Protein AF-A0A817S8N6-F1 (afdb_monomer)

Mean predicted aligned error: 16.75 Å

Foldseek 3Di:
DVLVPLLPPQDQDPCQQVFFAPRVLVSCCVRQRNLVSVLCVVVVVTGLVSVLPDPDSCPCLQDDDPVCVVSLVVQFDQDPVRDTHGDVVSVVSVVSVNVVSVVVVVVVVVVVVVVVLVVVLVVVCVVQPVLVVLVVVCVVVPPVCCDDDPSNLLSVLLSVQVPDDPVPRDHDPSLAVVLLVCCVVVNPVSSVQVCVSSPSSHDDCLVVNLVVLCQQQVPVHHDPPDDPQPDPQWQAFDDDPVPPVFRGDRTHNDADADALLLLLLLLLLLQLDPQAQADFPPATQHCVLVVCCPVVPVDCVQQVDDPVLSDSVCSNPSVSLPRCLDPSNLVSLVVDPNSVSNSVSSPLSVLSCLLAADQPRDLVSNLVSLVVSLVSQVVRLVVLCVVPVVDDPVVSCSNHRHPSSNSSSSSNNSSSVVQVRCCVVVVDPPVSNSRNVSHCVVVVVVLVVQCVVDDPPDSRNPDDPVRVVVVVPD

Structure (mmCIF, N/CA/C/O backbone):
data_AF-A0A817S8N6-F1
#
_entry.id   AF-A0A817S8N6-F1
#
loop_
_atom_site.group_PDB
_atom_site.id
_atom_site.type_symbol
_atom_site.label_atom_id
_atom_site.label_alt_id
_atom_site.label_comp_id
_atom_site.label_asym_id
_atom_site.label_entity_id
_atom_site.label_seq_id
_atom_site.pdbx_PDB_ins_code
_atom_site.Cartn_x
_atom_site.Cartn_y
_atom_site.Cartn_z
_atom_site.occupancy
_atom_site.B_iso_or_equiv
_atom_site.auth_seq_id
_atom_site.auth_comp_id
_atom_site.auth_asym_id
_atom_site.auth_atom_id
_atom_site.pdbx_PDB_model_num
ATOM 1 N N . MET A 1 1 ? 37.584 21.541 64.002 1.00 31.73 1 MET A N 1
ATOM 2 C CA . MET A 1 1 ? 36.133 21.267 64.129 1.00 31.73 1 MET A CA 1
ATOM 3 C C . MET A 1 1 ? 35.249 22.396 63.588 1.00 31.73 1 MET A C 1
ATOM 5 O O . MET A 1 1 ? 34.191 22.079 63.074 1.00 31.73 1 MET A O 1
ATOM 9 N N . GLN A 1 2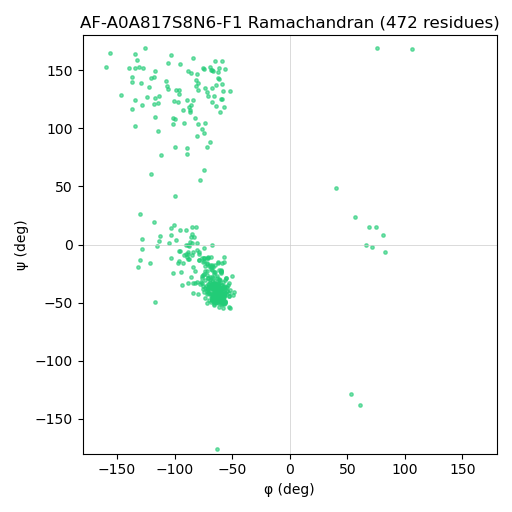 ? 35.673 23.670 63.592 1.00 27.50 2 GLN A N 1
ATOM 10 C CA . GLN A 1 2 ? 34.922 24.777 62.956 1.00 27.50 2 GLN A CA 1
ATOM 11 C C . GLN A 1 2 ? 34.930 24.789 61.409 1.00 27.50 2 GLN A C 1
ATOM 13 O O . GLN A 1 2 ? 34.077 25.429 60.811 1.00 27.50 2 GLN A O 1
ATOM 18 N N . SER A 1 3 ? 35.822 24.051 60.740 1.00 35.59 3 SER A N 1
ATOM 19 C CA . SER A 1 3 ? 35.902 24.003 59.268 1.00 35.59 3 SER A CA 1
ATOM 20 C C . SER A 1 3 ? 35.021 22.939 58.596 1.00 35.59 3 SER A C 1
ATOM 22 O O . SER A 1 3 ? 34.906 22.944 57.377 1.00 35.59 3 SER A O 1
ATOM 24 N N . LEU A 1 4 ? 34.381 22.037 59.355 1.00 32.62 4 LEU A N 1
ATOM 25 C CA . LEU A 1 4 ? 33.530 20.973 58.792 1.00 32.62 4 LEU A CA 1
ATOM 26 C C . LEU A 1 4 ? 32.028 21.317 58.768 1.00 32.62 4 LEU A C 1
ATOM 28 O O . LEU A 1 4 ? 31.246 20.551 58.220 1.00 32.62 4 LEU A O 1
ATOM 32 N N . ILE A 1 5 ? 31.623 22.460 59.336 1.00 35.66 5 ILE A N 1
ATOM 33 C CA . ILE A 1 5 ? 30.209 22.879 59.428 1.00 35.66 5 ILE A CA 1
ATOM 34 C C . ILE A 1 5 ? 29.813 23.857 58.298 1.00 35.66 5 ILE A C 1
ATOM 36 O O . ILE A 1 5 ? 28.635 24.000 57.998 1.00 35.66 5 ILE A O 1
ATOM 40 N N . LEU A 1 6 ? 30.771 24.461 57.584 1.00 41.81 6 LEU A N 1
ATOM 41 C CA . LEU A 1 6 ? 30.495 25.460 56.535 1.00 41.81 6 LEU A CA 1
ATOM 42 C C . LEU A 1 6 ? 30.042 24.883 55.175 1.00 41.81 6 LEU A C 1
ATOM 44 O O . LEU A 1 6 ? 29.538 25.626 54.338 1.00 41.81 6 LEU A O 1
ATOM 48 N N . ALA A 1 7 ? 30.176 23.575 54.933 1.00 40.22 7 ALA A N 1
ATOM 49 C CA . ALA A 1 7 ? 29.974 23.006 53.594 1.00 40.22 7 ALA A CA 1
ATOM 50 C C . ALA A 1 7 ? 28.501 22.799 53.173 1.00 40.22 7 ALA A C 1
ATOM 52 O O . ALA A 1 7 ? 28.246 22.600 51.988 1.00 40.22 7 ALA A O 1
ATOM 53 N N . ASN A 1 8 ? 27.532 22.873 54.096 1.00 43.84 8 ASN A N 1
ATOM 54 C CA . ASN A 1 8 ? 26.107 22.643 53.792 1.00 43.84 8 ASN A CA 1
ATOM 55 C C . ASN A 1 8 ? 25.274 23.925 53.596 1.00 43.84 8 ASN A C 1
ATOM 57 O O . ASN A 1 8 ? 24.068 23.839 53.385 1.00 43.84 8 ASN A O 1
ATOM 61 N N . THR A 1 9 ? 25.891 25.109 53.626 1.00 52.91 9 THR A N 1
ATOM 62 C CA . THR A 1 9 ? 25.199 26.405 53.460 1.00 52.91 9 THR A CA 1
ATOM 63 C C . THR A 1 9 ? 25.869 27.302 52.423 1.00 52.91 9 THR A C 1
ATOM 65 O O . THR A 1 9 ? 25.783 28.526 52.504 1.00 52.91 9 THR A O 1
ATOM 68 N N . LEU A 1 10 ? 26.568 26.715 51.448 1.00 73.19 10 LEU A N 1
ATOM 69 C CA . LEU A 1 10 ? 27.252 27.491 50.421 1.00 73.19 10 LEU A CA 1
ATOM 70 C C . LEU A 1 10 ? 26.238 28.066 49.417 1.00 73.19 10 LEU A C 1
ATOM 72 O O . LEU A 1 10 ? 25.815 27.394 48.476 1.00 73.19 10 LEU A O 1
ATOM 76 N N . VAL A 1 11 ? 25.827 29.318 49.619 1.00 78.12 11 VAL A N 1
ATOM 77 C CA . VAL A 1 11 ? 24.971 30.038 48.669 1.00 78.12 11 VAL A CA 1
ATOM 78 C C . VAL A 1 11 ? 25.851 30.604 47.555 1.00 78.12 11 VAL A C 1
ATOM 80 O O . VAL A 1 11 ? 26.626 31.535 47.761 1.00 78.12 11 VAL A O 1
ATOM 83 N N . LEU A 1 12 ? 25.745 30.029 46.355 1.00 88.12 12 LEU A N 1
ATOM 84 C CA . LEU A 1 12 ? 26.455 30.540 45.182 1.00 88.12 12 LEU A CA 1
ATOM 85 C C . LEU A 1 12 ? 25.821 31.864 44.710 1.00 88.12 12 LEU A C 1
ATOM 87 O O . LEU A 1 12 ? 24.610 31.870 44.451 1.00 88.12 12 LEU A O 1
ATOM 91 N N . PRO A 1 13 ? 26.592 32.937 44.462 1.00 87.19 13 PRO A N 1
ATOM 92 C CA . PRO A 1 13 ? 26.060 34.192 43.934 1.00 87.19 13 PRO A CA 1
ATOM 93 C C . PRO A 1 13 ? 25.604 34.026 42.474 1.00 87.19 13 PRO A C 1
ATOM 95 O O . PRO A 1 13 ? 26.050 33.115 41.767 1.00 87.19 13 PRO A O 1
ATOM 98 N N . SER A 1 14 ? 24.630 34.819 42.019 1.00 83.19 14 SER A N 1
ATOM 99 C CA . SER A 1 14 ? 24.014 34.679 40.683 1.00 83.19 14 SER A CA 1
ATOM 100 C C . SER A 1 14 ? 25.007 34.859 39.533 1.00 83.19 14 SER A C 1
ATOM 102 O O . SER A 1 14 ? 24.855 34.230 38.491 1.00 83.19 14 SER A O 1
ATOM 104 N N . ASP A 1 15 ? 26.043 35.656 39.755 1.00 90.12 15 ASP A N 1
ATOM 105 C CA . ASP A 1 15 ? 27.116 36.008 38.828 1.00 90.12 15 ASP A CA 1
ATOM 106 C C . ASP A 1 15 ? 28.371 35.131 38.982 1.00 90.12 15 ASP A C 1
ATOM 108 O O . ASP A 1 15 ? 29.400 35.426 38.384 1.00 90.12 15 ASP A O 1
ATOM 112 N N . ILE A 1 16 ? 28.305 34.016 39.723 1.00 92.81 16 ILE A N 1
ATOM 113 C CA . ILE A 1 16 ? 29.460 33.135 39.979 1.00 92.81 16 ILE A CA 1
ATOM 114 C C . ILE A 1 16 ? 30.191 32.677 38.701 1.00 92.81 16 ILE A C 1
ATOM 116 O O . ILE A 1 16 ? 31.412 32.545 38.698 1.00 92.81 16 ILE A O 1
ATOM 120 N N . PHE A 1 17 ? 29.466 32.486 37.593 1.00 92.69 17 PHE A N 1
ATOM 121 C CA . PHE A 1 17 ? 30.038 32.100 36.293 1.00 92.69 17 PHE A CA 1
ATOM 122 C C . PHE A 1 17 ? 30.732 33.258 35.553 1.00 92.69 17 PHE A C 1
ATOM 124 O O . PHE A 1 17 ? 31.434 33.025 34.574 1.00 92.69 17 PHE A O 1
ATOM 131 N N . LEU A 1 18 ? 30.558 34.500 36.012 1.00 92.25 18 LEU A N 1
ATOM 132 C CA . LEU A 1 18 ? 31.209 35.691 35.460 1.00 92.25 18 LEU A CA 1
ATOM 133 C C . LEU A 1 18 ? 32.526 36.027 36.178 1.00 92.25 18 LEU A C 1
ATOM 135 O O . LEU A 1 18 ? 33.326 36.793 35.637 1.00 92.25 18 LEU A O 1
ATOM 139 N N . LEU A 1 19 ? 32.776 35.454 37.363 1.00 94.19 19 LEU A N 1
ATOM 140 C CA . LEU A 1 19 ? 33.992 35.711 38.137 1.00 94.19 19 LEU A CA 1
ATOM 141 C C . LEU A 1 19 ? 35.237 35.156 37.429 1.00 94.19 19 LEU A C 1
ATOM 143 O O . LEU A 1 19 ? 35.260 34.012 36.966 1.00 94.19 19 LEU A O 1
ATOM 147 N N . LYS A 1 20 ? 36.300 35.968 37.383 1.00 95.06 20 LYS A N 1
ATOM 148 C CA . LYS A 1 20 ? 37.592 35.623 36.765 1.00 95.06 20 LYS A CA 1
ATOM 149 C C . LYS A 1 20 ? 38.778 36.117 37.593 1.00 95.06 20 LYS A C 1
ATOM 151 O O . LYS A 1 20 ? 38.696 37.150 38.262 1.00 95.06 20 LYS A O 1
ATOM 156 N N . ASN A 1 21 ? 39.907 35.420 37.486 1.00 96.38 21 ASN A N 1
ATOM 157 C CA . ASN A 1 21 ? 41.186 35.784 38.108 1.00 96.38 21 ASN A CA 1
ATOM 158 C C . ASN A 1 21 ? 41.034 36.030 39.622 1.00 96.38 21 ASN A C 1
ATOM 160 O O . ASN A 1 21 ? 40.468 35.194 40.323 1.00 96.38 21 ASN A O 1
ATOM 164 N N . ASP A 1 22 ? 41.511 37.163 40.143 1.00 96.31 22 ASP A N 1
ATOM 165 C CA . ASP A 1 22 ? 41.511 37.447 41.582 1.00 96.31 22 ASP A CA 1
ATOM 166 C C . ASP A 1 22 ? 40.110 37.488 42.202 1.00 96.31 22 ASP A C 1
ATOM 168 O O . ASP A 1 22 ? 39.953 37.076 43.350 1.00 96.31 22 ASP A O 1
ATOM 172 N N . SER A 1 23 ? 39.078 37.893 41.451 1.00 95.12 23 SER A N 1
ATOM 173 C CA . SER A 1 23 ? 37.688 37.828 41.934 1.00 95.12 23 SER A CA 1
ATOM 174 C C . SER A 1 23 ? 37.221 36.383 42.153 1.00 95.12 23 SER A C 1
ATOM 176 O O . SER A 1 23 ? 36.603 36.075 43.170 1.00 95.12 23 SER A O 1
ATOM 178 N N . PHE A 1 24 ? 37.603 35.471 41.254 1.00 96.81 24 PHE A N 1
ATOM 179 C CA . PHE A 1 24 ? 37.330 34.043 41.392 1.00 96.81 24 PHE A CA 1
ATOM 180 C C . PHE A 1 24 ? 38.110 33.440 42.567 1.00 96.81 24 PHE A C 1
ATOM 182 O O . PHE A 1 24 ? 37.525 32.764 43.409 1.00 96.81 24 PHE A O 1
ATOM 189 N N . TYR A 1 25 ? 39.410 33.728 42.680 1.00 96.81 25 TYR A N 1
ATOM 190 C CA . TYR A 1 25 ? 40.229 33.218 43.785 1.00 96.81 25 TYR A CA 1
ATOM 191 C C . TYR A 1 25 ? 39.771 33.735 45.149 1.00 96.81 25 TYR A C 1
ATOM 193 O O . TYR A 1 25 ? 39.761 32.970 46.110 1.00 96.81 25 TYR A O 1
ATOM 201 N N . SER A 1 26 ? 39.357 35.002 45.231 1.00 96.06 26 SER A N 1
ATOM 202 C CA . SER A 1 26 ? 38.827 35.592 46.466 1.00 96.06 26 SER A CA 1
ATOM 203 C C . SER A 1 26 ? 37.545 34.888 46.898 1.00 96.06 26 SER A C 1
ATOM 205 O O . SER A 1 26 ? 37.410 34.522 48.063 1.00 96.06 26 SER A O 1
ATOM 207 N N . TYR A 1 27 ? 36.655 34.604 45.945 1.00 95.81 27 TYR A N 1
ATOM 208 C CA . TYR A 1 27 ? 35.442 33.845 46.220 1.00 95.81 27 TYR A CA 1
ATOM 209 C C . TYR A 1 27 ? 35.745 32.413 46.677 1.00 95.81 27 TYR A C 1
ATOM 211 O O . TYR A 1 27 ? 35.208 31.960 47.680 1.00 95.81 27 TYR A O 1
ATOM 219 N N . VAL A 1 28 ? 36.641 31.696 45.990 1.00 95.69 28 VAL A N 1
ATOM 220 C CA . VAL A 1 28 ? 37.048 30.337 46.395 1.00 95.69 28 VAL A CA 1
ATOM 221 C C . VAL A 1 28 ? 37.662 30.355 47.799 1.00 95.69 28 VAL A C 1
ATOM 223 O O . VAL A 1 28 ? 37.359 29.484 48.612 1.00 95.69 28 VAL A O 1
ATOM 226 N N . LYS A 1 29 ? 38.483 31.362 48.114 1.00 95.88 29 LYS A N 1
ATOM 227 C CA . LYS A 1 29 ? 39.095 31.535 49.437 1.00 95.88 29 LYS A CA 1
ATOM 228 C C . LYS A 1 29 ? 38.045 31.678 50.533 1.00 95.88 29 LYS A C 1
ATOM 230 O O . LYS A 1 29 ? 38.174 31.037 51.573 1.00 95.88 29 LYS A O 1
ATOM 235 N N . GLU A 1 30 ? 37.020 32.490 50.297 1.00 94.69 30 GLU A N 1
ATOM 236 C CA . GLU A 1 30 ? 35.906 32.683 51.227 1.00 94.69 30 GLU A CA 1
ATOM 237 C C . GLU A 1 30 ? 35.029 31.425 51.340 1.00 94.69 30 GLU A C 1
ATOM 239 O O . GLU A 1 30 ? 34.672 31.009 52.440 1.00 94.69 30 GLU A O 1
ATOM 244 N N . ALA A 1 31 ? 34.739 30.782 50.208 1.00 92.62 31 ALA A N 1
ATOM 245 C CA . ALA A 1 31 ? 33.823 29.653 50.109 1.00 92.62 31 ALA A CA 1
ATOM 246 C C . ALA A 1 31 ? 34.390 28.346 50.686 1.00 92.62 31 ALA A C 1
ATOM 248 O O . ALA A 1 31 ? 33.696 27.611 51.386 1.00 92.62 31 ALA A O 1
ATOM 249 N N . VAL A 1 32 ? 35.641 28.018 50.359 1.00 93.88 32 VAL A N 1
ATOM 250 C CA . VAL A 1 32 ? 36.244 26.708 50.664 1.00 93.88 32 VAL A CA 1
ATOM 251 C C . VAL A 1 32 ? 37.595 26.795 51.373 1.00 93.88 32 VAL A C 1
ATOM 253 O O . VAL A 1 32 ? 38.141 25.769 51.785 1.00 93.88 32 VAL A O 1
ATOM 256 N N . GLY A 1 33 ? 38.122 28.004 51.572 1.00 94.31 33 GLY A N 1
ATOM 257 C CA . GLY A 1 33 ? 39.339 28.272 52.332 1.00 94.31 33 GLY A CA 1
ATOM 258 C C . GLY A 1 33 ? 40.554 28.636 51.476 1.00 94.31 33 GLY A C 1
ATOM 259 O O . GLY A 1 33 ? 40.592 28.456 50.258 1.00 94.31 33 GLY A O 1
ATOM 260 N N . GLU A 1 34 ? 41.600 29.119 52.152 1.00 95.81 34 GLU A N 1
ATOM 261 C CA . GLU A 1 34 ? 42.816 29.645 51.511 1.00 95.81 34 GLU A CA 1
ATOM 262 C C . GLU A 1 34 ? 43.599 28.590 50.723 1.00 95.81 34 GLU A C 1
ATOM 264 O O . GLU A 1 34 ? 44.147 28.865 49.654 1.00 95.81 34 GLU A O 1
ATOM 269 N N . VAL A 1 35 ? 43.654 27.366 51.249 1.00 95.00 35 VAL A N 1
ATOM 270 C CA . VAL A 1 35 ? 44.450 26.286 50.657 1.00 95.00 35 VAL A CA 1
ATOM 271 C C . VAL A 1 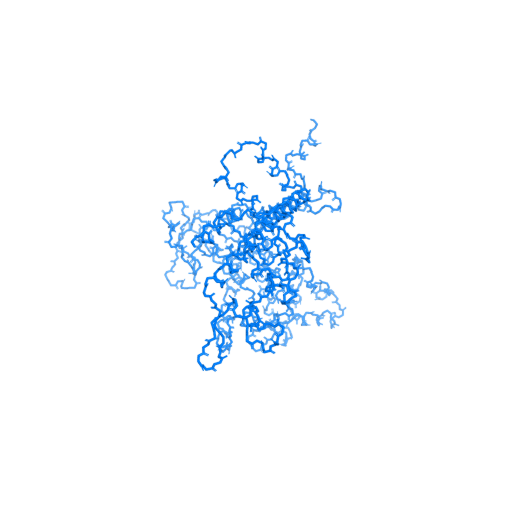35 ? 43.878 25.854 49.294 1.00 95.00 35 VAL A C 1
ATOM 273 O O . VAL A 1 35 ? 44.656 25.803 48.340 1.00 95.00 35 VAL A O 1
ATOM 276 N N . PRO A 1 36 ? 42.555 25.619 49.126 1.00 95.25 36 PRO A N 1
ATOM 277 C CA . PRO A 1 36 ? 41.976 25.398 47.798 1.00 95.25 36 PRO A CA 1
ATOM 278 C C . PRO A 1 36 ? 42.174 26.569 46.834 1.00 95.25 36 PRO A C 1
ATOM 280 O O . PRO A 1 36 ? 42.519 26.339 45.679 1.00 95.25 36 PRO A O 1
ATOM 283 N N . ALA A 1 37 ? 42.008 27.813 47.293 1.00 96.69 37 ALA A N 1
ATOM 284 C CA . ALA A 1 37 ? 42.183 28.989 46.439 1.00 96.69 37 ALA A CA 1
ATOM 285 C C . ALA A 1 37 ? 43.618 29.102 45.905 1.00 96.69 37 ALA A C 1
ATOM 287 O O . ALA A 1 37 ? 43.828 29.314 44.711 1.00 96.69 37 ALA A O 1
ATOM 288 N N . SER A 1 38 ? 44.601 28.878 46.778 1.00 95.25 38 SER A N 1
ATOM 289 C CA . SER A 1 38 ? 46.024 28.875 46.424 1.00 95.25 38 SER A CA 1
ATOM 290 C C . SER A 1 38 ? 46.361 27.741 45.456 1.00 95.25 38 SER A C 1
ATOM 292 O O . SER A 1 38 ? 47.151 27.928 44.535 1.00 95.25 38 SER A O 1
ATOM 294 N N . TYR A 1 39 ? 45.716 26.583 45.621 1.00 95.81 39 TYR A N 1
ATOM 295 C CA . TYR A 1 39 ? 45.860 25.447 44.717 1.00 95.81 39 TYR A CA 1
ATOM 296 C C . TYR A 1 39 ? 45.305 25.712 43.322 1.00 95.81 39 TYR A C 1
ATOM 298 O O . TYR A 1 39 ? 46.020 25.520 42.342 1.00 95.81 39 TYR A O 1
ATOM 306 N N . LEU A 1 40 ? 44.079 26.228 43.215 1.00 96.44 40 LEU A N 1
ATOM 307 C CA . LEU A 1 40 ? 43.515 26.607 41.917 1.00 96.44 40 LEU A CA 1
ATOM 308 C C . LEU A 1 40 ? 44.349 27.697 41.237 1.00 96.44 40 LEU A C 1
ATOM 310 O O . LEU A 1 40 ? 44.568 27.628 40.028 1.00 96.44 40 LEU A O 1
ATOM 314 N N . LYS A 1 41 ? 44.862 28.660 42.017 1.00 96.44 41 LYS A N 1
ATOM 315 C CA . LYS A 1 41 ? 45.741 29.723 41.516 1.00 96.44 41 LYS A CA 1
ATOM 316 C C . LYS A 1 41 ? 47.057 29.174 40.975 1.00 96.44 41 LYS A C 1
ATOM 318 O O . LYS A 1 41 ? 47.471 29.590 39.897 1.00 96.44 41 LYS A O 1
ATOM 323 N N . PHE A 1 42 ? 47.669 28.216 41.671 1.00 94.50 42 PHE A N 1
ATOM 324 C CA . PHE A 1 42 ? 48.872 27.528 41.199 1.00 94.50 42 PHE A CA 1
ATOM 325 C C . PHE A 1 42 ? 48.626 26.768 39.885 1.00 94.50 42 PHE A C 1
ATOM 327 O O . PHE A 1 42 ? 49.444 26.837 38.975 1.00 94.50 42 PHE A O 1
ATOM 334 N N . LEU A 1 43 ? 47.471 26.107 39.747 1.00 94.00 43 LEU A N 1
ATOM 335 C CA . LEU A 1 43 ? 47.088 25.395 38.520 1.00 94.00 43 LEU A CA 1
ATOM 336 C C . LEU A 1 43 ? 46.661 26.317 37.363 1.00 94.00 43 LEU A C 1
ATOM 338 O O . LEU A 1 43 ? 46.339 25.828 36.282 1.00 94.00 43 LEU A O 1
ATOM 342 N N . GLY A 1 44 ? 46.604 27.636 37.571 1.00 95.06 44 GLY A N 1
ATOM 343 C CA . GLY A 1 44 ? 46.112 28.584 36.568 1.00 95.06 44 GLY A CA 1
ATOM 344 C C . GLY A 1 44 ? 44.606 28.481 36.297 1.00 95.06 44 GLY A C 1
ATOM 345 O O . GLY A 1 44 ? 44.117 29.018 35.302 1.00 95.06 44 GLY A O 1
ATOM 346 N N . ILE A 1 45 ? 43.848 27.811 37.169 1.00 97.06 45 ILE A N 1
ATOM 347 C CA . ILE A 1 45 ? 42.396 27.669 37.044 1.00 97.06 45 ILE A CA 1
ATOM 348 C C . ILE A 1 45 ? 41.751 28.947 37.573 1.00 97.06 45 ILE A C 1
ATOM 350 O O . ILE A 1 45 ? 41.502 29.092 38.764 1.00 97.06 45 ILE A O 1
ATOM 354 N N . ASN A 1 46 ? 41.483 29.885 36.670 1.00 96.38 46 ASN A N 1
ATOM 355 C CA . ASN A 1 46 ? 41.094 31.254 37.006 1.00 96.38 46 ASN A CA 1
ATOM 356 C C . ASN A 1 46 ? 39.597 31.567 36.843 1.00 96.38 46 ASN A C 1
ATOM 358 O O . ASN A 1 46 ? 39.217 32.734 36.920 1.00 96.38 46 ASN A O 1
ATOM 362 N N . SER A 1 47 ? 38.752 30.571 36.573 1.00 96.81 47 SER A N 1
ATOM 363 C CA . SER A 1 47 ? 37.300 30.737 36.438 1.00 96.81 47 SER A CA 1
ATOM 364 C C . SER A 1 47 ? 36.556 29.428 36.704 1.00 96.81 47 SER A C 1
ATOM 366 O O . SER A 1 47 ? 37.146 28.344 36.657 1.00 96.81 47 SER A O 1
ATOM 368 N N . VAL A 1 48 ? 35.241 29.527 36.925 1.00 94.81 48 VAL A N 1
ATOM 369 C CA . VAL A 1 48 ? 34.3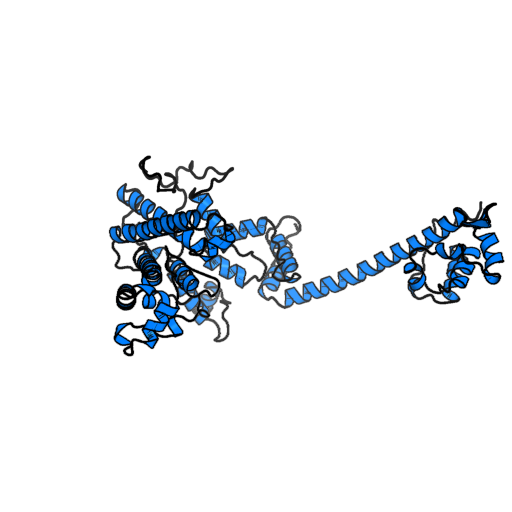50 28.363 37.063 1.00 94.81 48 VAL A CA 1
ATOM 370 C C . VAL A 1 48 ? 34.361 27.501 35.799 1.00 94.81 48 VAL A C 1
ATOM 372 O O . VAL A 1 48 ? 34.457 26.282 35.901 1.00 94.81 48 VAL A O 1
ATOM 375 N N . ASP A 1 49 ? 34.330 28.113 34.613 1.00 93.19 49 ASP A N 1
ATOM 376 C CA . ASP A 1 49 ? 34.345 27.375 33.344 1.00 93.19 49 ASP A CA 1
ATOM 377 C C . ASP A 1 49 ? 35.630 26.564 33.162 1.00 93.19 49 ASP A C 1
ATOM 379 O O . ASP A 1 49 ? 35.575 25.418 32.716 1.00 93.19 49 ASP A O 1
ATOM 383 N N . CYS A 1 50 ? 36.783 27.134 33.532 1.00 95.25 50 CYS A N 1
ATOM 384 C CA . CYS A 1 50 ? 38.052 26.408 33.530 1.00 95.25 50 CYS A CA 1
ATOM 385 C C . CYS A 1 50 ? 38.003 25.239 34.518 1.00 95.25 50 CYS A C 1
ATOM 387 O O . CYS A 1 50 ? 38.358 24.122 34.157 1.00 95.25 50 CYS A O 1
ATOM 389 N N . LEU A 1 51 ? 37.518 25.482 35.741 1.00 95.88 51 LEU A N 1
ATOM 390 C CA . LEU A 1 51 ? 37.443 24.473 36.797 1.00 95.88 51 LEU A CA 1
ATOM 391 C C . LEU A 1 51 ? 36.566 23.278 36.398 1.00 95.88 51 LEU A C 1
ATOM 393 O O . LEU A 1 51 ? 36.949 22.132 36.614 1.00 95.88 51 LEU A O 1
ATOM 397 N N . LEU A 1 52 ? 35.402 23.533 35.796 1.00 94.50 52 LEU A N 1
ATOM 398 C CA . LEU A 1 52 ? 34.444 22.485 35.434 1.00 94.50 52 LEU A CA 1
ATOM 399 C C . LEU A 1 52 ? 34.895 21.606 34.257 1.00 94.50 52 LEU A C 1
ATOM 401 O O . LEU A 1 52 ? 34.343 20.517 34.090 1.00 94.50 52 LEU A O 1
ATOM 405 N N . ARG A 1 53 ? 35.881 22.056 33.468 1.00 93.81 53 ARG A N 1
ATOM 406 C CA . ARG A 1 53 ? 36.454 21.320 32.325 1.00 93.81 53 ARG A CA 1
ATOM 407 C C . ARG A 1 53 ? 37.647 20.434 32.688 1.00 93.81 53 ARG A C 1
ATOM 409 O O . ARG A 1 53 ? 38.118 19.701 31.827 1.00 93.81 53 ARG A O 1
ATOM 416 N N . VAL A 1 54 ? 38.158 20.517 33.915 1.00 91.88 54 VAL A N 1
ATOM 417 C CA . VAL A 1 54 ? 39.277 19.681 34.368 1.00 91.88 54 VAL A CA 1
ATOM 418 C C . VAL A 1 54 ? 38.736 18.345 34.880 1.00 91.88 54 VAL A C 1
ATOM 420 O O . VAL A 1 54 ? 37.951 18.318 35.828 1.00 91.88 54 VAL A O 1
ATOM 423 N N . ASP A 1 55 ? 39.167 17.241 34.265 1.00 87.19 55 ASP A N 1
ATOM 424 C CA . ASP A 1 55 ? 38.683 15.889 34.586 1.00 87.19 55 ASP A CA 1
ATOM 425 C C . ASP A 1 55 ? 39.154 15.397 35.963 1.00 87.19 55 ASP A C 1
ATOM 427 O O . ASP A 1 55 ? 38.351 14.920 36.767 1.00 87.19 55 ASP A O 1
ATOM 431 N N . ASP A 1 56 ? 40.451 15.546 36.256 1.00 91.31 56 ASP A N 1
ATOM 432 C CA . ASP A 1 56 ? 41.034 15.239 37.564 1.00 91.31 56 ASP A CA 1
ATOM 433 C C . ASP A 1 56 ? 41.970 16.356 38.015 1.00 91.31 56 ASP A C 1
ATOM 435 O O . ASP A 1 56 ? 43.130 16.453 37.599 1.00 91.31 56 ASP A O 1
ATOM 439 N N . ILE A 1 57 ? 41.456 17.189 38.916 1.00 92.81 57 ILE A N 1
ATOM 440 C CA . ILE A 1 57 ? 42.196 18.325 39.450 1.00 92.81 57 ILE A CA 1
ATOM 441 C C . ILE A 1 57 ? 43.342 17.909 40.369 1.00 92.81 57 ILE A C 1
ATOM 443 O O . ILE A 1 57 ? 44.246 18.703 40.577 1.00 92.81 57 ILE A O 1
ATOM 447 N N . PHE A 1 58 ? 43.341 16.682 40.899 1.00 93.12 58 PHE A N 1
ATOM 448 C CA . PHE A 1 58 ? 44.345 16.213 41.858 1.00 93.12 58 PHE A CA 1
ATOM 449 C C . PHE A 1 58 ? 45.536 15.517 41.195 1.00 93.12 58 PHE A C 1
ATOM 451 O O . PHE A 1 58 ? 46.537 15.256 41.866 1.00 93.12 58 PHE A O 1
ATOM 458 N N . SER A 1 59 ? 45.458 15.250 39.889 1.00 88.81 59 SER A N 1
ATOM 459 C CA . SER A 1 59 ? 46.527 14.604 39.117 1.00 88.81 59 SER A CA 1
ATOM 460 C C . SER A 1 59 ? 47.843 15.398 39.144 1.00 88.81 59 SER A C 1
ATOM 462 O O . SER A 1 59 ? 48.927 14.829 39.065 1.00 88.81 59 SER A O 1
ATOM 464 N N . PHE A 1 60 ? 47.765 16.709 39.372 1.00 86.50 60 PHE A N 1
ATOM 465 C CA . PHE A 1 60 ? 48.908 17.620 39.436 1.00 86.50 60 PHE A CA 1
ATOM 466 C C . PHE A 1 60 ? 49.677 17.568 40.766 1.00 86.50 60 PHE A C 1
ATOM 468 O O . PHE A 1 60 ? 50.747 18.163 40.884 1.00 86.50 60 PHE A O 1
ATOM 475 N N . VAL A 1 61 ? 49.176 16.855 41.785 1.00 86.75 61 VAL A N 1
ATOM 476 C CA . VAL A 1 61 ? 49.837 16.786 43.104 1.00 86.75 61 VAL A CA 1
ATOM 477 C C . VAL A 1 61 ? 51.196 16.072 43.038 1.00 86.75 61 VAL A C 1
ATOM 479 O O . VAL A 1 61 ? 52.080 16.341 43.853 1.00 86.75 61 VAL A O 1
ATOM 482 N N . SER A 1 62 ? 51.405 15.217 42.035 1.00 83.69 62 SER A N 1
ATOM 483 C CA . SER A 1 62 ? 52.666 14.508 41.807 1.00 83.69 62 SER A CA 1
ATOM 484 C C . SER A 1 62 ? 53.748 15.334 41.099 1.00 83.69 62 SER A C 1
ATOM 486 O O . SER A 1 62 ? 54.860 14.836 40.957 1.00 83.69 62 SER A O 1
ATOM 488 N N . ILE A 1 63 ? 53.472 16.569 40.662 1.00 85.62 63 ILE A N 1
ATOM 489 C CA . ILE A 1 63 ? 54.454 17.407 39.949 1.00 85.62 63 ILE A CA 1
ATOM 490 C C . ILE A 1 63 ? 55.589 17.811 40.882 1.00 85.62 63 ILE A C 1
ATOM 4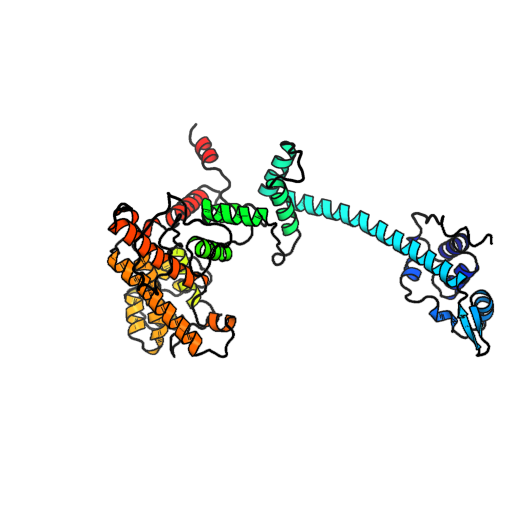92 O O . ILE A 1 63 ? 55.336 18.439 41.906 1.00 85.62 63 ILE A O 1
ATOM 496 N N . ASP A 1 64 ? 56.833 17.493 40.535 1.00 85.75 64 ASP A N 1
ATOM 497 C CA . ASP A 1 64 ? 58.011 17.932 41.285 1.00 85.75 64 ASP A CA 1
ATOM 498 C C . ASP A 1 64 ? 58.376 19.380 40.923 1.00 85.75 64 ASP A C 1
ATOM 500 O O . ASP A 1 64 ? 58.866 19.657 39.832 1.00 85.75 64 ASP A O 1
ATOM 504 N N . SER A 1 65 ? 58.056 20.320 41.814 1.00 86.06 65 SER A N 1
ATOM 505 C CA . SER A 1 65 ? 58.335 21.747 41.644 1.00 86.06 65 SER A CA 1
ATOM 506 C C . SER A 1 65 ? 58.625 22.371 43.012 1.00 86.06 65 SER A C 1
ATOM 508 O O . SER A 1 65 ? 57.820 22.205 43.940 1.00 86.06 65 SER A O 1
ATOM 510 N N . PRO A 1 66 ? 59.748 23.099 43.164 1.00 86.56 66 PRO A N 1
ATOM 511 C CA . PRO A 1 66 ? 60.090 23.764 44.416 1.00 86.56 66 PRO A CA 1
ATOM 512 C C . PRO A 1 66 ? 59.046 24.813 44.821 1.00 86.56 66 PRO A C 1
ATOM 514 O O . PRO A 1 66 ? 58.749 24.944 46.007 1.00 86.56 66 PRO A O 1
ATOM 517 N N . GLU A 1 67 ? 58.418 25.481 43.852 1.00 85.50 67 GLU A N 1
ATOM 518 C CA . GLU A 1 67 ? 57.341 26.456 44.063 1.00 85.50 67 GLU A CA 1
ATOM 519 C C . GLU A 1 67 ? 56.068 25.814 44.636 1.00 85.50 67 GLU A C 1
ATOM 521 O O . GLU A 1 67 ? 55.276 26.476 45.307 1.00 85.50 67 GLU A O 1
ATOM 526 N N . PHE A 1 68 ? 55.873 24.515 44.400 1.00 89.81 68 PHE A N 1
ATOM 527 C CA . PHE A 1 68 ? 54.693 23.775 44.837 1.00 89.81 68 PHE A CA 1
ATOM 528 C C . PHE A 1 68 ? 54.897 23.029 46.165 1.00 89.81 68 PHE A C 1
ATOM 530 O O . PHE A 1 68 ? 53.923 22.610 46.791 1.00 89.81 68 PHE A O 1
ATOM 537 N N . ASN A 1 69 ? 56.137 22.876 46.639 1.00 87.75 69 ASN A N 1
ATOM 538 C CA . ASN A 1 69 ? 56.455 22.048 47.807 1.00 87.75 69 ASN A CA 1
ATOM 539 C C . ASN A 1 69 ? 55.819 22.549 49.116 1.00 87.75 69 ASN A C 1
ATOM 541 O O . ASN A 1 69 ? 55.302 21.735 49.889 1.00 87.75 69 ASN A O 1
ATOM 545 N N . ASP A 1 70 ? 55.772 23.868 49.343 1.00 89.25 70 ASP A N 1
ATOM 546 C CA . ASP A 1 70 ? 55.057 24.440 50.498 1.00 89.25 70 ASP A CA 1
ATOM 547 C C . ASP A 1 70 ? 53.567 24.073 50.455 1.00 89.25 70 ASP A C 1
ATOM 549 O O . ASP A 1 70 ? 52.984 23.623 51.446 1.00 89.25 70 ASP A O 1
ATOM 553 N N . LEU A 1 71 ? 52.958 24.176 49.274 1.00 91.44 71 LEU A N 1
ATOM 554 C CA . LEU A 1 71 ? 51.545 23.890 49.087 1.00 91.44 71 LEU A CA 1
ATOM 555 C C . LEU A 1 71 ? 51.248 22.384 49.188 1.00 91.44 71 LEU A C 1
ATOM 557 O O . LEU A 1 71 ? 50.269 21.998 49.828 1.00 91.44 71 LEU A O 1
ATOM 561 N N . LYS A 1 72 ? 52.127 21.512 48.675 1.00 89.75 72 LYS A N 1
ATOM 562 C CA . LYS A 1 72 ? 52.023 20.052 48.844 1.00 89.75 72 LYS A CA 1
ATOM 563 C C . LYS A 1 72 ? 51.973 19.639 50.307 1.00 89.75 72 LYS A C 1
ATOM 565 O O . LYS A 1 72 ? 51.158 18.787 50.656 1.00 89.75 72 LYS A O 1
ATOM 570 N N . SER A 1 73 ? 52.784 20.259 51.166 1.00 89.06 73 SER A N 1
ATOM 571 C CA . SER A 1 73 ? 52.805 19.942 52.601 1.00 89.06 73 SER A CA 1
ATOM 572 C C . SER A 1 73 ? 51.443 20.183 53.277 1.00 89.06 73 SER A C 1
ATOM 574 O O . SER A 1 73 ? 51.057 19.463 54.204 1.00 89.06 73 SER A O 1
ATOM 576 N N . LYS A 1 74 ? 50.672 21.152 52.763 1.00 91.62 74 LYS A N 1
ATOM 577 C CA . LYS A 1 74 ? 49.322 21.508 53.226 1.00 91.62 74 LYS A CA 1
ATOM 578 C C . LYS A 1 74 ? 48.240 20.619 52.600 1.00 91.62 74 LYS A C 1
ATOM 580 O O . LYS A 1 74 ? 47.249 20.313 53.262 1.00 91.62 74 LYS A O 1
ATOM 585 N N . LEU A 1 75 ? 48.435 20.188 51.353 1.00 91.75 75 LEU A N 1
ATOM 586 C CA . LEU A 1 75 ? 47.458 19.441 50.551 1.00 91.75 75 LEU A CA 1
ATOM 587 C C . LEU A 1 75 ? 47.513 17.921 50.725 1.00 91.75 75 LEU A C 1
ATOM 589 O O . LEU A 1 75 ? 46.482 17.256 50.614 1.00 91.75 75 LEU A O 1
ATOM 593 N N . ALA A 1 76 ? 48.695 17.361 50.968 1.00 91.31 76 ALA A N 1
ATOM 594 C CA . ALA A 1 76 ? 48.957 15.930 50.883 1.00 91.31 76 ALA A CA 1
ATOM 595 C C . ALA A 1 76 ? 49.765 15.409 52.082 1.00 91.31 76 ALA A C 1
ATOM 597 O O . ALA A 1 76 ? 50.347 16.174 52.851 1.00 91.31 76 ALA A O 1
ATOM 598 N N . PHE A 1 77 ? 49.761 14.090 52.256 1.00 89.94 77 PHE A N 1
ATOM 599 C CA . PHE A 1 77 ? 50.703 13.357 53.093 1.00 89.94 77 PHE A CA 1
ATOM 600 C C . PHE A 1 77 ? 51.833 12.834 52.210 1.00 89.94 77 PHE A C 1
ATOM 602 O O . PHE A 1 77 ? 51.558 12.253 51.159 1.00 89.94 77 PHE A O 1
ATOM 609 N N . GLN A 1 78 ? 53.082 13.022 52.633 1.00 90.62 78 GLN A N 1
ATOM 610 C CA . GLN A 1 78 ? 54.221 12.349 52.016 1.00 90.62 78 GLN A CA 1
ATOM 611 C C . GLN A 1 78 ? 54.360 10.958 52.637 1.00 90.62 78 GLN A C 1
ATOM 613 O O . GLN A 1 78 ? 54.423 10.815 53.857 1.00 90.62 78 GLN A O 1
ATOM 618 N N . LEU A 1 79 ? 54.362 9.931 51.797 1.00 89.69 79 LEU A N 1
ATOM 619 C CA . LEU A 1 79 ? 54.580 8.547 52.191 1.00 89.69 79 LEU A CA 1
ATOM 620 C C . LEU A 1 79 ? 56.083 8.248 52.283 1.00 89.69 79 LEU A C 1
ATOM 622 O O . LEU A 1 79 ? 56.904 8.919 51.659 1.00 89.69 79 LEU A O 1
ATOM 626 N N . ASN A 1 80 ? 56.443 7.178 52.993 1.00 88.75 80 ASN A N 1
ATOM 627 C CA . ASN A 1 80 ? 57.842 6.759 53.173 1.00 88.75 80 ASN A CA 1
ATOM 628 C C . ASN A 1 80 ? 58.567 6.443 51.850 1.00 88.75 80 ASN A C 1
ATOM 630 O O . ASN A 1 80 ? 59.789 6.497 51.793 1.00 88.75 80 ASN A O 1
ATOM 634 N N . ASN A 1 81 ? 57.826 6.116 50.787 1.00 87.62 81 ASN A N 1
ATOM 635 C CA . ASN A 1 81 ? 58.362 5.872 49.445 1.00 87.62 81 ASN A CA 1
ATOM 636 C C . ASN A 1 81 ? 58.523 7.158 48.606 1.00 87.62 81 ASN A C 1
ATOM 638 O O . ASN A 1 81 ? 58.789 7.071 47.411 1.00 87.62 81 ASN A O 1
ATOM 642 N N . GLY A 1 82 ? 58.307 8.336 49.201 1.00 84.44 82 GLY A N 1
ATOM 643 C CA . GLY A 1 82 ? 58.374 9.636 48.533 1.00 84.44 82 GLY A CA 1
ATOM 644 C C . GLY A 1 82 ? 57.104 10.044 47.777 1.00 84.44 82 GLY A C 1
ATOM 645 O O . GLY A 1 82 ? 57.024 11.185 47.325 1.00 84.44 82 GLY A O 1
ATOM 646 N N . ALA A 1 83 ? 56.095 9.172 47.658 1.00 86.50 83 ALA A N 1
ATOM 647 C CA . ALA A 1 83 ? 54.840 9.502 46.984 1.00 86.50 83 ALA A CA 1
ATOM 648 C C . ALA A 1 83 ? 53.956 10.427 47.837 1.00 86.50 83 ALA A C 1
ATOM 650 O O . ALA A 1 83 ? 53.970 10.366 49.065 1.00 86.50 83 ALA A O 1
ATOM 651 N N . PHE A 1 84 ? 53.137 11.254 47.184 1.00 88.75 84 PHE A N 1
ATOM 652 C CA . PHE A 1 84 ? 52.189 12.148 47.851 1.00 88.75 84 PHE A CA 1
ATOM 653 C C . PHE A 1 84 ? 50.755 11.634 47.713 1.00 88.75 84 PHE A C 1
ATOM 655 O O . PHE A 1 84 ? 50.312 11.295 46.618 1.00 88.75 84 PHE A O 1
ATOM 662 N N . VAL A 1 85 ? 50.006 11.623 48.818 1.00 90.56 85 VAL A N 1
ATOM 663 C CA . VAL A 1 85 ? 48.576 11.280 48.845 1.00 90.56 85 VAL A CA 1
ATOM 664 C C . VAL A 1 85 ? 47.776 12.476 49.335 1.00 90.56 85 VAL A C 1
ATOM 666 O O . VAL A 1 85 ? 47.978 12.944 50.453 1.00 90.56 85 VAL A O 1
ATOM 669 N N . VAL A 1 86 ? 46.843 12.967 48.518 1.00 94.06 86 VAL A N 1
ATOM 670 C CA . VAL A 1 86 ? 45.983 14.106 48.876 1.00 94.06 86 VAL A CA 1
ATOM 671 C C . VAL A 1 86 ? 45.197 13.807 50.148 1.00 94.06 86 VAL A C 1
ATOM 673 O O . VAL A 1 86 ? 44.567 12.756 50.272 1.00 94.06 86 VAL A O 1
ATOM 676 N N . ARG A 1 87 ? 45.196 14.758 51.087 1.00 93.50 87 ARG A N 1
ATOM 677 C CA . ARG A 1 87 ? 44.443 14.649 52.336 1.00 93.50 87 ARG A CA 1
ATOM 678 C C . ARG A 1 87 ? 42.951 14.471 52.005 1.00 93.50 87 ARG A C 1
ATOM 680 O O . ARG A 1 87 ? 42.386 15.333 51.326 1.00 93.50 87 ARG A O 1
ATOM 687 N N . PRO A 1 88 ? 42.274 13.417 52.502 1.00 89.88 88 PRO A N 1
ATOM 688 C CA . PRO A 1 88 ? 40.882 13.131 52.140 1.00 89.88 88 PRO A CA 1
ATOM 689 C C . PRO A 1 88 ? 39.917 14.298 52.386 1.00 89.88 88 PRO A C 1
ATOM 691 O O . PRO A 1 88 ? 39.036 14.546 51.568 1.00 89.88 88 PRO A O 1
ATOM 694 N N . GLY A 1 89 ? 40.121 15.061 53.466 1.00 88.50 89 GLY A N 1
ATOM 695 C CA . GLY A 1 89 ? 39.311 16.245 53.771 1.00 88.50 89 GLY A CA 1
ATOM 696 C C . GLY A 1 89 ? 39.430 17.346 52.713 1.00 88.50 89 GLY A C 1
ATOM 697 O O . GLY A 1 89 ? 38.421 17.920 52.319 1.00 88.50 89 GLY A O 1
ATOM 698 N N . PHE A 1 90 ? 40.635 17.588 52.189 1.00 90.94 90 PHE A N 1
ATOM 699 C CA . PHE A 1 90 ? 40.842 18.547 51.101 1.00 90.94 90 PHE A CA 1
ATOM 700 C C . PHE A 1 90 ? 40.145 18.083 49.818 1.00 90.94 90 PHE A C 1
ATOM 702 O O . PHE A 1 90 ? 39.402 18.845 49.198 1.00 90.94 90 PHE A O 1
ATOM 709 N N . LYS A 1 91 ? 40.333 16.803 49.467 1.00 92.25 91 LYS A N 1
ATOM 710 C CA . LYS A 1 91 ? 39.689 16.185 48.302 1.00 92.25 91 LYS A CA 1
ATOM 711 C C . LYS A 1 91 ? 38.165 16.307 48.373 1.00 92.25 91 LYS A C 1
ATOM 713 O O . LYS A 1 91 ? 37.530 16.658 47.383 1.00 92.25 91 LYS A O 1
ATOM 718 N N . HIS A 1 92 ? 37.585 16.057 49.545 1.00 91.00 92 HIS A N 1
ATOM 719 C CA . HIS A 1 92 ? 36.146 16.153 49.761 1.00 91.00 92 HIS A CA 1
ATOM 720 C C . HIS A 1 92 ? 35.615 17.585 49.598 1.00 91.00 92 HIS A C 1
ATOM 722 O O . HIS A 1 92 ? 34.636 17.782 48.882 1.00 91.00 92 HIS A O 1
ATOM 728 N N . ILE A 1 93 ? 36.280 18.581 50.197 1.00 92.00 93 ILE A N 1
ATOM 729 C CA . ILE A 1 93 ? 35.866 19.993 50.131 1.00 92.00 93 ILE A CA 1
ATOM 730 C C . ILE A 1 93 ? 35.813 20.488 48.680 1.00 92.00 93 ILE A C 1
ATOM 732 O O . ILE A 1 93 ? 34.804 21.049 48.252 1.00 92.00 93 ILE A O 1
ATOM 736 N N . LEU A 1 94 ? 36.876 20.251 47.908 1.00 93.19 94 LEU A N 1
ATOM 737 C CA . LEU A 1 94 ? 36.963 20.753 46.538 1.00 93.19 94 LEU A CA 1
ATOM 738 C C . LEU A 1 94 ? 36.003 20.015 45.591 1.00 93.19 94 LEU A C 1
ATOM 740 O O . LEU A 1 94 ? 35.359 20.649 44.758 1.00 93.19 94 LEU A O 1
ATOM 744 N N . ASN A 1 95 ? 35.835 18.700 45.766 1.00 93.81 95 ASN A N 1
ATOM 745 C CA . ASN A 1 95 ? 34.845 17.935 45.005 1.00 93.81 95 ASN A CA 1
ATOM 746 C C . ASN A 1 95 ? 33.412 18.406 45.279 1.00 93.81 95 ASN A C 1
ATOM 748 O O . ASN A 1 95 ? 32.627 18.525 44.341 1.00 93.81 95 ASN A O 1
ATOM 752 N N . ASN A 1 96 ? 33.073 18.698 46.539 1.00 92.06 96 ASN A N 1
ATOM 753 C CA . ASN A 1 96 ? 31.749 19.211 46.888 1.00 92.06 96 ASN A CA 1
ATOM 754 C C . ASN A 1 96 ? 31.487 20.570 46.219 1.00 92.06 96 ASN A C 1
ATOM 756 O O . ASN A 1 96 ? 30.442 20.782 45.611 1.00 92.06 96 ASN A O 1
ATOM 760 N N . PHE A 1 97 ? 32.475 21.466 46.239 1.00 94.12 97 PHE A N 1
ATOM 761 C CA . PHE A 1 97 ? 32.383 22.761 45.565 1.00 94.12 97 PHE A CA 1
ATOM 762 C C . PHE A 1 97 ? 32.161 22.636 44.051 1.00 94.12 97 PHE A C 1
ATOM 764 O O . PHE A 1 97 ? 31.264 23.277 43.502 1.00 94.12 97 PHE A O 1
ATOM 771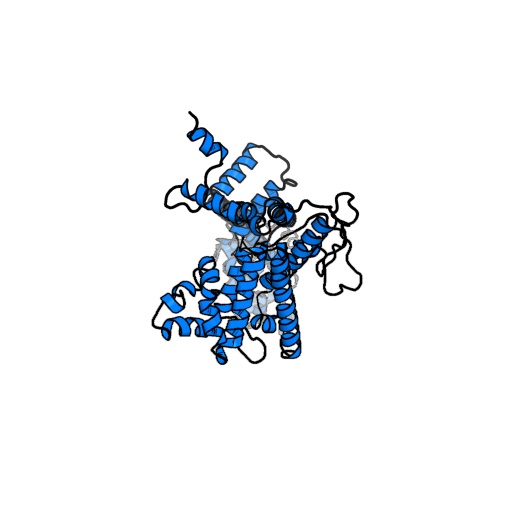 N N . ILE A 1 98 ? 32.919 21.762 43.381 1.00 94.44 98 ILE A N 1
ATOM 772 C CA . ILE A 1 98 ? 32.745 21.468 41.949 1.00 94.44 98 ILE A CA 1
ATOM 773 C C . ILE A 1 98 ? 31.336 20.931 41.673 1.00 94.44 98 ILE A C 1
ATOM 775 O O . ILE A 1 98 ? 30.703 21.329 40.694 1.00 94.44 98 ILE A O 1
ATOM 779 N N . GLN A 1 99 ? 30.824 20.054 42.537 1.00 92.44 99 GLN A N 1
ATOM 780 C CA . GLN A 1 99 ? 29.493 19.481 42.375 1.00 92.44 99 GLN A CA 1
ATOM 781 C C . GLN A 1 99 ? 28.391 20.548 42.483 1.00 92.44 99 GLN A C 1
ATOM 783 O O . GLN A 1 99 ? 27.534 20.623 41.604 1.00 92.44 99 GLN A O 1
ATOM 788 N N . ILE A 1 100 ? 28.469 21.435 43.479 1.00 92.62 100 ILE A N 1
ATOM 789 C CA . ILE A 1 100 ? 27.521 22.548 43.660 1.00 92.62 100 ILE A CA 1
ATOM 790 C C . ILE A 1 100 ? 27.520 23.483 42.431 1.00 92.62 100 ILE A C 1
ATOM 792 O O . ILE A 1 100 ? 26.459 23.914 41.969 1.00 92.62 100 ILE A O 1
ATOM 796 N N . LEU A 1 101 ? 28.690 23.747 41.835 1.00 93.19 101 LEU A N 1
ATOM 797 C CA . LEU A 1 101 ? 28.798 24.528 40.596 1.00 93.19 101 LEU A CA 1
ATOM 798 C C . LEU A 1 101 ? 28.143 23.820 39.394 1.00 93.19 101 LEU A C 1
ATOM 800 O O . LEU A 1 101 ? 27.427 24.468 38.624 1.00 93.19 101 LEU A O 1
ATOM 804 N N . ARG A 1 102 ? 28.326 22.499 39.247 1.00 92.38 102 ARG A N 1
ATOM 805 C CA . ARG A 1 102 ? 27.688 21.699 38.178 1.00 92.38 102 ARG A CA 1
ATOM 806 C C . ARG A 1 102 ? 26.168 21.703 38.286 1.00 92.38 102 ARG A C 1
ATOM 808 O O . ARG A 1 102 ? 25.481 21.835 37.273 1.00 92.38 102 ARG A O 1
ATOM 815 N N . ASP A 1 103 ? 25.639 21.585 39.498 1.00 88.94 103 ASP A N 1
ATOM 816 C CA . ASP A 1 103 ? 24.193 21.570 39.722 1.00 88.94 103 ASP A CA 1
ATOM 817 C C . ASP A 1 103 ? 23.567 22.935 39.397 1.00 88.94 103 ASP A C 1
ATOM 819 O O . ASP A 1 103 ? 22.519 23.009 38.748 1.00 88.94 103 ASP A O 1
ATOM 823 N N . LYS A 1 104 ? 24.262 24.035 39.716 1.00 86.31 104 LYS A N 1
ATOM 824 C CA . LYS A 1 104 ? 23.830 25.380 39.314 1.00 86.31 104 LYS A CA 1
ATOM 825 C C . LYS A 1 104 ? 23.877 25.597 37.797 1.00 86.31 104 LYS A C 1
ATOM 827 O O . LYS A 1 104 ? 22.972 26.230 37.251 1.00 86.31 104 LYS A O 1
ATOM 832 N N . GLN A 1 105 ? 24.885 25.054 37.110 1.00 88.00 105 GLN A N 1
ATOM 833 C CA . GLN A 1 105 ? 24.994 25.140 35.650 1.00 88.00 105 GLN A CA 1
ATOM 834 C C . GLN A 1 105 ? 23.806 24.449 34.958 1.00 88.00 105 GLN A C 1
ATOM 836 O O . GLN A 1 105 ? 23.188 25.038 34.073 1.00 88.00 105 GLN A O 1
ATOM 841 N N . LYS A 1 106 ? 23.425 23.248 35.418 1.00 83.94 106 LYS A N 1
ATOM 842 C CA . LYS A 1 106 ? 22.270 22.497 34.890 1.00 83.94 106 LYS A CA 1
ATOM 843 C C . LYS A 1 106 ? 20.948 23.249 35.061 1.00 83.94 106 LYS A C 1
ATOM 845 O O . LYS A 1 106 ? 20.143 23.295 34.132 1.00 83.94 106 LYS A O 1
ATOM 850 N N . ASN A 1 107 ? 20.744 23.880 36.217 1.00 77.50 107 ASN A N 1
ATOM 851 C CA . ASN A 1 107 ? 19.523 24.641 36.489 1.00 77.50 107 ASN A CA 1
ATOM 852 C C . ASN A 1 107 ? 19.389 25.872 35.577 1.00 77.50 107 ASN A C 1
ATOM 854 O O . ASN A 1 107 ? 18.295 26.142 35.082 1.00 77.50 107 ASN A O 1
ATOM 858 N N . ASN A 1 108 ? 20.490 26.568 35.275 1.00 67.38 108 ASN A N 1
ATOM 859 C CA . ASN A 1 108 ? 20.475 27.704 34.346 1.00 67.38 108 ASN A CA 1
ATOM 860 C C . ASN A 1 108 ? 20.211 27.287 32.886 1.00 67.38 108 ASN A C 1
ATOM 862 O O . ASN A 1 108 ? 19.559 28.027 32.156 1.00 67.38 108 ASN A O 1
ATOM 866 N N . SER A 1 109 ? 20.650 26.097 32.460 1.00 58.53 109 SER A N 1
ATOM 867 C CA . SER A 1 109 ? 20.386 25.590 31.103 1.00 58.53 109 SER A CA 1
ATOM 868 C C . SER A 1 109 ? 18.921 25.196 30.862 1.00 58.53 109 SER A C 1
ATOM 870 O O . SER A 1 109 ? 18.449 25.299 29.735 1.00 58.53 109 SER A O 1
ATOM 872 N N . SER A 1 110 ? 18.189 24.778 31.902 1.00 53.78 110 SER A N 1
ATOM 873 C CA . SER A 1 110 ? 16.787 24.337 31.776 1.00 53.78 110 SER A CA 1
ATOM 874 C C . SER A 1 110 ? 15.793 25.472 31.485 1.00 53.78 110 SER A C 1
ATOM 876 O O . SER A 1 110 ? 14.877 25.295 30.689 1.00 53.78 110 SER A O 1
ATOM 878 N N . ARG A 1 111 ? 15.998 26.669 32.054 1.00 55.22 111 ARG A N 1
ATOM 879 C CA . ARG A 1 111 ? 15.066 27.802 31.891 1.00 55.22 111 ARG A CA 1
ATOM 880 C C . ARG A 1 111 ? 15.077 28.417 30.490 1.00 55.22 111 ARG A C 1
ATOM 882 O O . ARG A 1 111 ? 14.025 28.812 30.005 1.00 55.22 111 ARG A O 1
ATOM 889 N N . ASN A 1 112 ? 16.230 28.445 29.822 1.00 55.34 112 ASN A N 1
ATOM 890 C CA . ASN A 1 112 ? 16.335 29.010 28.471 1.00 55.34 112 ASN A CA 1
ATOM 891 C C . ASN A 1 112 ? 15.722 28.099 27.391 1.00 55.34 112 ASN A C 1
ATOM 893 O O . ASN A 1 112 ? 15.298 28.587 26.348 1.00 55.34 112 ASN A O 1
ATOM 897 N N . HIS A 1 113 ? 15.651 26.786 27.631 1.00 55.44 113 HIS A N 1
ATOM 898 C CA . HIS A 1 113 ? 15.090 25.827 26.675 1.00 55.44 113 HIS A CA 1
ATOM 899 C C . HIS A 1 113 ? 13.552 25.908 26.603 1.00 55.44 113 HIS A C 1
ATOM 901 O O . HIS A 1 113 ? 12.975 25.816 25.520 1.00 55.44 113 HIS A O 1
ATOM 907 N N . ASP A 1 114 ? 12.881 26.126 27.737 1.00 55.62 114 ASP A N 1
ATOM 908 C CA . ASP A 1 114 ? 11.413 26.168 27.804 1.00 55.62 114 ASP A CA 1
ATOM 909 C C . ASP A 1 114 ? 10.810 27.407 27.122 1.00 55.62 114 ASP A C 1
ATOM 911 O O . ASP A 1 114 ? 9.729 27.327 26.533 1.00 55.62 114 ASP A O 1
ATOM 915 N N . GLU A 1 115 ? 11.486 28.557 27.177 1.00 59.12 115 GLU A N 1
ATOM 916 C CA . GLU A 1 115 ? 11.026 29.777 26.496 1.00 59.12 115 GLU A CA 1
ATOM 917 C C . GLU A 1 115 ? 11.186 29.669 24.976 1.00 59.12 115 GLU A C 1
ATOM 919 O O . GLU A 1 115 ? 10.248 29.970 24.235 1.00 59.12 115 GLU A O 1
ATOM 924 N N . GLN A 1 116 ? 12.316 29.128 24.515 1.00 65.31 116 GLN A N 1
ATOM 925 C CA . GLN A 1 116 ? 12.578 28.909 23.094 1.00 65.31 116 GLN A CA 1
ATOM 926 C C . GLN A 1 116 ? 11.600 27.889 22.480 1.00 65.31 116 GLN A C 1
ATOM 928 O O . GLN A 1 116 ? 11.082 28.097 21.382 1.00 65.31 116 GLN A O 1
ATOM 933 N N . GLN A 1 117 ? 11.273 26.820 23.213 1.00 67.88 117 GLN A N 1
ATOM 934 C CA . GLN A 1 117 ? 10.312 25.811 22.765 1.00 67.88 117 GLN A CA 1
ATOM 935 C C . GLN A 1 117 ? 8.881 26.368 22.652 1.00 67.88 117 GLN A C 1
ATOM 937 O O . GLN A 1 117 ? 8.148 26.014 21.726 1.00 67.88 117 GLN A O 1
ATOM 942 N N . LYS A 1 118 ? 8.466 27.260 23.562 1.00 71.62 118 LYS A N 1
ATOM 943 C CA . LYS A 1 118 ? 7.138 27.901 23.504 1.00 71.62 118 LYS A CA 1
ATOM 944 C C . LYS A 1 118 ? 6.989 28.813 22.290 1.00 71.62 118 LYS A C 1
ATOM 946 O O . LYS A 1 118 ? 5.935 28.799 21.652 1.00 71.62 118 LYS A O 1
ATOM 951 N N . GLU A 1 119 ? 8.027 29.575 21.961 1.00 75.12 119 GLU A N 1
ATOM 952 C CA . GLU A 1 119 ? 8.037 30.444 20.784 1.00 75.12 119 GLU A CA 1
ATOM 953 C C . GLU A 1 119 ? 7.973 29.627 19.482 1.00 75.12 119 GLU A C 1
ATOM 955 O O . GLU A 1 119 ? 7.209 29.948 18.568 1.00 75.12 119 GLU A O 1
ATOM 960 N N . GLU A 1 120 ? 8.689 28.503 19.424 1.00 76.38 120 GLU A N 1
ATOM 961 C CA . GLU A 1 120 ? 8.667 27.593 18.278 1.00 76.38 120 GLU A CA 1
ATOM 962 C C . GLU A 1 120 ? 7.288 26.935 18.078 1.00 76.38 120 GLU A C 1
ATOM 964 O O . GLU A 1 120 ? 6.753 26.936 16.964 1.00 76.38 120 GLU A O 1
ATOM 969 N N . ILE A 1 121 ? 6.648 26.470 19.160 1.00 77.12 121 ILE A N 1
ATOM 970 C CA . ILE A 1 121 ? 5.277 25.932 19.122 1.00 77.12 121 ILE A CA 1
ATOM 971 C C . ILE A 1 121 ? 4.287 26.999 18.639 1.00 77.12 121 ILE A C 1
ATOM 973 O O . ILE A 1 121 ? 3.443 26.714 17.783 1.00 77.12 121 ILE A O 1
ATOM 977 N N . PHE A 1 122 ? 4.388 28.231 19.149 1.00 79.25 122 PHE A N 1
ATOM 978 C CA . PHE A 1 122 ? 3.517 29.329 18.731 1.00 79.25 122 PHE A CA 1
ATOM 979 C C . PHE A 1 122 ? 3.645 29.603 17.227 1.00 79.25 122 PHE A C 1
ATOM 981 O O . PHE A 1 122 ? 2.637 29.665 16.518 1.00 79.25 122 PHE A O 1
ATOM 988 N N . ASN A 1 123 ? 4.876 29.673 16.718 1.00 81.44 123 ASN A N 1
ATOM 989 C CA . ASN A 1 123 ? 5.148 29.889 15.298 1.00 81.44 123 ASN A CA 1
ATOM 990 C C . ASN A 1 123 ? 4.582 28.764 14.414 1.00 81.44 123 ASN A C 1
ATOM 992 O O . ASN A 1 123 ? 4.007 29.034 13.354 1.00 81.44 123 ASN A O 1
ATOM 996 N N . ILE A 1 124 ? 4.677 27.505 14.855 1.00 80.19 124 ILE A N 1
ATOM 997 C CA . ILE A 1 124 ? 4.101 26.356 14.141 1.00 80.19 124 ILE A CA 1
ATOM 998 C C . ILE A 1 124 ? 2.577 26.444 14.088 1.00 80.19 124 ILE A C 1
ATOM 1000 O O . ILE A 1 124 ? 1.993 26.296 13.012 1.00 80.19 124 ILE A O 1
ATOM 1004 N N . VAL A 1 125 ? 1.919 26.718 15.217 1.00 81.94 125 VAL A N 1
ATOM 1005 C CA . VAL A 1 125 ? 0.453 26.825 15.261 1.00 81.94 125 VAL A CA 1
ATOM 1006 C C . VAL A 1 125 ? -0.028 27.952 14.345 1.00 81.94 125 VAL A C 1
ATOM 1008 O O . VAL A 1 125 ? -0.980 27.753 13.594 1.00 81.94 125 VAL A O 1
ATOM 1011 N N . GLN A 1 126 ? 0.657 29.100 14.323 1.00 81.62 126 GLN A N 1
ATOM 1012 C CA . GLN A 1 126 ? 0.287 30.220 13.447 1.00 81.62 126 GLN A CA 1
ATOM 1013 C C . GLN A 1 126 ? 0.434 29.904 11.954 1.00 81.62 126 GLN A C 1
ATOM 1015 O O . GLN A 1 126 ? -0.350 30.400 11.143 1.00 81.62 126 GLN A O 1
ATOM 1020 N N . LYS A 1 127 ? 1.397 29.056 11.580 1.00 84.00 127 LYS A N 1
ATOM 1021 C CA . LYS A 1 127 ? 1.648 28.672 10.184 1.00 84.00 127 LYS A CA 1
ATOM 1022 C C . LYS A 1 127 ? 0.579 27.738 9.602 1.00 84.00 127 LYS A C 1
ATOM 1024 O O . LYS A 1 127 ? 0.425 27.673 8.383 1.00 84.00 127 LYS A O 1
ATOM 1029 N N . HIS A 1 128 ? -0.162 27.017 10.445 1.00 79.94 128 HIS A N 1
ATOM 1030 C CA . HIS A 1 128 ? -1.129 26.004 10.022 1.00 79.94 128 HIS A CA 1
ATOM 1031 C C . HIS A 1 128 ? -2.560 26.414 10.394 1.00 79.94 128 HIS A C 1
ATOM 1033 O O . HIS A 1 128 ? -3.012 26.174 11.509 1.00 79.94 128 HIS A O 1
ATOM 1039 N N . SER A 1 129 ? -3.302 26.988 9.439 1.00 81.38 129 SER A N 1
ATOM 1040 C CA . SER A 1 129 ? -4.645 27.559 9.658 1.00 81.38 129 SER A CA 1
ATOM 1041 C C . SER A 1 129 ? -5.633 26.602 10.335 1.00 81.38 129 SER A C 1
ATOM 1043 O O . SER A 1 129 ? -6.303 26.992 11.285 1.00 81.38 129 SER A O 1
ATOM 1045 N N . LEU A 1 130 ? -5.688 25.339 9.907 1.00 79.94 130 LEU A N 1
ATOM 1046 C CA . LEU A 1 130 ? -6.585 24.343 10.499 1.00 79.94 130 LEU A CA 1
ATOM 1047 C C . LEU A 1 130 ? -6.155 23.907 11.901 1.00 79.94 130 LEU A C 1
ATOM 1049 O O . LEU A 1 130 ? -7.009 23.737 12.768 1.00 79.94 130 LEU A O 1
ATOM 1053 N N . LEU A 1 131 ? -4.848 23.776 12.151 1.00 81.69 131 LEU A N 1
ATOM 1054 C CA . LEU A 1 131 ? -4.332 23.500 13.493 1.00 81.69 131 LEU A CA 1
ATOM 1055 C C . LEU A 1 131 ? -4.627 24.680 14.428 1.00 81.69 131 LEU A C 1
ATOM 1057 O O . LEU A 1 131 ? -5.083 24.468 15.545 1.00 81.69 131 LEU A O 1
ATOM 1061 N N . ARG A 1 132 ? -4.457 25.918 13.950 1.00 84.25 132 ARG A N 1
ATOM 1062 C CA . ARG A 1 132 ? -4.838 27.136 14.675 1.00 84.25 132 ARG A CA 1
ATOM 1063 C C . ARG A 1 132 ? -6.324 27.145 15.021 1.00 84.25 132 ARG A C 1
ATOM 1065 O O . ARG A 1 132 ? -6.663 27.400 16.171 1.00 84.25 132 ARG A O 1
ATOM 1072 N N . SER A 1 133 ? -7.201 26.846 14.062 1.00 83.56 133 SER A N 1
ATOM 1073 C CA . SER A 1 133 ? -8.645 26.751 14.308 1.00 83.56 133 SER A CA 1
ATOM 1074 C C . SER A 1 133 ? -8.985 25.658 15.321 1.00 83.56 133 SER A C 1
ATOM 1076 O O . SER A 1 133 ? -9.821 25.885 16.190 1.00 83.56 133 SER A O 1
ATOM 1078 N N . LEU A 1 134 ? -8.317 24.503 15.249 1.00 82.12 134 LEU A N 1
ATOM 1079 C CA . LEU A 1 134 ? -8.513 23.388 16.176 1.00 82.12 134 LEU A CA 1
ATOM 1080 C C . LEU A 1 134 ? -8.082 23.753 17.607 1.00 82.12 134 LEU A C 1
ATOM 1082 O O . LEU A 1 134 ? -8.827 23.509 18.553 1.00 82.12 134 LEU A O 1
ATOM 1086 N N . VAL A 1 135 ? -6.909 24.377 17.756 1.00 81.75 135 VAL A N 1
ATOM 1087 C CA . VAL A 1 135 ? -6.387 24.860 19.044 1.00 81.75 135 VAL A CA 1
ATOM 1088 C C . VAL A 1 135 ? -7.294 25.947 19.619 1.00 81.75 135 VAL A C 1
ATOM 1090 O O . VAL A 1 135 ? -7.660 25.872 20.788 1.00 81.75 135 VAL A O 1
ATOM 1093 N N . TYR A 1 136 ? -7.712 26.916 18.802 1.00 82.62 136 TYR A N 1
ATOM 1094 C CA . TYR A 1 136 ? -8.621 27.981 19.227 1.00 82.62 136 TYR A CA 1
ATOM 1095 C C . TYR A 1 136 ? -9.977 27.425 19.672 1.00 82.62 136 TYR A C 1
ATOM 1097 O O . TYR A 1 136 ? -10.457 27.767 20.748 1.00 82.62 136 TYR A O 1
ATOM 1105 N N . PHE A 1 137 ? -10.569 26.514 18.892 1.00 80.38 137 PHE A N 1
ATOM 1106 C CA . PHE A 1 137 ? -11.809 25.834 19.264 1.00 80.38 137 PHE A CA 1
ATOM 1107 C C . PHE A 1 137 ? -11.666 25.100 20.602 1.00 80.38 137 PHE A C 1
ATOM 1109 O O . PHE A 1 137 ? -12.553 25.189 21.448 1.00 80.38 137 PHE A O 1
ATOM 1116 N N . TYR A 1 138 ? -10.549 24.405 20.824 1.00 75.69 138 TYR A N 1
ATOM 1117 C CA . TYR A 1 138 ? -10.297 23.712 22.086 1.00 75.69 138 TYR A CA 1
ATOM 1118 C C . TYR A 1 138 ? -10.186 24.684 23.273 1.00 75.69 138 TYR A C 1
ATOM 1120 O O . TYR A 1 138 ? -10.799 24.452 24.313 1.00 75.69 138 TYR A O 1
ATOM 1128 N N . GLN A 1 139 ? -9.457 25.792 23.100 1.00 76.75 139 GLN A N 1
ATOM 1129 C CA . GLN A 1 139 ? -9.267 26.823 24.127 1.00 76.75 139 GLN A CA 1
ATOM 1130 C C . GLN A 1 139 ? -10.572 27.544 24.489 1.00 76.75 139 GLN A C 1
ATOM 1132 O O . GLN A 1 139 ? -10.855 27.740 25.665 1.00 76.75 139 GLN A O 1
ATOM 1137 N N . VAL A 1 140 ? -11.382 27.921 23.494 1.00 73.75 140 VAL A N 1
ATOM 1138 C CA . VAL A 1 140 ? -12.637 28.667 23.703 1.00 73.75 140 VAL A CA 1
ATOM 1139 C C . VAL A 1 140 ? -13.686 27.833 24.434 1.00 73.75 140 VAL A C 1
ATOM 1141 O O . VAL A 1 140 ? -14.450 28.369 25.232 1.00 73.75 140 VAL A O 1
ATOM 1144 N N . ASN A 1 141 ? -13.721 26.522 24.194 1.00 69.88 141 ASN A N 1
ATOM 1145 C CA . ASN A 1 141 ? -14.740 25.654 24.778 1.00 69.88 141 ASN A CA 1
ATOM 1146 C C . ASN A 1 141 ? -14.425 25.181 26.209 1.00 69.88 141 ASN A C 1
ATOM 1148 O O . ASN A 1 141 ? -15.184 24.365 26.724 1.00 69.88 141 ASN A O 1
ATOM 1152 N N . ASN A 1 142 ? -13.349 25.673 26.852 1.00 58.88 142 ASN A N 1
ATOM 1153 C CA . ASN A 1 142 ? -12.981 25.363 28.246 1.00 58.88 142 ASN A CA 1
ATOM 1154 C C . ASN A 1 142 ? -13.193 23.881 28.607 1.00 58.88 142 ASN A C 1
ATOM 1156 O O . ASN A 1 142 ? -13.814 23.539 29.617 1.00 58.88 142 ASN A O 1
ATOM 1160 N N . ILE A 1 143 ? -12.700 22.978 27.752 1.00 59.72 143 ILE A N 1
ATOM 1161 C CA . ILE A 1 143 ? -12.724 21.542 28.034 1.00 59.72 143 ILE A CA 1
ATOM 1162 C C . ILE A 1 143 ? -11.684 21.304 29.137 1.00 59.72 143 ILE A C 1
ATOM 1164 O O . ILE A 1 143 ? -10.521 21.014 28.873 1.00 59.72 143 ILE A O 1
ATOM 1168 N N . ASN A 1 144 ? -12.105 21.512 30.387 1.00 52.31 144 ASN A N 1
ATOM 1169 C CA . ASN A 1 144 ? -11.266 21.565 31.589 1.00 52.31 144 ASN A CA 1
ATOM 1170 C C . ASN A 1 144 ? -10.614 20.224 31.967 1.00 52.31 144 ASN A C 1
ATOM 1172 O O . ASN A 1 144 ? -9.878 20.163 32.949 1.00 52.31 144 ASN A O 1
ATOM 1176 N N . ASP A 1 145 ? -10.851 19.157 31.204 1.00 54.97 145 ASP A N 1
ATOM 1177 C CA . ASP A 1 145 ? -10.189 17.875 31.408 1.00 54.97 145 ASP A CA 1
ATOM 1178 C C . ASP A 1 145 ? -9.034 17.706 30.410 1.00 54.97 145 ASP A C 1
ATOM 1180 O O . ASP A 1 145 ? -9.163 17.118 29.332 1.00 54.97 145 ASP A O 1
ATOM 1184 N N . PHE A 1 146 ? -7.879 18.268 30.780 1.00 50.31 146 PHE A N 1
ATOM 1185 C CA . PHE A 1 146 ? -6.629 18.195 30.014 1.00 50.31 146 PHE A CA 1
ATOM 1186 C C . PHE A 1 146 ? -6.143 16.756 29.773 1.00 50.31 146 PHE A C 1
ATOM 1188 O O . PHE A 1 146 ? -5.297 16.540 28.907 1.00 50.31 146 PHE A O 1
ATOM 1195 N N . SER A 1 147 ? -6.660 15.771 30.514 1.00 50.31 147 SER A N 1
ATOM 1196 C CA . SER A 1 147 ? -6.054 14.441 30.595 1.00 50.31 147 SER A CA 1
ATOM 1197 C C . SER A 1 147 ? -6.748 13.346 29.777 1.00 50.31 147 SER A C 1
ATOM 1199 O O . SER A 1 147 ? -6.156 12.284 29.579 1.00 50.31 147 SER A O 1
ATOM 1201 N N . THR A 1 148 ? -7.959 13.577 29.249 1.00 55.88 148 THR A N 1
ATOM 1202 C CA . THR A 1 148 ? -8.775 12.478 28.685 1.00 55.88 148 THR A CA 1
ATOM 1203 C C . THR A 1 148 ? -9.354 12.714 27.288 1.00 55.88 148 THR A C 1
ATOM 1205 O O . THR A 1 148 ? -9.789 11.751 26.650 1.00 55.88 148 THR A O 1
ATOM 1208 N N . SER A 1 149 ? -9.347 13.940 26.748 1.00 76.62 149 SER A N 1
ATOM 1209 C CA . SER A 1 149 ? -9.993 14.182 25.452 1.00 76.62 149 SER A CA 1
ATOM 1210 C C . SER A 1 149 ? -9.124 13.741 24.262 1.00 76.62 149 SER A C 1
ATOM 1212 O O . SER A 1 149 ? -7.938 14.065 24.149 1.00 76.62 149 SER A O 1
ATOM 1214 N N . PHE A 1 150 ? -9.734 13.013 23.318 1.00 85.12 150 PHE A N 1
ATOM 1215 C CA . PHE A 1 150 ? -9.089 12.618 22.059 1.00 85.12 150 PHE A CA 1
ATOM 1216 C C . PHE A 1 150 ? -8.521 13.827 21.295 1.00 85.12 150 PHE A C 1
ATOM 1218 O O . PHE A 1 150 ? -7.444 13.734 20.711 1.00 85.12 150 PHE A O 1
ATOM 1225 N N . LEU A 1 151 ? -9.223 14.965 21.337 1.00 84.19 151 LEU A N 1
ATOM 1226 C CA . LEU A 1 151 ? -8.806 16.214 20.699 1.00 84.19 151 LEU A CA 1
ATOM 1227 C C . LEU A 1 151 ? -7.486 16.743 21.267 1.00 84.19 151 LEU A C 1
ATOM 1229 O O . LEU A 1 151 ? -6.607 17.090 20.483 1.00 84.19 151 LEU A O 1
ATOM 1233 N N . CYS A 1 152 ? -7.312 16.743 22.592 1.00 82.88 152 CYS A N 1
ATOM 1234 C CA . CYS A 1 152 ? -6.051 17.144 23.221 1.00 82.88 152 CYS A CA 1
ATOM 1235 C C . CYS A 1 152 ? -4.903 16.229 22.769 1.00 82.88 152 CYS A C 1
ATOM 1237 O O . CYS A 1 152 ? -3.888 16.692 22.252 1.00 82.88 152 CYS A O 1
ATOM 1239 N N . CYS A 1 153 ? -5.125 14.912 22.834 1.00 87.31 153 CYS A N 1
ATOM 1240 C CA . CYS A 1 153 ? -4.165 13.910 22.373 1.00 87.31 153 CYS A CA 1
ATOM 1241 C C . CYS A 1 153 ? -3.767 14.116 20.898 1.00 87.31 153 CYS A C 1
ATOM 1243 O O . CYS A 1 153 ? -2.586 14.014 20.559 1.00 87.31 153 CYS A O 1
ATOM 1245 N N . LEU A 1 154 ? -4.735 14.437 20.031 1.00 89.44 154 LEU A N 1
ATOM 1246 C CA . LEU A 1 154 ? -4.512 14.727 18.615 1.00 89.44 154 LEU A CA 1
ATOM 1247 C C . LEU A 1 154 ? -3.696 16.012 18.414 1.00 89.44 154 LEU A C 1
ATOM 1249 O O . LEU A 1 154 ? -2.751 16.001 17.625 1.00 89.44 154 LEU A O 1
ATOM 1253 N N . ILE A 1 155 ? -4.027 17.095 19.127 1.00 87.94 155 ILE A N 1
ATOM 1254 C CA . ILE A 1 155 ? -3.314 18.380 19.056 1.00 87.94 155 ILE A CA 1
ATOM 1255 C C . ILE A 1 155 ? -1.859 18.203 19.498 1.00 87.94 155 ILE A C 1
ATOM 1257 O O . ILE A 1 155 ? -0.951 18.523 18.732 1.00 87.94 155 ILE A O 1
ATOM 1261 N N . GLU A 1 156 ? -1.631 17.632 20.684 1.00 87.31 156 GLU A N 1
ATOM 1262 C CA . GLU A 1 156 ? -0.289 17.391 21.225 1.00 87.31 156 GLU A CA 1
ATOM 1263 C C . GLU A 1 156 ? 0.554 16.541 20.278 1.00 87.31 156 GLU A C 1
ATOM 1265 O O . GLU A 1 156 ? 1.675 16.902 19.938 1.00 87.31 156 GLU A O 1
ATOM 1270 N N . ASN A 1 157 ? 0.003 15.424 19.792 1.00 90.75 157 ASN A N 1
ATOM 1271 C CA . ASN A 1 157 ? 0.744 14.540 18.903 1.00 90.75 157 ASN A CA 1
ATOM 1272 C C . ASN A 1 157 ? 1.069 15.199 17.556 1.00 90.75 157 ASN A C 1
ATOM 1274 O O . ASN A 1 157 ? 2.119 14.924 16.976 1.00 90.75 157 ASN A O 1
ATOM 1278 N N . THR A 1 158 ? 0.181 16.067 17.065 1.00 89.88 158 THR A N 1
ATOM 1279 C CA . THR A 1 158 ? 0.412 16.837 15.839 1.00 89.88 158 THR A CA 1
ATOM 1280 C C . THR A 1 158 ? 1.563 17.817 16.036 1.00 89.88 158 THR A C 1
ATOM 1282 O O . THR A 1 158 ? 2.482 17.833 15.218 1.00 89.88 158 THR A O 1
ATOM 1285 N N . ILE A 1 159 ? 1.555 18.578 17.136 1.00 86.75 159 ILE A N 1
ATOM 1286 C CA . ILE A 1 159 ? 2.634 19.511 17.490 1.00 86.75 159 ILE A CA 1
ATOM 1287 C C . ILE A 1 159 ? 3.953 18.745 17.653 1.00 86.75 159 ILE A C 1
ATOM 1289 O O . ILE A 1 159 ? 4.931 19.073 16.985 1.00 86.75 159 ILE A O 1
ATOM 1293 N N . ASP A 1 160 ? 3.960 17.657 18.428 1.00 88.19 160 ASP A N 1
ATOM 1294 C CA . ASP A 1 160 ? 5.136 16.805 18.634 1.00 88.19 160 ASP A CA 1
ATOM 1295 C C . ASP A 1 160 ? 5.737 16.295 17.321 1.00 88.19 160 ASP A C 1
ATOM 1297 O O . ASP A 1 160 ? 6.957 16.192 17.188 1.00 88.19 160 ASP A O 1
ATOM 1301 N N . ASN A 1 161 ? 4.898 15.920 16.351 1.00 90.31 161 ASN A N 1
ATOM 1302 C CA . ASN A 1 161 ? 5.366 15.438 15.056 1.00 90.31 161 ASN A CA 1
ATOM 1303 C C . ASN A 1 161 ? 5.842 16.580 14.153 1.00 90.31 161 ASN A C 1
ATOM 1305 O O . ASN A 1 161 ? 6.778 16.376 13.386 1.00 90.31 161 ASN A O 1
ATOM 1309 N N . LEU A 1 162 ? 5.258 17.776 14.242 1.00 85.62 162 LEU A N 1
ATOM 1310 C CA . LEU A 1 162 ? 5.723 18.947 13.489 1.00 85.62 162 LEU A CA 1
ATOM 1311 C C . LEU A 1 162 ? 7.110 19.421 13.944 1.00 85.62 162 LEU A C 1
ATOM 1313 O O . LEU A 1 162 ? 7.878 19.897 13.113 1.00 85.62 162 LEU A O 1
ATOM 1317 N N . MET A 1 163 ? 7.459 19.203 15.215 1.00 82.25 163 MET A N 1
ATOM 1318 C CA . MET A 1 163 ? 8.800 19.456 15.763 1.00 82.25 163 MET A CA 1
ATOM 1319 C C . MET A 1 163 ? 9.844 18.407 15.335 1.00 82.25 163 MET A C 1
ATOM 1321 O O . MET A 1 163 ? 11.039 18.571 15.572 1.00 82.25 163 MET A O 1
ATOM 1325 N N . LYS A 1 164 ? 9.417 17.289 14.733 1.00 84.25 164 LYS A N 1
ATOM 1326 C CA . LYS A 1 164 ? 10.287 16.164 14.363 1.00 84.25 164 LYS A CA 1
ATOM 1327 C C . LYS A 1 164 ? 10.539 16.126 12.861 1.00 84.25 164 LYS A C 1
ATOM 1329 O O . LYS A 1 164 ? 9.735 16.563 12.039 1.00 84.25 164 LYS A O 1
ATOM 1334 N N . SER A 1 165 ? 11.649 15.503 12.471 1.00 80.19 165 SER A N 1
ATOM 1335 C CA . SER A 1 165 ? 11.875 15.172 11.063 1.00 80.19 165 SER A CA 1
ATOM 1336 C C . SER A 1 165 ? 10.885 14.099 10.588 1.00 80.19 165 SER A C 1
ATOM 1338 O O . SER A 1 165 ? 10.474 13.228 11.357 1.00 80.19 165 SER A O 1
ATOM 1340 N N . LYS A 1 166 ? 10.532 14.128 9.293 1.00 73.88 166 LYS A N 1
ATOM 1341 C CA . LYS A 1 166 ? 9.502 13.264 8.670 1.00 73.88 166 LYS A CA 1
ATOM 1342 C C . LYS A 1 166 ? 9.645 11.762 8.952 1.00 73.88 166 LYS A C 1
ATOM 1344 O O . LYS A 1 166 ? 8.653 11.041 8.938 1.00 73.88 166 LYS A O 1
ATOM 1349 N N . ASN A 1 167 ? 10.861 11.291 9.217 1.00 75.62 167 ASN A N 1
ATOM 1350 C CA . ASN A 1 167 ? 11.146 9.877 9.472 1.00 75.62 167 ASN A CA 1
ATOM 1351 C C . ASN A 1 167 ? 10.906 9.448 10.932 1.00 75.62 167 ASN A C 1
ATOM 1353 O O . ASN A 1 167 ? 10.978 8.259 11.223 1.00 75.62 167 ASN A O 1
ATOM 1357 N N . HIS A 1 168 ? 10.611 10.389 11.834 1.00 81.00 168 HIS A N 1
ATOM 1358 C CA . HIS A 1 168 ? 10.498 10.155 13.279 1.00 81.00 168 HIS A CA 1
ATOM 1359 C C . HIS A 1 168 ? 9.095 10.437 13.826 1.00 81.00 168 HIS A C 1
ATOM 1361 O O . HIS A 1 168 ? 8.918 10.639 15.029 1.00 81.00 168 HIS A O 1
ATOM 1367 N N . TYR A 1 169 ? 8.085 10.460 12.954 1.00 88.88 169 TYR A N 1
ATOM 1368 C CA . TYR A 1 169 ? 6.707 10.639 13.392 1.00 88.88 169 TYR A CA 1
ATOM 1369 C C . TYR A 1 169 ? 6.251 9.448 14.227 1.00 88.88 169 TYR A C 1
ATOM 1371 O O . TYR A 1 169 ? 6.339 8.291 13.808 1.00 88.88 169 TYR A O 1
ATOM 1379 N N . HIS A 1 170 ? 5.724 9.752 15.405 1.00 88.19 170 HIS A N 1
ATOM 1380 C CA . HIS A 1 170 ? 5.165 8.777 16.325 1.00 88.19 170 HIS A CA 1
ATOM 1381 C C . HIS A 1 170 ? 3.721 9.144 16.620 1.00 88.19 170 HIS A C 1
ATOM 1383 O O . HIS A 1 170 ? 3.404 10.296 16.893 1.00 88.19 170 HIS A O 1
ATOM 1389 N N . TYR A 1 171 ? 2.850 8.141 16.599 1.00 89.88 171 TYR A N 1
ATOM 1390 C CA . TYR A 1 171 ? 1.418 8.328 16.796 1.00 89.88 171 TYR A CA 1
ATOM 1391 C C . TYR A 1 171 ? 0.974 7.586 18.047 1.00 89.88 171 TYR A C 1
ATOM 1393 O O . TYR A 1 171 ? 1.218 6.383 18.177 1.00 89.88 171 TYR A O 1
ATOM 1401 N N . LYS A 1 172 ? 0.312 8.305 18.960 1.00 88.56 172 LYS A N 1
ATOM 1402 C CA . LYS A 1 172 ? -0.311 7.714 20.151 1.00 88.56 172 LYS A CA 1
ATOM 1403 C C . LYS A 1 172 ? -1.408 6.719 19.720 1.00 88.56 172 LYS A C 1
ATOM 1405 O O . LYS A 1 172 ? -2.059 6.893 18.688 1.00 88.56 172 LYS A O 1
ATOM 1410 N N . LYS A 1 173 ? -1.627 5.662 20.510 1.00 84.12 173 LYS A N 1
ATOM 1411 C CA . LYS A 1 173 ? -2.571 4.569 20.194 1.00 84.12 173 LYS A CA 1
ATOM 1412 C C . LYS A 1 173 ? -4.001 5.048 19.851 1.00 84.12 173 LYS A C 1
ATOM 1414 O O . LYS A 1 173 ? -4.493 4.605 18.815 1.00 84.12 173 LYS A O 1
ATOM 1419 N N . PRO A 1 174 ? -4.620 6.003 20.580 1.00 86.00 174 PRO A N 1
ATOM 1420 C CA . PRO A 1 174 ? -5.948 6.520 20.227 1.00 86.00 174 PRO A CA 1
ATOM 1421 C C . PRO A 1 174 ? -6.016 7.147 18.830 1.00 86.00 174 PRO A C 1
ATOM 1423 O O . PRO A 1 174 ? -7.008 6.989 18.128 1.00 86.00 174 PRO A O 1
ATOM 1426 N N . ILE A 1 175 ? -4.943 7.809 18.388 1.00 89.56 175 ILE A N 1
ATOM 1427 C CA . ILE A 1 175 ? -4.852 8.410 17.050 1.00 89.56 175 ILE A CA 1
ATOM 1428 C C . ILE A 1 175 ? -4.753 7.324 15.988 1.00 89.56 175 ILE A C 1
ATOM 1430 O O . ILE A 1 175 ? -5.386 7.434 14.942 1.00 89.56 175 ILE A O 1
ATOM 1434 N N . ILE A 1 176 ? -3.991 6.257 16.249 1.00 83.19 176 ILE A N 1
ATOM 1435 C CA . ILE A 1 176 ? -3.922 5.099 15.349 1.00 83.19 176 ILE A CA 1
ATOM 1436 C C . ILE A 1 176 ? -5.304 4.458 15.210 1.00 83.19 176 ILE A C 1
ATOM 1438 O O . ILE A 1 176 ? -5.718 4.170 14.090 1.00 83.19 176 ILE A O 1
ATOM 1442 N N . ASP A 1 177 ? -6.015 4.265 16.318 1.00 78.88 177 ASP A N 1
ATOM 1443 C CA . ASP A 1 177 ? -7.331 3.629 16.313 1.00 78.88 177 ASP A CA 1
ATOM 1444 C C . ASP A 1 177 ? -8.369 4.512 15.618 1.00 78.88 177 ASP A C 1
ATOM 1446 O O . ASP A 1 177 ? -9.052 4.039 14.713 1.00 78.88 177 ASP A O 1
ATOM 1450 N N . PHE A 1 178 ? -8.395 5.815 15.914 1.00 86.25 178 PHE A N 1
ATOM 1451 C CA . PHE A 1 178 ? -9.208 6.782 15.175 1.00 86.25 178 PHE A CA 1
ATOM 1452 C C . PHE A 1 178 ? -8.874 6.791 13.683 1.00 86.25 178 PHE A C 1
ATOM 1454 O O . PHE A 1 178 ? -9.773 6.784 12.856 1.00 86.25 178 PHE A O 1
ATOM 1461 N N . SER A 1 179 ? -7.594 6.760 13.318 1.00 83.38 179 SER A N 1
ATOM 1462 C CA . SER A 1 179 ? -7.158 6.750 11.918 1.00 83.38 179 SER A CA 1
ATOM 1463 C C . SER A 1 179 ? -7.634 5.510 11.175 1.00 83.38 179 SER A C 1
ATOM 1465 O O . SER A 1 179 ? -8.007 5.597 10.010 1.00 83.38 179 SER A O 1
ATOM 1467 N N . ILE A 1 180 ? -7.608 4.354 11.840 1.00 73.56 180 ILE A N 1
ATOM 1468 C CA . ILE A 1 180 ? -8.126 3.101 11.296 1.00 73.56 180 ILE A CA 1
ATOM 1469 C C . ILE A 1 180 ? -9.647 3.192 11.162 1.00 73.56 180 ILE A C 1
ATOM 1471 O O . ILE A 1 180 ? -10.162 2.899 10.088 1.00 73.56 180 ILE A O 1
ATOM 1475 N N . SER A 1 181 ? -10.356 3.652 12.194 1.00 74.94 181 SER A N 1
ATOM 1476 C CA . SER A 1 181 ? -11.814 3.813 12.173 1.00 74.94 181 SER A 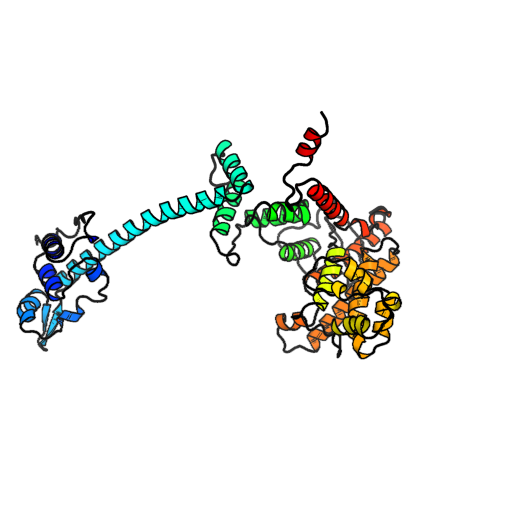CA 1
ATOM 1477 C C . SER A 1 181 ? -12.272 4.811 11.112 1.00 74.94 181 SER A C 1
ATOM 1479 O O . SER A 1 181 ? -13.168 4.502 10.337 1.00 74.94 181 SER A O 1
ATOM 1481 N N . LEU A 1 182 ? -11.624 5.972 11.011 1.00 77.44 182 LEU A N 1
ATOM 1482 C CA . LEU A 1 182 ? -11.901 6.994 10.003 1.00 77.44 182 LEU A CA 1
ATOM 1483 C C . LEU A 1 182 ? -11.673 6.454 8.589 1.00 77.44 182 LEU A C 1
ATOM 1485 O O . LEU A 1 182 ? -12.468 6.726 7.698 1.00 77.44 182 LEU A O 1
ATOM 1489 N N . TYR A 1 183 ? -10.619 5.662 8.382 1.00 67.69 183 TYR A N 1
ATOM 1490 C CA . TYR A 1 183 ? -10.359 5.027 7.091 1.00 67.69 183 TYR A CA 1
ATOM 1491 C C . TYR A 1 183 ? -11.377 3.922 6.774 1.00 67.69 183 TYR A C 1
ATOM 1493 O O . TYR A 1 183 ? -11.821 3.819 5.636 1.00 67.69 183 TYR A O 1
ATOM 1501 N N . ILE A 1 184 ? -11.752 3.089 7.752 1.00 58.50 184 ILE A N 1
ATOM 1502 C CA . ILE A 1 184 ? -12.721 1.995 7.567 1.00 58.50 184 ILE A CA 1
ATOM 1503 C C . ILE A 1 184 ? -14.124 2.550 7.304 1.00 58.50 184 ILE A C 1
ATOM 1505 O O . ILE A 1 184 ? -14.768 2.122 6.354 1.00 58.50 184 ILE A O 1
ATOM 1509 N N . LEU A 1 185 ? -14.585 3.487 8.134 1.00 61.47 185 LEU A N 1
ATOM 1510 C CA . LEU A 1 185 ? -15.950 4.016 8.098 1.00 61.47 185 LEU A CA 1
ATOM 1511 C C . LEU A 1 185 ? -16.109 5.131 7.061 1.00 61.47 185 LEU A C 1
ATOM 1513 O O . LEU A 1 185 ? -17.106 5.178 6.353 1.00 61.47 185 LEU A O 1
ATOM 1517 N N . GLY A 1 186 ? -15.127 6.030 6.966 1.00 58.75 186 GLY A N 1
ATOM 1518 C CA . GLY A 1 186 ? -15.145 7.154 6.028 1.00 58.75 186 GLY A CA 1
ATOM 1519 C C . GLY A 1 186 ? -14.535 6.833 4.662 1.00 58.75 186 GLY A C 1
ATOM 1520 O O . GLY A 1 186 ? -14.658 7.633 3.735 1.00 58.75 186 GLY A O 1
ATOM 1521 N N . GLY A 1 187 ? -13.861 5.692 4.514 1.00 59.91 187 GLY A N 1
ATOM 1522 C CA . GLY A 1 187 ? -13.118 5.339 3.309 1.00 59.91 187 GLY A CA 1
ATOM 1523 C C . GLY A 1 187 ? -11.785 6.085 3.174 1.00 59.91 187 GLY A C 1
ATOM 1524 O O . GLY A 1 187 ? -11.491 7.061 3.874 1.00 59.91 187 GLY A O 1
ATOM 1525 N N . ARG A 1 188 ? -10.964 5.637 2.214 1.00 68.12 188 ARG A N 1
ATOM 1526 C CA . ARG A 1 188 ? -9.636 6.213 1.933 1.00 68.12 188 ARG A CA 1
ATOM 1527 C C . ARG A 1 188 ? -9.701 7.712 1.684 1.00 68.12 188 ARG A C 1
ATOM 1529 O O . ARG A 1 188 ? -8.822 8.442 2.124 1.00 68.12 188 ARG A O 1
ATOM 1536 N N . THR A 1 189 ? -10.719 8.169 0.966 1.00 67.44 189 THR A N 1
ATOM 1537 C CA . THR A 1 189 ? -10.766 9.552 0.504 1.00 67.44 189 THR A CA 1
ATOM 1538 C C . THR A 1 189 ? -11.086 10.526 1.630 1.00 67.44 189 THR A C 1
ATOM 1540 O O . THR A 1 189 ? -10.418 11.548 1.741 1.00 67.44 189 THR A O 1
ATOM 1543 N N . THR A 1 190 ? -12.021 10.183 2.521 1.00 73.69 190 THR A N 1
ATOM 1544 C CA . THR A 1 190 ? -12.281 10.961 3.746 1.00 73.69 190 THR A CA 1
ATOM 1545 C C . THR A 1 190 ? -11.045 10.994 4.634 1.00 73.69 190 THR A C 1
ATOM 1547 O O . THR A 1 190 ? -10.662 12.043 5.147 1.00 73.69 190 THR A O 1
ATOM 1550 N N . TYR A 1 191 ? -10.370 9.856 4.772 1.00 80.94 191 TYR A N 1
ATOM 1551 C CA . TYR A 1 191 ? -9.136 9.778 5.532 1.00 80.94 191 TYR A CA 1
ATOM 1552 C C . TYR A 1 191 ? -8.016 10.652 4.949 1.00 80.94 191 TYR A C 1
ATOM 1554 O O . TYR A 1 191 ? -7.414 11.435 5.679 1.00 80.94 191 TYR A O 1
ATOM 1562 N N . GLU A 1 192 ? -7.743 10.551 3.646 1.00 76.56 192 GLU A N 1
ATOM 1563 C CA . GLU A 1 192 ? -6.723 11.361 2.974 1.00 76.56 192 GLU A CA 1
ATOM 1564 C C . GLU A 1 192 ? -7.096 12.843 2.992 1.00 76.56 192 GLU A C 1
ATOM 1566 O O . GLU A 1 192 ? -6.218 13.686 3.142 1.00 76.56 192 GLU A O 1
ATOM 1571 N N . PHE A 1 193 ? -8.384 13.185 2.923 1.00 77.75 193 PHE A N 1
ATOM 1572 C CA . PHE A 1 193 ? -8.835 14.555 3.131 1.00 77.75 193 PHE A CA 1
ATOM 1573 C C . PHE A 1 193 ? -8.414 15.062 4.514 1.00 77.75 193 PHE A C 1
ATOM 1575 O O . PHE A 1 193 ? -7.715 16.070 4.598 1.00 77.75 193 PHE A O 1
ATOM 1582 N N . VAL A 1 194 ? -8.760 14.353 5.593 1.00 81.06 194 VAL A N 1
ATOM 1583 C CA . VAL A 1 194 ? -8.393 14.778 6.954 1.00 81.06 194 VAL A CA 1
ATOM 1584 C C . VAL A 1 194 ? -6.875 14.800 7.133 1.00 81.06 194 VAL A C 1
ATOM 1586 O O . VAL A 1 194 ? -6.336 15.763 7.665 1.00 81.06 194 VAL A O 1
ATOM 1589 N N . ARG A 1 195 ? -6.164 13.785 6.638 1.00 85.94 195 ARG A N 1
ATOM 1590 C CA . ARG A 1 195 ? -4.705 13.661 6.752 1.00 85.94 195 ARG A CA 1
ATOM 1591 C C . ARG A 1 195 ? -3.946 14.759 6.001 1.00 85.94 195 ARG A C 1
ATOM 1593 O O . ARG A 1 195 ? -2.940 15.246 6.508 1.00 85.94 195 ARG A O 1
ATOM 1600 N N . ASN A 1 196 ? -4.401 15.136 4.806 1.00 80.19 196 ASN A N 1
ATOM 1601 C CA . ASN A 1 196 ? -3.752 16.179 4.007 1.00 80.19 196 ASN A CA 1
ATOM 1602 C C . ASN A 1 196 ? -4.059 17.585 4.541 1.00 80.19 196 ASN A C 1
ATOM 1604 O O . ASN A 1 196 ? -3.226 18.477 4.411 1.00 80.19 196 ASN A O 1
ATOM 1608 N N . ASN A 1 197 ? -5.219 17.769 5.175 1.00 78.94 197 ASN A N 1
ATOM 1609 C CA . ASN A 1 197 ? -5.621 19.038 5.780 1.00 78.94 197 ASN A CA 1
ATOM 1610 C C . ASN A 1 197 ? -5.081 19.217 7.217 1.00 78.94 197 ASN A C 1
ATOM 1612 O O . ASN A 1 197 ? -4.806 20.337 7.640 1.00 78.94 197 ASN A O 1
ATOM 1616 N N . LEU A 1 198 ? -4.851 18.127 7.955 1.00 84.56 198 LEU A N 1
ATOM 1617 C CA . LEU A 1 198 ? -4.192 18.114 9.264 1.00 84.56 198 LEU A CA 1
ATOM 1618 C C . LEU A 1 198 ? -2.833 17.415 9.155 1.00 84.56 198 LEU A C 1
ATOM 1620 O O . LEU A 1 198 ? -2.660 16.251 9.532 1.00 84.56 198 LEU A O 1
ATOM 1624 N N . ILE A 1 199 ? -1.864 18.148 8.606 1.00 81.56 199 ILE A N 1
ATOM 1625 C CA . ILE A 1 199 ? -0.494 17.670 8.394 1.00 81.56 199 ILE A CA 1
ATOM 1626 C C . ILE A 1 199 ? 0.063 17.098 9.705 1.00 81.56 199 ILE A C 1
ATOM 1628 O O . ILE A 1 199 ? -0.049 17.719 10.756 1.00 81.56 199 ILE A O 1
ATOM 1632 N N . CYS A 1 200 ? 0.665 15.908 9.628 1.00 85.88 200 CYS A N 1
ATOM 1633 C CA . CYS A 1 200 ? 1.251 15.175 10.760 1.00 85.88 200 CYS A CA 1
ATOM 1634 C C . CYS A 1 200 ? 0.270 14.674 11.834 1.00 85.88 200 CYS A C 1
ATOM 1636 O O . CYS A 1 200 ? 0.720 13.994 12.755 1.00 85.88 200 CYS A O 1
ATOM 1638 N N . ALA A 1 201 ? -1.037 14.924 11.705 1.00 88.06 201 ALA A N 1
ATOM 1639 C CA . ALA A 1 201 ? -2.022 14.498 12.699 1.00 88.06 201 ALA A CA 1
ATOM 1640 C C . ALA A 1 201 ? -2.373 13.010 12.595 1.00 88.06 201 ALA A C 1
ATOM 1642 O O . ALA A 1 201 ? -2.608 12.355 13.607 1.00 88.06 201 ALA A O 1
ATOM 1643 N N . LEU A 1 202 ? -2.379 12.452 11.378 1.00 89.88 202 LEU A N 1
ATOM 1644 C CA . LEU A 1 202 ? -2.702 11.045 11.129 1.00 89.88 202 LEU A CA 1
ATOM 1645 C C . LEU A 1 202 ? -1.499 10.298 10.502 1.00 89.88 202 LEU A C 1
ATOM 1647 O O . LEU A 1 202 ? -0.774 10.888 9.693 1.00 89.88 202 LEU A O 1
ATOM 1651 N N . PRO A 1 203 ? -1.270 9.010 10.849 1.00 86.69 203 PRO A N 1
ATOM 1652 C CA . PRO A 1 203 ? -0.240 8.153 10.252 1.00 86.69 203 PRO A CA 1
ATOM 1653 C C . PRO A 1 203 ? -0.478 7.919 8.756 1.00 86.69 203 PRO A C 1
ATOM 1655 O O . PRO A 1 203 ? -1.395 8.468 8.174 1.00 86.69 203 PRO A O 1
ATOM 1658 N N . ASN A 1 204 ? 0.336 7.086 8.105 1.00 77.12 204 ASN A N 1
ATOM 1659 C CA . ASN A 1 204 ? -0.038 6.475 6.827 1.00 77.12 204 ASN A CA 1
ATOM 1660 C C . ASN A 1 204 ? -0.681 5.103 7.097 1.00 77.12 204 ASN A C 1
ATOM 1662 O O . ASN A 1 204 ? -0.022 4.203 7.631 1.00 77.12 204 ASN A O 1
ATOM 1666 N N . CYS A 1 205 ? -1.961 4.947 6.754 1.00 66.06 205 CYS A N 1
ATOM 1667 C CA . CYS A 1 205 ? -2.721 3.724 7.012 1.00 66.06 205 CYS A CA 1
ATOM 1668 C C . CYS A 1 205 ? -2.771 2.726 5.844 1.00 66.06 205 CYS A C 1
ATOM 1670 O O . CYS A 1 205 ? -3.246 1.617 6.074 1.00 66.06 205 CYS A O 1
ATOM 1672 N N . ASP A 1 206 ? -2.248 3.017 4.646 1.00 57.69 206 ASP A N 1
ATOM 1673 C CA . ASP A 1 206 ? -2.455 2.149 3.464 1.00 57.69 206 ASP A CA 1
ATOM 1674 C C . ASP A 1 206 ? -1.970 0.695 3.690 1.00 57.69 206 ASP A C 1
ATOM 1676 O O . ASP A 1 206 ? -2.656 -0.266 3.338 1.00 57.69 206 ASP A O 1
ATOM 1680 N N . GLY A 1 207 ? -0.821 0.498 4.353 1.00 60.69 207 GLY A N 1
ATOM 1681 C CA . GLY A 1 207 ? -0.324 -0.841 4.714 1.00 60.69 207 GLY A CA 1
ATOM 1682 C C . GLY A 1 207 ? -1.049 -1.492 5.903 1.00 60.69 207 GLY A C 1
ATOM 1683 O O . GLY A 1 207 ? -1.112 -2.719 5.999 1.00 60.69 207 GLY A O 1
ATOM 1684 N N . LYS A 1 208 ? -1.613 -0.683 6.809 1.00 63.44 208 LYS A N 1
ATOM 1685 C CA . LYS A 1 208 ? -2.361 -1.147 7.990 1.00 63.44 208 LYS A CA 1
ATOM 1686 C C . LYS A 1 208 ? -3.796 -1.540 7.627 1.00 63.44 208 LYS A C 1
ATOM 1688 O O . LYS A 1 208 ? -4.301 -2.501 8.186 1.00 63.44 208 LYS A O 1
ATOM 1693 N N . TYR A 1 209 ? -4.406 -0.878 6.645 1.00 65.31 209 TYR A N 1
ATOM 1694 C CA . TYR A 1 209 ? -5.756 -1.157 6.153 1.00 65.31 209 TYR A CA 1
ATOM 1695 C C . TYR A 1 209 ? -5.868 -2.529 5.499 1.00 65.31 209 TYR A C 1
ATOM 1697 O O . TYR A 1 209 ? -6.715 -3.329 5.880 1.00 65.31 209 TYR A O 1
ATOM 1705 N N . LEU A 1 210 ? -4.948 -2.846 4.587 1.00 66.94 210 LEU A N 1
ATOM 1706 C CA . LEU A 1 210 ? -4.887 -4.169 3.975 1.00 66.94 210 LEU A CA 1
ATOM 1707 C C . LEU A 1 210 ? -4.740 -5.268 5.035 1.00 66.94 210 LEU A C 1
ATOM 1709 O O . LEU A 1 210 ? -5.341 -6.332 4.926 1.00 66.94 210 LEU A O 1
ATOM 1713 N N . ARG A 1 211 ? -3.970 -5.000 6.097 1.00 70.56 211 ARG A N 1
ATOM 1714 C CA . ARG A 1 211 ? -3.860 -5.902 7.247 1.00 70.56 211 ARG A CA 1
ATOM 1715 C C . ARG A 1 211 ? -5.177 -6.002 8.025 1.00 70.56 211 ARG A C 1
ATOM 1717 O O . ARG A 1 211 ? -5.556 -7.114 8.373 1.00 70.56 211 ARG A O 1
ATOM 1724 N N . SER A 1 212 ? -5.868 -4.892 8.276 1.00 70.56 212 SER A N 1
ATOM 1725 C CA . SER A 1 212 ? -7.175 -4.882 8.947 1.00 70.56 212 SER A CA 1
ATOM 1726 C C . SER A 1 212 ? -8.236 -5.634 8.148 1.00 70.56 212 SER A C 1
ATOM 1728 O O . SER A 1 212 ? -8.910 -6.484 8.710 1.00 70.56 212 SER A O 1
ATOM 1730 N N . MET A 1 213 ? -8.337 -5.413 6.837 1.00 73.69 213 MET A N 1
ATOM 1731 C CA . MET A 1 213 ? -9.256 -6.160 5.972 1.00 73.69 213 MET A CA 1
ATOM 1732 C C . MET A 1 213 ? -8.957 -7.647 5.997 1.00 73.69 213 MET A C 1
ATOM 1734 O O . MET A 1 213 ? -9.867 -8.444 6.169 1.00 73.69 213 MET A O 1
ATOM 1738 N N . LYS A 1 214 ? -7.678 -8.029 5.898 1.00 74.88 214 LYS A N 1
ATOM 1739 C CA . LYS A 1 214 ? -7.278 -9.429 6.035 1.00 74.88 214 LYS A CA 1
ATOM 1740 C C . LYS A 1 214 ? -7.722 -10.021 7.373 1.00 74.88 214 LYS A C 1
ATOM 1742 O O . LYS A 1 214 ? -8.244 -11.124 7.398 1.00 74.88 214 LYS A O 1
ATOM 1747 N N . LEU A 1 215 ? -7.545 -9.295 8.475 1.00 73.00 215 LEU A N 1
ATOM 1748 C CA . LEU A 1 215 ? -7.975 -9.741 9.803 1.00 73.00 215 LEU A CA 1
ATOM 1749 C C . LEU A 1 215 ? -9.501 -9.886 9.910 1.00 73.00 215 LEU A C 1
ATOM 1751 O O . LEU A 1 215 ? -9.968 -10.894 10.435 1.00 73.00 215 LEU A O 1
ATOM 1755 N N . LEU A 1 216 ? -10.255 -8.909 9.397 1.00 73.00 216 LEU A N 1
ATOM 1756 C CA . LEU A 1 216 ? -11.722 -8.884 9.435 1.00 73.00 216 LEU A CA 1
ATOM 1757 C C . LEU A 1 216 ? -12.335 -9.979 8.557 1.00 73.00 216 LEU A C 1
ATOM 1759 O O . LEU A 1 216 ? -13.228 -10.687 9.002 1.00 73.00 216 LEU A O 1
ATOM 1763 N N . LEU A 1 217 ? -11.790 -10.172 7.356 1.00 75.69 217 LEU A N 1
ATOM 1764 C CA . LEU A 1 217 ? -12.213 -11.206 6.410 1.00 75.69 217 LEU A CA 1
ATOM 1765 C C . LEU A 1 217 ? -11.754 -12.620 6.812 1.00 75.69 217 LEU A C 1
ATOM 1767 O O . LEU A 1 217 ? -12.189 -13.613 6.225 1.00 75.69 217 LEU A O 1
ATOM 1771 N N . GLY A 1 218 ? -10.856 -12.726 7.799 1.00 68.69 218 GLY A N 1
ATOM 1772 C CA . GLY A 1 218 ? -10.214 -13.980 8.194 1.00 68.69 218 GLY A CA 1
ATOM 1773 C C . GLY A 1 218 ? -9.137 -14.474 7.227 1.00 68.69 218 GLY A C 1
ATOM 1774 O O . GLY A 1 218 ? -8.710 -15.622 7.304 1.00 68.69 218 GLY A O 1
ATOM 1775 N N . PHE A 1 219 ? -8.684 -13.603 6.332 1.00 66.75 219 PHE A N 1
ATOM 1776 C CA . PHE A 1 219 ? -7.750 -13.888 5.259 1.00 66.75 219 PHE A CA 1
ATOM 1777 C C . PHE A 1 219 ? -6.310 -14.014 5.786 1.00 66.75 219 PHE A C 1
ATOM 1779 O O . PHE A 1 219 ? -5.610 -13.018 6.006 1.00 66.75 219 PHE A O 1
ATOM 1786 N N . PHE A 1 220 ? -5.846 -15.251 5.980 1.00 58.97 220 PHE A N 1
ATOM 1787 C CA . PHE A 1 220 ? -4.507 -15.578 6.503 1.00 58.97 220 PHE A CA 1
ATOM 1788 C C . PHE A 1 220 ? -4.185 -14.959 7.877 1.00 58.97 220 PHE A C 1
ATOM 1790 O O . PHE A 1 220 ? -3.014 -14.731 8.192 1.00 58.97 220 PHE A O 1
ATOM 1797 N N . ALA A 1 221 ? -5.209 -14.621 8.667 1.00 58.75 221 ALA A N 1
ATOM 1798 C CA . ALA A 1 221 ? -5.053 -14.040 9.996 1.00 58.75 221 ALA A CA 1
ATOM 1799 C C . ALA A 1 221 ? -6.321 -14.220 10.854 1.00 58.75 221 ALA A C 1
ATOM 1801 O O . ALA A 1 221 ? -7.440 -14.290 10.339 1.00 58.75 221 ALA A O 1
ATOM 1802 N N . THR A 1 222 ? -6.151 -14.259 12.176 1.00 55.91 222 THR A N 1
ATOM 1803 C CA . THR A 1 222 ? -7.238 -14.335 13.163 1.00 55.91 222 THR A CA 1
ATOM 1804 C C . THR A 1 222 ? -7.194 -13.132 14.105 1.00 55.91 222 THR A C 1
ATOM 1806 O O . THR A 1 222 ? -6.120 -12.639 14.453 1.00 55.91 222 THR A O 1
ATOM 1809 N N . LEU A 1 223 ? -8.369 -12.626 14.492 1.00 59.44 223 LEU A N 1
ATOM 1810 C CA . LEU A 1 223 ? -8.500 -11.617 15.543 1.00 59.44 223 LEU A CA 1
ATOM 1811 C C . LEU A 1 223 ? -8.585 -12.361 16.881 1.00 59.44 223 LEU A C 1
ATOM 1813 O O . LEU A 1 223 ? -9.566 -13.071 17.087 1.00 59.44 223 LEU A O 1
ATOM 1817 N N . PRO A 1 224 ? -7.594 -12.234 17.780 1.00 53.50 224 PRO A N 1
ATOM 1818 C CA . PRO A 1 224 ? -7.547 -13.054 18.991 1.00 53.50 224 PRO A CA 1
ATOM 1819 C C . PRO A 1 224 ? -8.665 -12.733 19.995 1.00 53.50 224 PRO A C 1
ATOM 1821 O O . PRO A 1 224 ? -8.993 -13.584 20.810 1.00 53.50 224 PRO A O 1
ATOM 1824 N N . ASN A 1 225 ? -9.276 -11.542 19.921 1.00 54.62 225 ASN A N 1
ATOM 1825 C CA . ASN A 1 225 ? -10.126 -11.014 20.998 1.00 54.62 225 ASN A CA 1
ATOM 1826 C C . ASN A 1 225 ? -11.524 -10.540 20.549 1.00 54.62 225 ASN A C 1
ATOM 1828 O O . ASN A 1 225 ? -12.242 -9.958 21.354 1.00 54.62 225 ASN A O 1
ATOM 1832 N N . ILE A 1 226 ? -11.911 -10.722 19.279 1.00 62.62 226 ILE A N 1
ATOM 1833 C CA . ILE A 1 226 ? -13.233 -10.302 18.777 1.00 62.62 226 ILE A CA 1
ATOM 1834 C C . ILE A 1 226 ? -13.805 -11.404 17.884 1.00 62.62 226 ILE A C 1
ATOM 1836 O O . ILE A 1 226 ? -13.255 -11.691 16.817 1.00 62.62 226 ILE A O 1
ATOM 1840 N N . ASN A 1 227 ? -14.931 -11.990 18.300 1.00 68.81 227 ASN A N 1
ATOM 1841 C CA . ASN A 1 227 ? -15.685 -12.943 17.491 1.00 68.81 227 ASN A CA 1
ATOM 1842 C C . ASN A 1 227 ? -16.716 -12.200 16.629 1.00 68.81 227 ASN A C 1
ATOM 1844 O O . ASN A 1 227 ? -17.881 -12.087 16.983 1.00 68.81 227 ASN A O 1
ATOM 1848 N N . LEU A 1 228 ? -16.275 -11.681 15.482 1.00 69.81 228 LEU A N 1
ATOM 1849 C CA . LEU A 1 228 ? -17.174 -11.023 14.523 1.00 69.81 228 LEU A CA 1
ATOM 1850 C C . LEU A 1 228 ? -18.109 -11.999 13.800 1.00 69.81 228 LEU A C 1
ATOM 1852 O O . LEU A 1 228 ? -19.020 -11.563 13.114 1.00 69.81 228 LEU A O 1
ATOM 1856 N N . THR A 1 229 ? -17.870 -13.307 13.915 1.00 73.94 229 THR A N 1
ATOM 1857 C CA . THR A 1 229 ? -18.641 -14.330 13.197 1.00 73.94 229 THR A CA 1
ATOM 1858 C C . THR A 1 229 ? -19.882 -14.802 13.949 1.00 73.94 229 THR A C 1
ATOM 1860 O O . THR A 1 229 ? -20.712 -15.473 13.347 1.00 73.94 229 THR A O 1
ATOM 1863 N N . SER A 1 230 ? -20.026 -14.465 15.234 1.00 78.94 230 SER A N 1
ATOM 1864 C CA . SER A 1 230 ? -21.193 -14.835 16.046 1.00 78.94 230 SER A CA 1
ATOM 1865 C C . SER A 1 230 ? -22.356 -13.843 15.958 1.00 78.94 230 SER A C 1
ATOM 1867 O O . SER A 1 230 ? -23.368 -14.073 16.603 1.00 78.94 230 SER A O 1
ATOM 1869 N N . ASP A 1 231 ? -22.222 -12.747 15.207 1.00 79.44 231 ASP A N 1
ATOM 1870 C CA . ASP A 1 231 ? -23.303 -11.768 15.038 1.00 79.44 231 ASP A CA 1
ATOM 1871 C C . ASP A 1 231 ? -24.397 -12.328 14.110 1.00 79.44 231 ASP A C 1
ATOM 1873 O O . ASP A 1 231 ? -24.095 -12.888 13.047 1.00 79.44 231 ASP A O 1
ATOM 1877 N N . ASP A 1 232 ? -25.660 -12.170 14.503 1.00 83.56 232 ASP A N 1
ATOM 1878 C CA . ASP A 1 232 ? -26.837 -12.634 13.756 1.00 83.56 232 ASP A CA 1
ATOM 1879 C C . ASP A 1 232 ? -27.049 -11.870 12.442 1.00 83.56 232 ASP A C 1
ATOM 1881 O O . ASP A 1 232 ? -27.742 -12.346 11.548 1.00 83.56 232 ASP A O 1
ATOM 1885 N N . LYS A 1 233 ? -26.420 -10.699 12.289 1.00 85.75 233 LYS A N 1
ATOM 1886 C CA . LYS A 1 233 ? -26.454 -9.886 11.065 1.00 85.75 233 LYS A CA 1
ATOM 1887 C C . LYS A 1 233 ? -25.382 -10.278 10.049 1.00 85.75 233 LYS A C 1
ATOM 1889 O O . LYS A 1 233 ? -25.239 -9.606 9.029 1.00 85.75 233 LYS A O 1
ATOM 1894 N N . CYS A 1 234 ? -24.584 -11.309 10.326 1.00 88.88 234 CYS A N 1
ATOM 1895 C CA . CYS A 1 234 ? -23.578 -11.773 9.378 1.00 88.88 234 CYS A CA 1
ATOM 1896 C C . CYS A 1 234 ? -24.233 -12.311 8.106 1.00 88.88 234 CYS A C 1
ATOM 1898 O O . CYS A 1 234 ? -25.142 -13.135 8.167 1.00 88.88 234 CYS A O 1
ATOM 1900 N N . PHE A 1 235 ? -23.667 -11.953 6.957 1.00 91.75 235 PHE A N 1
ATOM 1901 C CA . PHE A 1 235 ? -23.872 -12.729 5.745 1.00 91.75 235 PHE A CA 1
ATOM 1902 C C . PHE A 1 235 ? -23.339 -14.141 5.957 1.00 91.75 235 PHE A C 1
ATOM 1904 O O . PHE A 1 235 ? -22.274 -14.312 6.557 1.00 91.75 235 PHE A O 1
ATOM 1911 N N . GLN A 1 236 ? -24.032 -15.129 5.409 1.00 93.31 236 GLN A N 1
ATOM 1912 C CA . GLN A 1 236 ? -23.624 -16.525 5.432 1.00 93.31 236 GLN A CA 1
ATOM 1913 C C . GLN A 1 236 ? -23.691 -17.088 4.016 1.00 93.31 236 GLN A C 1
ATOM 1915 O O . GLN A 1 236 ? -24.620 -16.761 3.288 1.00 93.31 236 GLN A O 1
ATOM 1920 N N . ILE A 1 237 ? -22.688 -17.885 3.656 1.00 93.31 237 ILE A N 1
ATOM 1921 C CA . ILE A 1 237 ? -22.666 -18.682 2.427 1.00 93.31 237 ILE A CA 1
ATOM 1922 C C . ILE A 1 237 ? -22.271 -20.118 2.743 1.00 93.31 237 ILE A C 1
ATOM 1924 O O . ILE A 1 237 ? -21.496 -20.366 3.683 1.00 93.31 237 ILE A O 1
ATOM 1928 N N . ASP A 1 238 ? -22.729 -21.044 1.912 1.00 91.75 238 ASP A N 1
ATOM 1929 C CA . ASP A 1 238 ? -22.276 -22.424 1.952 1.00 91.75 238 ASP A CA 1
ATOM 1930 C C . ASP A 1 238 ? -21.025 -22.585 1.082 1.00 91.75 238 ASP A C 1
ATOM 1932 O O . ASP A 1 238 ? -21.008 -22.351 -0.126 1.00 91.75 238 ASP A O 1
ATOM 1936 N N . ILE A 1 239 ? -19.922 -22.968 1.730 1.00 89.00 239 ILE A N 1
ATOM 1937 C CA . ILE A 1 239 ? -18.634 -23.206 1.068 1.00 89.00 239 ILE A CA 1
ATOM 1938 C C . ILE A 1 239 ? -18.312 -24.691 1.199 1.00 89.00 239 ILE A C 1
ATOM 1940 O O . ILE A 1 239 ? -18.186 -25.148 2.343 1.00 89.00 239 ILE A O 1
ATOM 1944 N N . PRO A 1 240 ? -18.118 -25.420 0.088 1.00 91.31 240 PRO A N 1
ATOM 1945 C CA . PRO A 1 240 ? -17.693 -26.813 0.131 1.00 91.31 240 PRO A CA 1
ATOM 1946 C C . PRO A 1 240 ? -16.355 -26.984 0.861 1.00 91.31 240 PRO A C 1
ATOM 1948 O O . PRO A 1 240 ? -15.429 -26.190 0.671 1.00 91.31 240 PRO A O 1
ATOM 1951 N N . ASP A 1 241 ? -16.238 -28.014 1.701 1.00 87.62 241 ASP A N 1
ATOM 1952 C CA . ASP A 1 241 ? -15.034 -28.258 2.512 1.00 87.62 241 ASP A CA 1
ATOM 1953 C C . ASP A 1 241 ? -13.796 -28.538 1.640 1.00 87.62 241 ASP A C 1
ATOM 1955 O O . ASP A 1 241 ? -12.664 -28.237 2.023 1.00 87.62 241 ASP A O 1
ATOM 1959 N N . GLU A 1 242 ? -13.997 -29.058 0.428 1.00 93.56 242 GLU A N 1
ATOM 1960 C CA . GLU A 1 242 ? -12.943 -29.321 -0.545 1.00 93.56 242 GLU A CA 1
ATOM 1961 C C . GLU A 1 242 ? -12.339 -28.049 -1.175 1.00 93.56 242 GLU A C 1
ATOM 1963 O O . GLU A 1 242 ? -11.278 -28.116 -1.809 1.00 93.56 242 GLU A O 1
ATOM 1968 N N . TRP A 1 243 ? -12.941 -26.867 -0.978 1.00 92.75 243 TRP A N 1
ATOM 1969 C CA . TRP A 1 243 ? -12.432 -25.585 -1.492 1.00 92.75 243 TRP A CA 1
ATOM 1970 C C . TRP A 1 243 ? -11.271 -25.030 -0.656 1.00 92.75 243 TRP A C 1
ATOM 1972 O O . TRP A 1 243 ? -11.255 -23.875 -0.238 1.00 92.75 243 TRP A O 1
ATOM 1982 N N . SER A 1 244 ? -10.220 -25.834 -0.495 1.00 87.75 244 SER A N 1
ATOM 1983 C CA . SER A 1 244 ? -8.961 -25.460 0.173 1.00 87.75 244 SER A CA 1
ATOM 1984 C C . SER A 1 244 ? -8.252 -24.238 -0.435 1.00 87.75 244 SER A C 1
ATOM 1986 O O . SER A 1 244 ? -7.353 -23.660 0.176 1.00 87.75 244 SER A O 1
ATOM 1988 N N . TRP A 1 245 ? -8.641 -23.831 -1.644 1.00 88.81 245 TRP A N 1
ATOM 1989 C CA . TRP A 1 245 ? -8.127 -22.660 -2.350 1.00 88.81 245 TRP A CA 1
ATOM 1990 C C . TRP A 1 245 ? -8.870 -21.359 -2.010 1.00 88.81 245 TRP A C 1
ATOM 1992 O O . TRP A 1 245 ? -8.359 -20.286 -2.363 1.00 88.81 245 TRP A O 1
ATOM 2002 N N . TYR A 1 246 ? -10.028 -21.449 -1.348 1.00 91.38 246 TYR A N 1
ATOM 2003 C CA . TYR A 1 246 ? -10.874 -20.333 -0.943 1.00 91.38 246 TYR A CA 1
ATOM 2004 C C . TYR A 1 246 ? -10.665 -19.997 0.537 1.00 91.38 246 TYR A C 1
ATOM 2006 O O . TYR A 1 246 ? -10.819 -20.839 1.415 1.00 91.38 246 TYR A O 1
ATOM 2014 N N . PHE A 1 247 ? -10.310 -18.745 0.827 1.00 88.19 247 PHE A N 1
ATOM 2015 C CA . PHE A 1 247 ? -9.843 -18.338 2.157 1.00 88.19 247 PHE A CA 1
ATOM 2016 C C . PHE A 1 247 ? -10.760 -17.366 2.914 1.00 88.19 247 PHE A C 1
ATOM 2018 O O . PHE A 1 247 ? -10.394 -16.923 4.005 1.00 88.19 247 PHE A O 1
ATOM 2025 N N . LEU A 1 248 ? -11.930 -17.006 2.374 1.00 88.75 248 LEU A N 1
ATOM 2026 C CA . LEU A 1 248 ? -12.926 -16.255 3.147 1.00 88.75 248 LEU A CA 1
ATOM 2027 C C . LEU A 1 248 ? -13.704 -17.199 4.062 1.00 88.75 248 LEU A C 1
ATOM 2029 O O . LEU A 1 248 ? -14.096 -18.291 3.661 1.00 88.75 248 LEU A O 1
ATOM 2033 N N . ARG A 1 249 ? -13.967 -16.754 5.293 1.00 87.38 249 ARG A N 1
ATOM 2034 C CA . ARG A 1 249 ? -14.833 -17.490 6.227 1.00 87.38 249 ARG A CA 1
ATOM 2035 C C . ARG A 1 249 ? -16.276 -17.502 5.723 1.00 87.38 249 ARG A C 1
ATOM 2037 O O . ARG A 1 249 ? -16.704 -16.506 5.148 1.00 87.38 249 ARG A O 1
ATOM 2044 N N . ARG A 1 250 ? -17.022 -18.568 6.044 1.00 90.56 250 ARG A N 1
ATOM 2045 C CA . ARG A 1 250 ? -18.455 -18.750 5.716 1.00 90.56 250 ARG A CA 1
ATOM 2046 C C . ARG A 1 250 ? -19.368 -17.636 6.222 1.00 90.56 250 ARG A C 1
ATOM 2048 O O . ARG A 1 250 ? -20.395 -17.392 5.611 1.00 90.56 250 ARG A O 1
ATOM 2055 N N . ARG A 1 251 ? -19.015 -17.001 7.345 1.00 90.44 251 ARG A N 1
ATOM 2056 C CA . ARG A 1 251 ? -19.773 -15.896 7.945 1.00 90.44 251 ARG A CA 1
ATOM 2057 C C . ARG A 1 251 ? -18.967 -14.608 7.882 1.00 90.44 251 ARG A C 1
ATOM 2059 O O . ARG A 1 251 ? -17.819 -14.589 8.331 1.00 90.44 251 ARG A O 1
ATOM 2066 N N . GLN A 1 252 ? -19.568 -13.548 7.349 1.00 88.69 252 GLN A N 1
ATOM 2067 C CA . GLN A 1 252 ? -18.945 -12.234 7.194 1.00 88.69 252 GLN A CA 1
ATOM 2068 C C . GLN A 1 252 ? -19.905 -11.133 7.639 1.00 88.69 252 GLN A C 1
ATOM 2070 O O . GLN A 1 252 ? -20.998 -10.999 7.099 1.00 88.69 252 GLN A O 1
ATOM 2075 N N . LEU A 1 253 ? -19.471 -10.298 8.582 1.00 84.88 253 LEU A N 1
ATOM 2076 C CA . LEU A 1 253 ? -20.223 -9.101 8.969 1.00 84.88 253 LEU A CA 1
ATOM 2077 C C . LEU A 1 253 ? -20.096 -7.986 7.919 1.00 84.88 253 LEU A C 1
ATOM 2079 O O . LEU A 1 253 ? -21.030 -7.228 7.689 1.00 84.88 253 LEU A O 1
ATOM 2083 N N . LEU A 1 254 ? -18.921 -7.877 7.295 1.00 85.19 254 LEU A N 1
ATOM 2084 C CA . LEU A 1 254 ? -18.593 -6.854 6.308 1.00 85.19 254 LEU A CA 1
ATOM 2085 C C . LEU A 1 254 ? -17.842 -7.492 5.143 1.00 85.19 254 LEU A C 1
ATOM 2087 O O . LEU A 1 254 ? -16.952 -8.319 5.345 1.00 85.19 254 LEU A O 1
ATOM 2091 N N . LEU A 1 255 ? -18.162 -7.051 3.931 1.00 87.69 255 LEU A N 1
ATOM 2092 C CA . LEU A 1 255 ? -17.433 -7.400 2.719 1.00 87.69 255 LEU A CA 1
ATOM 2093 C C . LEU A 1 255 ? -16.628 -6.190 2.262 1.00 87.69 255 LEU A C 1
ATOM 2095 O O . LEU A 1 255 ? -17.125 -5.065 2.254 1.00 87.69 255 LEU A O 1
ATOM 2099 N N . PHE A 1 256 ? -15.376 -6.422 1.875 1.00 86.44 256 PHE A N 1
ATOM 2100 C CA . PHE A 1 256 ? -14.490 -5.351 1.448 1.00 86.44 256 PHE A CA 1
ATOM 2101 C C . PHE A 1 256 ? -13.946 -5.618 0.050 1.00 86.44 256 PHE A C 1
ATOM 2103 O O . PHE A 1 256 ? -13.307 -6.641 -0.172 1.00 86.44 256 PHE A O 1
ATOM 2110 N N . LEU A 1 257 ? -14.106 -4.659 -0.860 1.00 88.62 257 LEU A N 1
ATOM 2111 C CA . LEU A 1 257 ? -13.377 -4.639 -2.124 1.00 88.62 257 LEU A CA 1
ATOM 2112 C C . LEU A 1 257 ? -12.318 -3.537 -2.105 1.00 88.62 257 LEU A C 1
ATOM 2114 O O . LEU A 1 257 ? -12.511 -2.441 -1.583 1.00 88.62 257 LEU A O 1
ATOM 2118 N N . GLN A 1 258 ? -11.167 -3.853 -2.679 1.00 89.38 258 GLN A N 1
ATOM 2119 C CA . GLN A 1 258 ? -10.116 -2.904 -3.000 1.00 89.38 258 GLN A CA 1
ATOM 2120 C C . GLN A 1 258 ? -10.442 -2.196 -4.309 1.00 89.38 258 GLN A C 1
ATOM 2122 O O . GLN A 1 258 ? -10.889 -2.824 -5.270 1.00 89.38 258 GLN A O 1
ATOM 2127 N N . ASP A 1 259 ? -10.133 -0.901 -4.366 1.00 90.44 259 ASP A N 1
ATOM 2128 C CA . ASP A 1 259 ? -10.328 -0.099 -5.569 1.00 90.44 259 ASP A CA 1
ATOM 2129 C C . ASP A 1 259 ? -9.511 -0.656 -6.744 1.00 90.44 259 ASP A C 1
ATOM 2131 O O . ASP A 1 259 ? -8.273 -0.640 -6.745 1.00 90.44 259 ASP A O 1
ATOM 2135 N N . ALA A 1 260 ? -10.225 -1.142 -7.757 1.00 93.00 260 ALA A N 1
ATOM 2136 C CA . ALA A 1 260 ? -9.634 -1.782 -8.919 1.00 93.00 260 ALA A CA 1
ATOM 2137 C C . ALA A 1 260 ? -8.855 -0.814 -9.820 1.00 93.00 260 ALA A C 1
ATOM 2139 O O . ALA A 1 260 ? -7.874 -1.224 -10.440 1.00 93.00 260 ALA A O 1
ATOM 2140 N N . THR A 1 261 ? -9.220 0.472 -9.854 1.00 92.75 261 THR A N 1
ATOM 2141 C CA . THR A 1 261 ? -8.474 1.480 -10.623 1.00 92.75 261 THR A CA 1
ATOM 2142 C C . THR A 1 261 ? -7.095 1.694 -10.009 1.00 92.75 261 THR A C 1
ATOM 2144 O O . THR A 1 261 ? -6.077 1.671 -10.702 1.00 92.75 261 THR A O 1
ATOM 2147 N N . HIS A 1 262 ? -7.045 1.831 -8.681 1.00 91.12 262 HIS A N 1
ATOM 2148 C CA . HIS A 1 262 ? -5.784 1.944 -7.941 1.00 91.12 262 HIS A CA 1
ATOM 2149 C C . HIS A 1 262 ? -4.966 0.647 -7.987 1.00 91.12 262 HIS A C 1
ATOM 2151 O O . HIS A 1 262 ? -3.735 0.684 -7.960 1.00 91.12 262 HIS A O 1
ATOM 2157 N N . LEU A 1 263 ? -5.623 -0.512 -8.058 1.00 94.31 263 LEU A N 1
ATOM 2158 C CA . LEU A 1 263 ? -4.952 -1.791 -8.283 1.00 94.31 263 LEU A CA 1
ATOM 2159 C C . LEU A 1 263 ? -4.291 -1.847 -9.670 1.00 94.31 263 LEU A C 1
ATOM 2161 O O . LEU A 1 263 ? -3.112 -2.192 -9.757 1.00 94.31 263 LEU A O 1
ATOM 2165 N N . ALA A 1 264 ? -5.009 -1.457 -10.726 1.00 96.31 264 ALA A N 1
ATOM 2166 C CA . ALA A 1 264 ? -4.495 -1.419 -12.094 1.00 96.31 264 ALA A CA 1
ATOM 2167 C C . ALA A 1 264 ? -3.278 -0.485 -12.222 1.00 96.31 264 ALA A C 1
ATOM 2169 O O . ALA A 1 264 ? -2.240 -0.885 -12.753 1.00 96.31 264 ALA A O 1
ATOM 2170 N N . THR A 1 265 ? -3.342 0.722 -11.648 1.00 95.00 265 THR A N 1
ATOM 2171 C CA . THR A 1 265 ? -2.204 1.657 -11.667 1.00 95.00 265 THR A CA 1
ATOM 2172 C C . THR A 1 265 ? -1.021 1.148 -10.845 1.00 95.00 265 THR A C 1
ATOM 2174 O O . THR A 1 265 ? 0.118 1.259 -11.293 1.00 95.00 265 THR A O 1
ATOM 2177 N N . LYS A 1 266 ? -1.238 0.513 -9.681 1.00 94.56 266 LYS A N 1
ATOM 2178 C CA . LYS A 1 266 ? -0.157 -0.151 -8.918 1.00 94.56 266 LYS A CA 1
ATOM 2179 C C . LYS A 1 266 ? 0.508 -1.276 -9.708 1.00 94.56 266 LYS A C 1
ATOM 2181 O O . LYS A 1 266 ? 1.721 -1.448 -9.589 1.00 94.56 266 LYS A O 1
ATOM 2186 N N . TRP A 1 267 ? -0.271 -2.034 -10.475 1.00 96.56 267 TRP A N 1
ATOM 2187 C CA . TRP A 1 267 ? 0.236 -3.097 -11.335 1.00 96.56 267 TRP A CA 1
ATOM 2188 C C . TRP A 1 267 ? 1.103 -2.521 -12.462 1.00 96.56 267 TRP A C 1
ATOM 2190 O O . TRP A 1 267 ? 2.276 -2.877 -12.546 1.00 96.56 267 TRP A O 1
ATOM 2200 N N . ARG A 1 268 ? 0.594 -1.536 -13.224 1.00 96.00 268 ARG A N 1
ATOM 2201 C CA . ARG A 1 268 ? 1.369 -0.790 -14.241 1.00 96.00 268 ARG A CA 1
ATOM 2202 C C . ARG A 1 268 ? 2.655 -0.212 -13.653 1.00 96.00 268 ARG A C 1
ATOM 2204 O O . ARG A 1 268 ? 3.737 -0.487 -14.153 1.00 96.00 268 ARG A O 1
ATOM 2211 N N . ASN A 1 269 ? 2.557 0.551 -12.566 1.00 95.06 269 ASN A N 1
ATOM 2212 C CA . ASN A 1 269 ? 3.700 1.239 -11.960 1.00 95.06 269 ASN A CA 1
ATOM 2213 C C . ASN A 1 269 ? 4.795 0.279 -11.481 1.00 95.06 269 ASN A C 1
ATOM 2215 O O . ASN A 1 269 ? 5.936 0.696 -11.306 1.00 95.06 269 ASN A O 1
ATOM 2219 N N . ARG A 1 270 ? 4.461 -0.992 -11.226 1.00 95.31 270 ARG A N 1
ATOM 2220 C CA . ARG A 1 270 ? 5.463 -1.994 -10.874 1.00 95.31 270 ARG A CA 1
ATOM 2221 C C . ARG A 1 270 ? 6.316 -2.392 -12.076 1.00 95.31 270 ARG A C 1
ATOM 2223 O O . ARG A 1 270 ? 7.505 -2.605 -11.879 1.00 95.31 270 ARG A O 1
ATOM 2230 N N . LEU A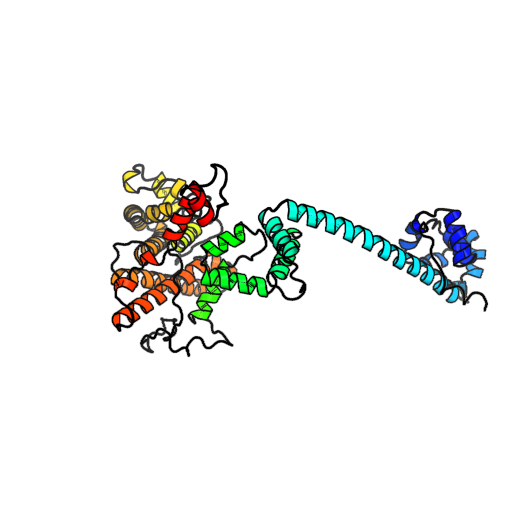 1 271 ? 5.738 -2.449 -13.276 1.00 95.56 271 LEU A N 1
ATOM 2231 C CA . LEU A 1 271 ? 6.476 -2.670 -14.523 1.00 95.56 271 LEU A CA 1
ATOM 2232 C C . LEU A 1 271 ? 7.391 -1.485 -14.868 1.00 95.56 271 LEU A C 1
ATOM 2234 O O . LEU A 1 271 ? 8.483 -1.698 -15.377 1.00 95.56 271 LEU A O 1
ATOM 2238 N N . LEU A 1 272 ? 6.957 -0.257 -14.565 1.00 93.38 272 LEU A N 1
ATOM 2239 C CA . LEU A 1 272 ? 7.716 0.978 -14.826 1.00 93.38 272 LEU A CA 1
ATOM 2240 C C . LEU A 1 272 ? 8.799 1.274 -13.769 1.00 93.38 272 LEU A C 1
ATOM 2242 O O . LEU A 1 272 ? 9.406 2.337 -13.788 1.00 93.38 272 LEU A O 1
ATOM 2246 N N . SER A 1 273 ? 8.972 0.411 -12.767 1.00 91.75 273 SER A N 1
ATOM 2247 C CA . SER A 1 273 ? 9.859 0.692 -11.639 1.00 91.75 273 SER A CA 1
ATOM 2248 C C . SER A 1 273 ? 11.281 0.224 -11.920 1.00 91.75 273 SER A C 1
ATOM 2250 O O . SER A 1 273 ? 11.501 -0.975 -12.039 1.00 91.75 273 SER A O 1
ATOM 2252 N N . ASP A 1 274 ? 12.252 1.133 -11.820 1.00 87.56 274 ASP A N 1
ATOM 2253 C CA . ASP A 1 274 ? 13.691 0.825 -11.964 1.00 87.56 274 ASP A CA 1
ATOM 2254 C C . ASP A 1 274 ? 14.241 -0.152 -10.907 1.00 87.56 274 ASP A C 1
ATOM 2256 O O . ASP A 1 274 ? 15.342 -0.681 -11.031 1.00 87.56 274 ASP A O 1
ATOM 2260 N N . ILE A 1 275 ? 13.488 -0.375 -9.827 1.00 88.06 275 ILE A N 1
ATOM 2261 C CA . ILE A 1 275 ? 13.872 -1.249 -8.709 1.00 88.06 275 ILE A CA 1
ATOM 2262 C C . ILE A 1 275 ? 13.311 -2.666 -8.903 1.00 88.06 275 ILE A C 1
ATOM 2264 O O . ILE A 1 275 ? 13.791 -3.622 -8.290 1.00 88.06 275 ILE A O 1
ATOM 2268 N N . ALA A 1 276 ? 12.241 -2.812 -9.686 1.00 92.06 276 ALA A N 1
ATOM 2269 C CA . ALA A 1 276 ? 11.605 -4.101 -9.908 1.00 92.06 276 ALA A CA 1
ATOM 2270 C C . ALA A 1 276 ? 12.362 -4.887 -10.982 1.00 92.06 276 ALA A C 1
ATOM 2272 O O . ALA A 1 276 ? 12.675 -4.348 -12.035 1.00 92.06 276 ALA A O 1
ATOM 2273 N N . ASP A 1 277 ? 12.579 -6.179 -10.748 1.00 93.81 277 ASP A N 1
ATOM 2274 C CA . ASP A 1 277 ? 13.146 -7.095 -11.744 1.00 93.81 277 ASP A CA 1
ATOM 2275 C C . ASP A 1 277 ? 12.152 -8.229 -12.010 1.00 93.81 277 ASP A C 1
ATOM 2277 O O . ASP A 1 277 ? 12.383 -9.399 -11.700 1.00 93.81 277 ASP A O 1
ATOM 2281 N N . LEU A 1 278 ? 10.963 -7.854 -12.490 1.00 96.50 278 LEU A N 1
ATOM 2282 C CA . LEU A 1 278 ? 9.838 -8.772 -12.646 1.00 96.50 278 LEU A CA 1
ATOM 2283 C C . LEU A 1 278 ? 10.229 -9.953 -13.537 1.00 96.50 278 LEU A C 1
ATOM 2285 O O . LEU A 1 278 ? 10.530 -9.786 -14.716 1.00 96.50 278 LEU A O 1
ATOM 2289 N N . THR A 1 279 ? 10.183 -11.159 -12.977 1.00 94.94 279 THR A N 1
ATOM 2290 C CA . THR A 1 279 ? 10.635 -12.375 -13.659 1.00 94.94 279 THR A CA 1
ATOM 2291 C C . THR A 1 279 ? 9.540 -13.425 -13.601 1.00 94.94 279 THR A C 1
ATOM 2293 O O . THR A 1 279 ? 9.151 -13.819 -12.505 1.00 94.94 279 THR A O 1
ATOM 2296 N N . ILE A 1 280 ? 9.053 -13.890 -14.754 1.00 94.12 280 ILE A N 1
ATOM 2297 C CA . ILE A 1 280 ? 8.055 -14.963 -14.862 1.00 94.12 280 ILE A CA 1
ATOM 2298 C C . ILE A 1 280 ? 8.697 -16.138 -15.602 1.00 94.12 280 ILE A C 1
ATOM 2300 O O . ILE A 1 280 ? 8.968 -16.051 -16.801 1.00 94.12 280 ILE A O 1
ATOM 2304 N N . GLY A 1 281 ? 8.951 -17.235 -14.884 1.00 89.62 281 GLY A N 1
ATOM 2305 C CA . GLY A 1 281 ? 9.782 -18.319 -15.406 1.00 89.62 281 GLY A CA 1
ATOM 2306 C C . GLY A 1 281 ? 11.193 -17.811 -15.712 1.00 89.62 281 GLY A C 1
ATOM 2307 O O . GLY A 1 281 ? 11.744 -17.003 -14.976 1.00 89.62 281 GLY A O 1
ATOM 2308 N N . ASN A 1 282 ? 11.777 -18.219 -16.832 1.00 90.19 282 ASN A N 1
ATOM 2309 C CA . ASN A 1 282 ? 13.113 -17.775 -17.244 1.00 90.19 282 ASN A CA 1
ATOM 2310 C C . ASN A 1 282 ? 13.131 -16.438 -18.016 1.00 90.19 282 ASN A C 1
ATOM 2312 O O . ASN A 1 282 ? 14.165 -16.078 -18.574 1.00 90.19 282 ASN A O 1
ATOM 2316 N N . LYS A 1 283 ? 12.007 -15.710 -18.085 1.00 94.56 283 LYS A N 1
ATOM 2317 C CA . LYS A 1 283 ? 11.879 -14.467 -18.860 1.00 94.56 283 LYS A CA 1
ATOM 2318 C C . LYS A 1 283 ? 11.580 -13.267 -17.965 1.00 94.56 283 LYS A C 1
ATOM 2320 O O . LYS A 1 283 ? 10.902 -13.384 -16.942 1.00 94.56 283 LYS A O 1
ATOM 2325 N N . LYS A 1 284 ? 12.044 -12.090 -18.391 1.00 94.81 284 LYS A N 1
ATOM 2326 C CA . LYS A 1 284 ? 11.838 -10.819 -17.686 1.00 94.81 284 LYS A CA 1
ATOM 2327 C C . LYS A 1 284 ? 10.689 -10.022 -18.292 1.00 94.81 284 LYS A C 1
ATOM 2329 O O . LYS A 1 284 ? 10.619 -9.847 -19.507 1.00 94.81 284 LYS A O 1
ATOM 2334 N N . ALA A 1 285 ? 9.802 -9.520 -17.440 1.00 96.56 285 ALA A N 1
ATOM 2335 C CA . ALA A 1 285 ? 8.802 -8.537 -17.824 1.00 96.56 285 ALA A CA 1
ATOM 2336 C C . ALA A 1 285 ? 9.418 -7.140 -17.692 1.00 96.56 285 ALA A C 1
ATOM 2338 O O . ALA A 1 285 ? 9.774 -6.710 -16.597 1.00 96.56 285 ALA A O 1
ATOM 2339 N N . ASN A 1 286 ? 9.556 -6.444 -18.816 1.00 93.56 286 ASN A N 1
ATOM 2340 C CA . ASN A 1 286 ? 10.209 -5.145 -18.900 1.00 93.56 286 ASN A CA 1
ATOM 2341 C C . ASN A 1 286 ? 9.407 -4.179 -19.789 1.00 93.56 286 ASN A C 1
ATOM 2343 O O . ASN A 1 286 ? 8.814 -4.587 -20.793 1.00 93.56 286 ASN A O 1
ATOM 2347 N N . MET A 1 287 ? 9.405 -2.901 -19.411 1.00 93.25 287 MET A N 1
ATOM 2348 C CA . MET A 1 287 ? 8.822 -1.792 -20.166 1.00 93.25 287 MET A CA 1
ATOM 2349 C C . MET A 1 287 ? 9.509 -1.560 -21.518 1.00 93.25 287 MET A C 1
ATOM 2351 O O . MET A 1 287 ? 8.838 -1.143 -22.457 1.00 93.25 287 MET A O 1
ATOM 2355 N N . ILE A 1 288 ? 10.796 -1.889 -21.662 1.00 92.75 288 ILE A N 1
ATOM 2356 C CA . ILE A 1 288 ? 11.540 -1.764 -22.928 1.00 92.75 288 ILE A CA 1
ATOM 2357 C C . ILE A 1 288 ? 10.812 -2.484 -24.071 1.00 92.75 288 ILE A C 1
ATOM 2359 O O . ILE A 1 288 ? 10.782 -1.986 -25.193 1.00 92.75 288 ILE A O 1
ATOM 2363 N N . HIS A 1 289 ? 10.149 -3.612 -23.793 1.00 94.06 289 HIS A N 1
ATOM 2364 C CA . HIS A 1 289 ? 9.353 -4.312 -24.801 1.00 94.06 289 HIS A CA 1
ATOM 2365 C C . HIS A 1 289 ? 8.197 -3.451 -25.341 1.00 94.06 289 HIS A C 1
ATOM 2367 O O . HIS A 1 289 ? 7.924 -3.504 -26.533 1.00 94.06 289 HIS A O 1
ATOM 2373 N N . LEU A 1 290 ? 7.558 -2.627 -24.502 1.00 92.88 290 LEU A N 1
ATOM 2374 C CA . LEU A 1 290 ? 6.508 -1.685 -24.911 1.00 92.88 290 LEU A CA 1
ATOM 2375 C C . LEU A 1 290 ? 7.082 -0.454 -25.626 1.00 92.88 290 LEU A C 1
ATOM 2377 O O . LEU A 1 290 ? 6.503 0.013 -26.604 1.00 92.88 290 LEU A O 1
ATOM 2381 N N . GLU A 1 291 ? 8.230 0.059 -25.179 1.00 92.94 291 GLU A N 1
ATOM 2382 C CA . GLU A 1 291 ? 8.907 1.154 -25.883 1.00 92.94 291 GLU A CA 1
ATOM 2383 C C . GLU A 1 291 ? 9.318 0.750 -27.297 1.00 92.94 291 GLU A C 1
ATOM 2385 O O . GLU A 1 291 ? 9.191 1.541 -28.229 1.00 92.94 291 GLU A O 1
ATOM 2390 N N . ASN A 1 292 ? 9.792 -0.485 -27.464 1.00 91.75 292 ASN A N 1
ATOM 2391 C CA . ASN A 1 292 ? 10.157 -1.022 -28.767 1.00 91.75 292 ASN A CA 1
ATOM 2392 C C . ASN A 1 292 ? 8.946 -1.090 -29.698 1.00 91.75 292 ASN A C 1
ATOM 2394 O O . ASN A 1 292 ? 9.102 -0.832 -30.883 1.00 91.75 292 ASN A O 1
ATOM 2398 N N . ILE A 1 293 ? 7.734 -1.332 -29.186 1.00 90.06 293 ILE A N 1
ATOM 2399 C CA . ILE A 1 293 ? 6.524 -1.240 -30.015 1.00 90.06 293 ILE A CA 1
ATOM 2400 C C . ILE A 1 293 ? 6.396 0.170 -30.599 1.00 90.06 293 ILE A C 1
ATOM 2402 O O . ILE A 1 293 ? 6.275 0.317 -31.808 1.00 90.06 293 ILE A O 1
ATOM 2406 N N . VAL A 1 294 ? 6.514 1.206 -29.765 1.00 90.50 294 VAL A N 1
ATOM 2407 C CA . VAL A 1 294 ? 6.399 2.606 -30.214 1.00 90.50 294 VAL A CA 1
ATOM 2408 C C . VAL A 1 294 ? 7.536 3.019 -31.155 1.00 90.50 294 VAL A C 1
ATOM 2410 O O . VAL A 1 294 ? 7.323 3.833 -32.047 1.00 90.50 294 VAL A O 1
ATOM 2413 N N . LYS A 1 295 ? 8.748 2.488 -30.959 1.00 88.56 295 LYS A N 1
ATOM 2414 C CA . LYS A 1 295 ? 9.927 2.835 -31.773 1.00 88.56 295 LYS A CA 1
ATOM 2415 C C . LYS A 1 295 ? 9.994 2.068 -33.095 1.00 88.56 295 LYS A C 1
ATOM 2417 O O . LYS A 1 295 ? 10.526 2.595 -34.065 1.00 88.56 295 LYS A O 1
ATOM 2422 N N . THR A 1 296 ? 9.523 0.823 -33.126 1.00 85.25 296 THR A N 1
ATOM 2423 C CA . THR A 1 296 ? 9.648 -0.073 -34.286 1.00 85.25 296 THR A CA 1
ATOM 2424 C C . THR A 1 296 ? 8.424 -0.014 -35.196 1.00 85.25 296 THR A C 1
ATOM 2426 O O . THR A 1 296 ? 8.570 -0.105 -36.413 1.00 85.25 296 THR A O 1
ATOM 2429 N N . TYR A 1 297 ? 7.224 0.159 -34.639 1.00 77.94 297 TYR A N 1
ATOM 2430 C CA . TYR A 1 297 ? 6.003 0.279 -35.429 1.00 77.94 297 TYR A CA 1
ATOM 2431 C C . TYR A 1 297 ? 5.739 1.760 -35.718 1.00 77.94 297 TYR A C 1
ATOM 2433 O O . TYR A 1 297 ? 5.312 2.516 -34.854 1.00 77.94 297 TYR A O 1
ATOM 2441 N N . ASN A 1 298 ? 6.005 2.185 -36.957 1.00 65.06 298 ASN A N 1
ATOM 2442 C CA . ASN A 1 298 ? 5.884 3.593 -37.362 1.00 65.06 298 ASN A CA 1
ATOM 2443 C C . ASN A 1 298 ? 4.439 4.118 -37.348 1.00 65.06 298 ASN A C 1
ATOM 2445 O O . ASN A 1 298 ? 4.219 5.330 -37.330 1.00 65.06 298 ASN A O 1
ATOM 2449 N N . ASN A 1 299 ? 3.446 3.228 -37.383 1.00 77.50 299 ASN A N 1
ATOM 2450 C CA . ASN A 1 299 ? 2.047 3.610 -37.441 1.00 77.50 299 ASN A CA 1
ATOM 2451 C C . ASN A 1 299 ? 1.375 3.502 -36.066 1.00 77.50 299 ASN A C 1
ATOM 2453 O O . ASN A 1 299 ? 0.958 2.432 -35.624 1.00 77.50 299 ASN A O 1
ATOM 2457 N N . LYS A 1 300 ? 1.178 4.662 -35.433 1.00 80.31 300 LYS A N 1
ATOM 2458 C CA . LYS A 1 300 ? 0.466 4.798 -34.156 1.00 80.31 300 LYS A CA 1
ATOM 2459 C C . LYS A 1 300 ? -0.944 4.203 -34.178 1.00 80.31 300 LYS A C 1
ATOM 2461 O O . LYS A 1 300 ? -1.431 3.801 -33.124 1.00 80.31 300 LYS A O 1
ATOM 2466 N N . PHE A 1 301 ? -1.615 4.164 -35.330 1.00 79.19 301 PHE A N 1
ATOM 2467 C CA . PHE A 1 301 ? -2.963 3.598 -35.427 1.00 79.19 301 PHE A CA 1
ATOM 2468 C C . PHE A 1 301 ? -2.988 2.085 -35.192 1.00 79.19 301 PHE A C 1
ATOM 2470 O O . PHE A 1 301 ? -4.019 1.574 -34.767 1.00 79.19 301 PHE A O 1
ATOM 2477 N N . ASP A 1 302 ? -1.856 1.402 -35.370 1.00 77.75 302 ASP A N 1
ATOM 2478 C CA . ASP A 1 302 ? -1.779 -0.053 -35.230 1.00 77.75 302 ASP A CA 1
ATOM 2479 C C . ASP A 1 302 ? -1.638 -0.494 -33.769 1.00 77.75 302 ASP A C 1
ATOM 2481 O O . ASP A 1 302 ? -1.973 -1.624 -33.440 1.00 77.75 302 ASP A O 1
ATOM 2485 N N . HIS A 1 303 ? -1.149 0.381 -32.881 1.00 83.31 303 HIS A N 1
ATOM 2486 C CA . HIS A 1 303 ? -0.877 0.031 -31.479 1.00 83.31 303 HIS A CA 1
ATOM 2487 C C . HIS A 1 303 ? -1.439 1.025 -30.447 1.00 83.31 303 HIS A C 1
ATOM 2489 O O . HIS A 1 303 ? -1.558 0.689 -29.274 1.00 83.31 303 HIS A O 1
ATOM 2495 N N . GLY A 1 304 ? -1.761 2.265 -30.826 1.00 85.62 304 GLY A N 1
ATOM 2496 C CA . GLY A 1 304 ? -2.407 3.266 -29.962 1.00 85.62 304 GLY A CA 1
ATOM 2497 C C . GLY A 1 304 ? -1.544 3.868 -28.837 1.00 85.62 304 GLY A C 1
ATOM 2498 O O . GLY A 1 304 ? -2.013 4.756 -28.116 1.00 85.62 304 GLY A O 1
ATOM 2499 N N . LEU A 1 305 ? -0.291 3.425 -28.694 1.00 92.00 305 LEU A N 1
ATOM 2500 C CA . LEU A 1 305 ? 0.634 3.825 -27.620 1.00 92.00 305 LEU A CA 1
ATOM 2501 C C . LEU A 1 305 ? 1.447 5.082 -27.972 1.00 92.00 305 LEU A C 1
ATOM 2503 O O . LEU A 1 305 ? 1.788 5.320 -29.130 1.00 92.00 305 LEU A O 1
ATOM 2507 N N . VAL A 1 306 ? 1.803 5.874 -26.960 1.00 91.19 306 VAL A N 1
ATOM 2508 C CA . VAL A 1 306 ? 2.791 6.965 -27.040 1.00 91.19 306 VAL A CA 1
ATOM 2509 C C . VAL A 1 306 ? 3.777 6.889 -25.874 1.00 91.19 306 VAL A C 1
ATOM 2511 O O . VAL A 1 306 ? 3.456 6.324 -24.836 1.00 91.19 306 VAL A O 1
ATOM 2514 N N . MET A 1 307 ? 4.958 7.505 -26.001 1.00 90.19 307 MET A N 1
ATOM 2515 C CA . MET A 1 307 ? 5.991 7.444 -24.949 1.00 90.19 307 MET A CA 1
ATOM 2516 C C . MET A 1 307 ? 5.512 7.965 -23.583 1.00 90.19 307 MET A C 1
ATOM 2518 O O . MET A 1 307 ? 5.914 7.432 -22.553 1.00 90.19 307 MET A O 1
ATOM 2522 N N . SER A 1 308 ? 4.605 8.949 -23.551 1.00 90.25 308 SER A N 1
ATOM 2523 C CA . SER A 1 308 ? 4.022 9.443 -22.295 1.00 90.25 308 SER A CA 1
ATOM 2524 C C . SER A 1 308 ? 3.120 8.423 -21.592 1.00 90.25 308 SER A C 1
ATOM 2526 O O . SER A 1 308 ? 2.911 8.526 -20.385 1.00 90.25 308 SER A O 1
ATOM 2528 N N . ASP A 1 309 ? 2.635 7.389 -22.291 1.00 90.62 309 ASP A N 1
ATOM 2529 C CA . ASP A 1 309 ? 1.878 6.301 -21.663 1.00 90.62 309 ASP A CA 1
ATOM 2530 C C . ASP A 1 309 ? 2.769 5.438 -20.748 1.00 90.62 309 ASP A C 1
ATOM 2532 O O . ASP A 1 309 ? 2.264 4.648 -19.944 1.00 90.62 309 ASP A O 1
ATOM 2536 N N . PHE A 1 310 ? 4.089 5.623 -20.798 1.00 90.25 310 PHE A N 1
ATOM 2537 C CA . PHE A 1 310 ? 5.062 4.921 -19.967 1.00 90.25 310 PHE A CA 1
ATOM 2538 C C . PHE A 1 310 ? 5.783 5.827 -18.963 1.00 90.25 310 PHE A C 1
ATOM 2540 O O . PHE A 1 310 ? 6.693 5.369 -18.282 1.00 90.25 310 PHE A O 1
ATOM 2547 N N . ASP A 1 311 ? 5.370 7.090 -18.833 1.00 88.06 311 ASP A N 1
ATOM 2548 C CA . ASP A 1 311 ? 5.989 8.020 -17.890 1.00 88.06 311 ASP A CA 1
ATOM 2549 C C . ASP A 1 311 ? 5.784 7.542 -16.432 1.00 88.06 311 ASP A C 1
ATOM 2551 O O . ASP A 1 311 ? 4.630 7.401 -15.994 1.00 88.06 311 ASP A O 1
ATOM 2555 N N . PRO A 1 312 ? 6.868 7.273 -15.672 1.00 86.44 312 PRO A N 1
ATOM 2556 C CA . PRO A 1 312 ? 6.786 6.853 -14.276 1.00 86.44 312 PRO A CA 1
ATOM 2557 C C . PRO A 1 312 ? 6.430 8.000 -13.315 1.00 86.44 312 PRO A C 1
ATOM 2559 O O . PRO A 1 312 ? 6.071 7.731 -12.163 1.00 86.44 312 PRO A O 1
ATOM 2562 N N . SER A 1 313 ? 6.517 9.264 -13.749 1.00 87.50 313 SER A N 1
ATOM 2563 C CA . SER A 1 313 ? 6.159 10.430 -12.935 1.00 87.50 313 SER A CA 1
ATOM 2564 C C . SER A 1 313 ? 4.645 10.512 -12.693 1.00 87.50 313 SER A C 1
ATOM 2566 O O . SER A 1 313 ? 4.203 10.794 -11.574 1.00 87.50 313 SER A O 1
ATOM 2568 N N . ASP A 1 314 ? 3.841 10.139 -13.694 1.00 84.56 314 ASP A N 1
ATOM 2569 C CA . ASP A 1 314 ? 2.383 10.080 -13.605 1.00 84.56 314 ASP A CA 1
ATOM 2570 C C . ASP A 1 314 ? 1.895 8.704 -13.118 1.00 84.56 314 ASP A C 1
ATOM 2572 O O . ASP A 1 314 ? 1.414 7.831 -13.857 1.00 84.56 314 ASP A O 1
ATOM 2576 N N . ARG A 1 315 ? 2.018 8.517 -11.801 1.00 85.69 315 ARG A N 1
ATOM 2577 C CA . ARG A 1 315 ? 1.668 7.272 -11.099 1.00 85.69 315 ARG A CA 1
ATOM 2578 C C . ARG A 1 315 ? 0.160 7.021 -11.003 1.00 85.69 315 ARG A C 1
ATOM 2580 O O . ARG A 1 315 ? -0.228 5.925 -10.596 1.00 85.69 315 ARG A O 1
ATOM 2587 N N . GLN A 1 316 ? -0.680 8.008 -11.320 1.00 85.06 316 GLN A N 1
ATOM 2588 C CA . GLN A 1 316 ? -2.144 7.916 -11.220 1.00 85.06 316 GLN A CA 1
ATOM 2589 C C . GLN A 1 316 ? -2.824 7.749 -12.588 1.00 85.06 316 GLN A C 1
ATOM 2591 O O . GLN A 1 316 ? -4.047 7.633 -12.650 1.00 85.06 316 GLN A O 1
ATOM 2596 N N . ASN A 1 317 ? -2.051 7.671 -13.676 1.00 88.62 317 ASN A N 1
ATOM 2597 C CA . ASN A 1 317 ? -2.577 7.546 -15.029 1.00 88.62 317 ASN A CA 1
ATOM 2598 C C . ASN A 1 317 ? -3.238 6.186 -15.299 1.00 88.62 317 ASN A C 1
ATOM 2600 O O . ASN A 1 317 ? -2.615 5.230 -15.778 1.00 88.62 317 ASN A O 1
ATOM 2604 N N . TYR A 1 318 ? -4.532 6.100 -15.006 1.00 92.19 318 TYR A N 1
ATOM 2605 C CA . TYR A 1 318 ? -5.329 4.927 -15.341 1.00 92.19 318 TYR A CA 1
ATOM 2606 C C . TYR A 1 318 ? -5.493 4.752 -16.858 1.00 92.19 318 TYR A C 1
ATOM 2608 O O . TYR A 1 318 ? -5.433 3.627 -17.345 1.00 92.19 318 TYR A O 1
ATOM 2616 N N . ARG A 1 319 ? -5.603 5.843 -17.626 1.00 93.69 319 ARG A N 1
ATOM 2617 C CA . ARG A 1 319 ? -5.762 5.777 -19.089 1.00 93.69 319 ARG A CA 1
ATOM 2618 C C . ARG A 1 319 ? -4.595 5.051 -19.759 1.00 93.69 319 ARG A C 1
ATOM 2620 O O . ARG A 1 319 ? -4.801 4.280 -20.692 1.00 93.69 319 ARG A O 1
ATOM 2627 N N . SER A 1 320 ? -3.378 5.247 -19.260 1.00 94.38 320 SER A N 1
ATOM 2628 C CA . SER A 1 320 ? -2.216 4.488 -19.720 1.00 94.38 320 SER A CA 1
ATOM 2629 C C . SER A 1 320 ? -2.359 2.992 -19.453 1.00 94.38 320 SER A C 1
ATOM 2631 O O . SER A 1 320 ? -1.930 2.202 -20.282 1.00 94.38 320 SER A O 1
ATOM 2633 N N . CYS A 1 321 ? -2.994 2.579 -18.349 1.00 96.25 321 CYS A N 1
ATOM 2634 C CA . CYS A 1 321 ? -3.262 1.163 -18.077 1.00 96.25 321 CYS A CA 1
ATOM 2635 C C . CYS A 1 321 ? -4.169 0.550 -19.155 1.00 96.25 321 CYS A C 1
ATOM 2637 O O . CYS A 1 321 ? -3.889 -0.551 -19.620 1.00 96.25 321 CYS A O 1
ATOM 2639 N N . GLU A 1 322 ? -5.214 1.263 -19.584 1.00 95.31 322 GLU A N 1
ATOM 2640 C CA . GLU A 1 322 ? -6.126 0.801 -20.643 1.00 95.31 322 GLU A CA 1
ATOM 2641 C C . GLU A 1 322 ? -5.422 0.682 -21.992 1.00 95.31 322 GLU A C 1
ATOM 2643 O O . GLU A 1 322 ? -5.576 -0.322 -22.681 1.00 95.31 322 GLU A O 1
ATOM 2648 N N . LYS A 1 323 ? -4.608 1.679 -22.349 1.00 95.12 323 LYS A N 1
ATOM 2649 C CA . LYS A 1 323 ? -3.875 1.679 -23.616 1.00 95.12 323 LYS A CA 1
ATOM 2650 C C . LYS A 1 323 ? -2.832 0.572 -23.695 1.00 95.12 323 LYS A C 1
ATOM 2652 O O . LYS A 1 323 ? -2.830 -0.180 -24.658 1.00 95.12 323 LYS A O 1
ATOM 2657 N N . ILE A 1 324 ? -1.959 0.444 -22.690 1.00 95.38 324 ILE A N 1
ATOM 2658 C CA . ILE A 1 324 ? -0.892 -0.574 -22.730 1.00 95.38 324 ILE A CA 1
ATOM 2659 C C . ILE A 1 324 ? -1.448 -1.996 -22.719 1.00 95.38 324 ILE A C 1
ATOM 2661 O O . ILE A 1 324 ? -0.767 -2.910 -23.163 1.00 95.38 324 ILE A O 1
ATOM 2665 N N . SER A 1 325 ? -2.664 -2.178 -22.200 1.00 96.56 325 SER A N 1
ATOM 2666 C CA . SER A 1 325 ? -3.362 -3.461 -22.151 1.00 96.56 325 SER A CA 1
ATOM 2667 C C . SER A 1 325 ? -4.424 -3.614 -23.244 1.00 96.56 325 SER A C 1
ATOM 2669 O O . SER A 1 325 ? -5.290 -4.483 -23.132 1.00 96.56 325 SER A O 1
ATOM 2671 N N . SER A 1 326 ? -4.382 -2.789 -24.296 1.00 95.50 326 SER A N 1
ATOM 2672 C CA . SER A 1 326 ? -5.282 -2.943 -25.438 1.00 95.50 326 SER A CA 1
ATOM 2673 C C . SER A 1 326 ? -5.017 -4.260 -26.174 1.00 95.50 326 SER A C 1
ATOM 2675 O O . SER A 1 326 ? -3.934 -4.847 -26.076 1.00 95.50 326 SER A O 1
ATOM 2677 N N . ASN A 1 327 ? -6.015 -4.738 -26.919 1.00 94.12 327 ASN A N 1
ATOM 2678 C CA . ASN A 1 327 ? -5.895 -5.985 -27.674 1.00 94.12 327 ASN A CA 1
ATOM 2679 C C . ASN A 1 327 ? -4.791 -5.889 -28.734 1.00 94.12 327 ASN A C 1
ATOM 2681 O O . ASN A 1 327 ? -4.065 -6.853 -28.954 1.00 94.12 327 ASN A O 1
ATOM 2685 N N . GLU A 1 328 ? -4.631 -4.714 -29.337 1.00 93.56 328 GLU A N 1
ATOM 2686 C CA . GLU A 1 328 ? -3.618 -4.425 -30.347 1.00 93.56 328 GLU A CA 1
ATOM 2687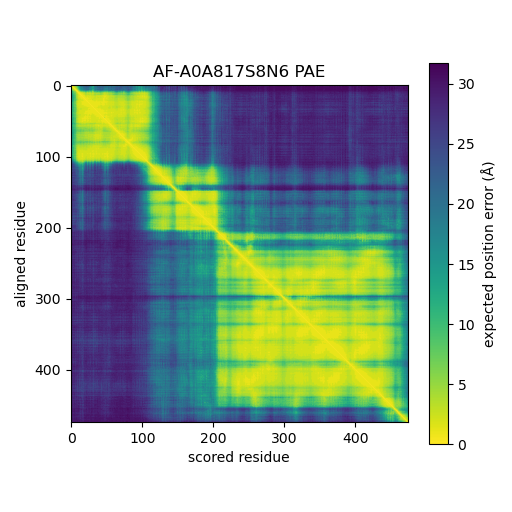 C C . GLU A 1 328 ? -2.208 -4.502 -29.747 1.00 93.56 328 GLU A C 1
ATOM 2689 O O . GLU A 1 328 ? -1.348 -5.221 -30.256 1.00 93.56 328 GLU A O 1
ATOM 2694 N N . ALA A 1 329 ? -1.979 -3.838 -28.607 1.00 93.06 329 ALA A N 1
ATOM 2695 C CA . ALA A 1 329 ? -0.699 -3.900 -27.906 1.00 93.06 329 ALA A CA 1
ATOM 2696 C C . ALA A 1 329 ? -0.368 -5.330 -27.442 1.00 93.06 329 ALA A C 1
ATOM 2698 O O . ALA A 1 329 ? 0.772 -5.783 -27.569 1.00 93.06 329 ALA A O 1
ATOM 2699 N N . LEU A 1 330 ? -1.366 -6.064 -26.938 1.00 95.81 330 LEU A N 1
ATOM 2700 C CA . LEU A 1 330 ? -1.210 -7.456 -26.519 1.00 95.81 330 LEU A CA 1
ATOM 2701 C C . LEU 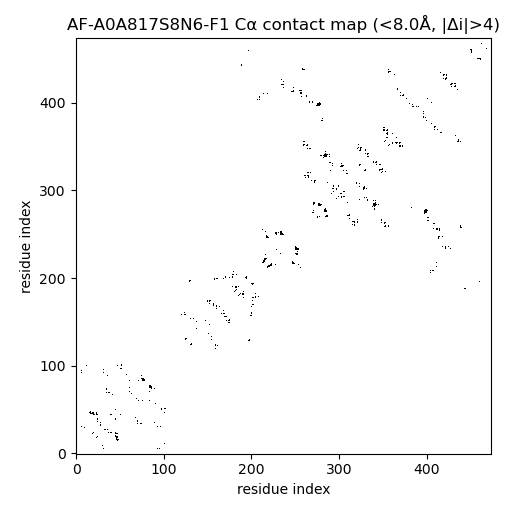A 1 330 ? -0.878 -8.388 -27.687 1.00 95.81 330 LEU A C 1
ATOM 2703 O O . LEU A 1 330 ? 0.005 -9.225 -27.527 1.00 95.81 330 LEU A O 1
ATOM 2707 N N . ALA A 1 331 ? -1.525 -8.229 -28.844 1.00 94.25 331 ALA A N 1
ATOM 2708 C CA . ALA A 1 331 ? -1.253 -9.039 -30.031 1.00 94.25 331 ALA A CA 1
ATOM 2709 C C . ALA A 1 331 ? 0.194 -8.862 -30.520 1.00 94.25 331 ALA A C 1
ATOM 2711 O O . ALA A 1 331 ? 0.877 -9.838 -30.838 1.00 94.25 331 ALA A O 1
ATOM 2712 N N . ILE A 1 332 ? 0.702 -7.624 -30.501 1.00 92.88 332 ILE A N 1
ATOM 2713 C CA . ILE A 1 332 ? 2.096 -7.339 -30.860 1.00 92.88 332 ILE A CA 1
ATOM 2714 C C . ILE A 1 332 ? 3.055 -7.995 -29.857 1.00 92.88 332 ILE A C 1
ATOM 2716 O O . ILE A 1 332 ? 4.014 -8.653 -30.263 1.00 92.88 332 ILE A O 1
ATOM 2720 N N . LEU A 1 333 ? 2.796 -7.872 -28.550 1.00 94.00 333 LEU A N 1
ATOM 2721 C CA . LEU A 1 333 ? 3.624 -8.511 -27.521 1.00 94.00 333 LEU A CA 1
ATOM 2722 C C . LEU A 1 333 ? 3.593 -10.045 -27.603 1.00 94.00 333 LEU A C 1
ATOM 2724 O O . LEU A 1 333 ? 4.622 -10.676 -27.383 1.00 94.00 333 LEU A O 1
ATOM 2728 N N . GLU A 1 334 ? 2.440 -10.641 -27.910 1.00 95.00 334 GLU A N 1
ATOM 2729 C CA . GLU A 1 334 ? 2.269 -12.094 -28.042 1.00 95.00 334 GLU A CA 1
ATOM 2730 C C . GLU A 1 334 ? 3.090 -12.659 -29.204 1.00 95.00 334 GLU A C 1
ATOM 2732 O O . GLU A 1 334 ? 3.688 -13.727 -29.079 1.00 95.00 334 GLU A O 1
ATOM 2737 N N . SER A 1 335 ? 3.181 -11.908 -30.307 1.00 91.50 335 SER A N 1
ATOM 2738 C CA . SER A 1 335 ? 3.975 -12.294 -31.477 1.00 91.50 335 SER A CA 1
ATOM 2739 C C . SER A 1 335 ? 5.491 -12.287 -31.228 1.00 91.50 335 SER A C 1
ATOM 2741 O O . SER A 1 335 ? 6.240 -12.944 -31.952 1.00 91.50 335 SER A O 1
ATOM 2743 N N . ASN A 1 336 ? 5.960 -11.581 -30.192 1.00 90.25 336 ASN A N 1
ATOM 2744 C CA . ASN A 1 336 ? 7.373 -11.493 -29.842 1.00 90.25 336 ASN A CA 1
ATOM 2745 C C . ASN A 1 336 ? 7.716 -12.448 -28.688 1.00 90.25 336 ASN A C 1
ATOM 2747 O O . ASN A 1 336 ? 7.411 -12.194 -27.520 1.00 90.25 336 ASN A O 1
ATOM 2751 N N . HIS A 1 337 ? 8.436 -13.526 -29.008 1.00 88.25 337 HIS A N 1
ATOM 2752 C CA . HIS A 1 337 ? 8.824 -14.538 -28.028 1.00 88.25 337 HIS A CA 1
ATOM 2753 C C . HIS A 1 337 ? 9.630 -13.963 -26.848 1.00 88.25 337 HIS A C 1
ATOM 2755 O O . HIS A 1 337 ? 9.422 -14.394 -25.709 1.00 88.25 337 HIS A O 1
ATOM 2761 N N . ASP A 1 338 ? 10.497 -12.974 -27.063 1.00 91.31 338 ASP A N 1
ATOM 2762 C CA . ASP A 1 338 ? 11.303 -12.372 -25.990 1.00 91.31 338 ASP A CA 1
ATOM 2763 C C . ASP A 1 338 ? 10.452 -11.510 -25.047 1.00 91.31 338 ASP A C 1
ATOM 2765 O O . ASP A 1 338 ? 10.723 -11.419 -23.848 1.00 91.31 338 ASP A O 1
ATOM 2769 N N . ALA A 1 339 ? 9.340 -10.971 -25.553 1.00 94.62 339 ALA A N 1
ATOM 2770 C CA . ALA A 1 339 ? 8.408 -10.152 -24.791 1.00 94.62 339 ALA A CA 1
ATOM 2771 C C . ALA A 1 339 ? 7.364 -10.959 -24.000 1.00 94.62 339 ALA A C 1
ATOM 2773 O O . ALA A 1 339 ? 6.539 -10.361 -23.308 1.00 94.62 339 ALA A O 1
ATOM 2774 N N . TYR A 1 340 ? 7.394 -12.296 -24.039 1.00 95.19 340 TYR A N 1
ATOM 2775 C CA . TYR A 1 340 ? 6.324 -13.140 -23.491 1.00 95.19 340 TYR A CA 1
ATOM 2776 C C . TYR A 1 340 ? 6.021 -12.902 -21.997 1.00 95.19 340 TYR A C 1
ATOM 2778 O O . TYR A 1 340 ? 4.861 -12.913 -21.585 1.00 95.19 340 TYR A O 1
ATOM 2786 N N . ALA A 1 341 ? 7.036 -12.640 -21.165 1.00 96.75 341 ALA A N 1
ATOM 2787 C CA . ALA A 1 341 ? 6.798 -12.294 -19.760 1.00 96.75 341 ALA A CA 1
ATOM 2788 C C . ALA A 1 341 ? 6.109 -10.924 -19.611 1.00 96.75 341 ALA A C 1
ATOM 2790 O O . ALA A 1 341 ? 5.219 -10.780 -18.772 1.00 96.75 341 ALA A O 1
ATOM 2791 N N . THR A 1 342 ? 6.458 -9.936 -20.446 1.00 97.62 342 THR A N 1
ATOM 2792 C CA . THR A 1 342 ? 5.736 -8.653 -20.507 1.00 97.62 342 THR A CA 1
ATOM 2793 C C . THR A 1 342 ? 4.309 -8.857 -21.005 1.00 97.62 342 THR A C 1
ATOM 2795 O O . THR A 1 342 ? 3.389 -8.346 -20.373 1.00 97.62 342 THR A O 1
ATOM 2798 N N . PHE A 1 343 ? 4.104 -9.641 -22.069 1.00 97.69 343 PHE A N 1
ATOM 2799 C CA . PHE A 1 343 ? 2.777 -10.013 -22.565 1.00 97.69 343 PHE A CA 1
ATOM 2800 C C . PHE A 1 343 ? 1.908 -10.576 -21.443 1.00 97.69 343 PHE A C 1
ATOM 2802 O O . PHE A 1 343 ? 0.839 -10.040 -21.170 1.00 97.69 343 PHE A O 1
ATOM 2809 N N . LEU A 1 344 ? 2.385 -11.607 -20.738 1.00 97.75 344 LEU A N 1
ATOM 2810 C CA . LEU A 1 344 ? 1.623 -12.232 -19.663 1.00 97.75 344 LEU A CA 1
ATOM 2811 C C . LEU A 1 344 ? 1.340 -11.240 -18.527 1.00 97.75 344 LEU A C 1
ATOM 2813 O O . LEU A 1 344 ? 0.214 -11.165 -18.042 1.00 97.75 344 LEU A O 1
ATOM 2817 N N . HIS A 1 345 ? 2.326 -10.429 -18.135 1.00 98.19 345 HIS A N 1
ATOM 2818 C CA . HIS A 1 345 ? 2.149 -9.410 -17.102 1.00 98.19 345 HIS A CA 1
ATOM 2819 C C . HIS A 1 345 ? 1.083 -8.362 -17.474 1.00 98.19 345 HIS A C 1
ATOM 2821 O O . HIS A 1 345 ? 0.264 -7.990 -16.630 1.00 98.19 345 HIS A O 1
ATOM 2827 N N . ILE A 1 346 ? 1.063 -7.904 -18.728 1.00 98.06 346 ILE A N 1
ATOM 2828 C CA . ILE A 1 346 ? 0.081 -6.941 -19.243 1.00 98.06 346 ILE A CA 1
ATOM 2829 C C . ILE A 1 346 ? -1.283 -7.601 -19.496 1.00 98.06 346 ILE A C 1
ATOM 2831 O O . ILE A 1 346 ? -2.318 -6.987 -19.251 1.00 98.06 346 ILE A O 1
ATOM 2835 N N . LYS A 1 347 ? -1.326 -8.876 -19.890 1.00 98.44 347 LYS A N 1
ATOM 2836 C CA . LYS A 1 347 ? -2.574 -9.638 -20.037 1.00 98.44 347 LYS A CA 1
ATOM 2837 C C . LYS A 1 347 ? -3.277 -9.821 -18.693 1.00 98.44 347 LYS A C 1
ATOM 2839 O O . LYS A 1 347 ? -4.492 -9.682 -18.607 1.00 98.44 347 LYS A O 1
ATOM 2844 N N . LEU A 1 348 ? -2.518 -10.029 -17.617 1.00 98.44 348 LEU A N 1
ATOM 2845 C CA . LEU A 1 348 ? -3.063 -10.022 -16.258 1.00 98.44 348 LEU A CA 1
ATOM 2846 C C . LEU A 1 348 ? -3.598 -8.639 -15.852 1.00 98.44 348 LEU A C 1
ATOM 2848 O O . LEU A 1 348 ? -4.645 -8.569 -15.214 1.00 98.44 348 LEU A O 1
ATOM 2852 N N . LEU A 1 349 ? -2.941 -7.543 -16.258 1.00 98.44 349 LEU A N 1
ATOM 2853 C CA . LEU A 1 349 ? -3.493 -6.190 -16.090 1.00 98.44 349 LEU A CA 1
ATOM 2854 C C . LEU A 1 349 ? -4.828 -6.038 -16.831 1.00 98.44 349 LEU A C 1
ATOM 2856 O O . LEU A 1 349 ? -5.782 -5.515 -16.255 1.00 98.44 349 LEU A O 1
ATOM 2860 N N . ARG A 1 350 ? -4.922 -6.543 -18.067 1.00 98.38 350 ARG A N 1
ATOM 2861 C CA . ARG A 1 350 ? -6.177 -6.537 -18.826 1.00 98.38 350 ARG A CA 1
ATOM 2862 C C . ARG A 1 350 ? -7.283 -7.286 -18.085 1.00 98.38 350 ARG A C 1
ATOM 2864 O O . ARG A 1 350 ? -8.379 -6.757 -17.928 1.00 98.38 350 ARG A O 1
ATOM 2871 N N . TYR A 1 351 ? -6.976 -8.463 -17.545 1.00 98.62 351 TYR A N 1
ATOM 2872 C CA . TYR A 1 351 ? -7.925 -9.236 -16.745 1.00 98.62 351 TYR A CA 1
ATOM 2873 C C . TYR A 1 351 ? -8.369 -8.506 -15.470 1.00 98.62 351 TYR A C 1
ATOM 2875 O O . TYR A 1 351 ? -9.526 -8.642 -15.085 1.00 98.62 351 TYR A O 1
ATOM 2883 N N . ILE A 1 352 ? -7.510 -7.704 -14.822 1.00 98.25 352 ILE A N 1
ATOM 2884 C CA . ILE A 1 352 ? -7.922 -6.865 -13.677 1.00 98.25 352 ILE A CA 1
ATOM 2885 C C . ILE A 1 352 ? -8.986 -5.855 -14.126 1.00 98.25 352 ILE A C 1
ATOM 2887 O O . ILE A 1 352 ? -10.007 -5.689 -13.453 1.00 98.25 352 ILE A O 1
ATOM 2891 N N . ILE A 1 353 ? -8.755 -5.196 -15.265 1.00 97.81 353 ILE A N 1
ATOM 2892 C CA . ILE A 1 353 ? -9.682 -4.214 -15.839 1.00 97.81 353 ILE A CA 1
ATOM 2893 C C . ILE A 1 353 ? -11.004 -4.891 -16.207 1.00 97.81 353 ILE A C 1
ATOM 2895 O O . ILE A 1 353 ? -12.064 -4.420 -15.793 1.00 97.81 353 ILE A O 1
ATOM 2899 N N . ASP A 1 354 ? -10.962 -6.016 -16.919 1.00 97.88 354 ASP A N 1
ATOM 2900 C CA . ASP A 1 354 ? -12.172 -6.714 -17.351 1.00 97.88 354 ASP A CA 1
ATOM 2901 C C . ASP A 1 354 ? -12.955 -7.306 -16.170 1.00 97.88 354 ASP A C 1
ATOM 2903 O O . ASP A 1 354 ? -14.184 -7.216 -16.151 1.00 97.88 354 ASP A O 1
ATOM 2907 N N . ALA A 1 355 ? -12.279 -7.834 -15.145 1.00 97.69 355 ALA A N 1
ATOM 2908 C CA . ALA A 1 355 ? -12.936 -8.389 -13.965 1.00 97.69 355 ALA A CA 1
ATOM 2909 C C . ALA A 1 355 ? -13.667 -7.325 -13.133 1.00 97.69 355 ALA A C 1
ATOM 2911 O O . ALA A 1 355 ? -14.805 -7.545 -12.710 1.00 97.69 355 ALA A O 1
ATOM 2912 N N . PHE A 1 356 ? -13.044 -6.166 -12.899 1.00 96.81 356 PHE A N 1
ATOM 2913 C CA . PHE A 1 356 ? -13.495 -5.254 -11.841 1.00 96.81 356 PHE A CA 1
ATOM 2914 C C . PHE A 1 356 ? -13.889 -3.847 -12.302 1.00 96.81 356 PHE A C 1
ATOM 2916 O O . PHE A 1 356 ? -14.547 -3.141 -11.543 1.00 96.81 356 PHE A O 1
ATOM 2923 N N . ILE A 1 357 ? -13.513 -3.421 -13.512 1.00 95.38 357 ILE A N 1
ATOM 2924 C CA . ILE A 1 357 ? -13.713 -2.034 -13.971 1.00 95.38 357 ILE A CA 1
ATOM 2925 C C . ILE A 1 357 ? -14.646 -1.973 -15.179 1.00 95.38 357 ILE A C 1
ATOM 2927 O O . ILE A 1 357 ? -15.597 -1.191 -15.190 1.00 95.38 357 ILE A O 1
ATOM 2931 N N . ASN A 1 358 ? -14.391 -2.801 -16.193 1.00 94.75 358 ASN A N 1
ATOM 2932 C CA . ASN A 1 358 ? -15.165 -2.811 -17.428 1.00 94.75 358 ASN A CA 1
ATOM 2933 C C . ASN A 1 358 ? -16.634 -3.115 -17.113 1.00 94.75 358 ASN A C 1
ATOM 2935 O O . ASN A 1 358 ? -16.935 -4.111 -16.459 1.00 94.75 358 ASN A O 1
ATOM 2939 N N . LYS A 1 359 ? -17.552 -2.247 -17.549 1.00 94.12 359 LYS A N 1
ATOM 2940 C CA . LYS A 1 359 ? -18.988 -2.353 -17.246 1.00 94.12 359 LYS A CA 1
ATOM 2941 C C . LYS A 1 359 ? -19.686 -3.442 -18.053 1.00 94.12 359 LYS A C 1
ATOM 2943 O O . LYS A 1 359 ? -20.665 -4.000 -17.573 1.00 94.12 359 LYS A O 1
ATOM 2948 N N . SER A 1 360 ? -19.150 -3.775 -19.222 1.00 95.19 360 SER A N 1
ATOM 2949 C CA . SER A 1 360 ? -19.770 -4.715 -20.157 1.00 95.19 360 SER A CA 1
ATOM 2950 C C . SER A 1 360 ? -19.453 -6.182 -19.852 1.00 95.19 360 SER A C 1
ATOM 2952 O O . SER A 1 360 ? -20.048 -7.067 -20.456 1.00 95.19 360 SER A O 1
ATOM 2954 N N . THR A 1 361 ? -18.528 -6.463 -18.928 1.00 96.81 361 THR A N 1
ATOM 2955 C CA . THR A 1 361 ? -18.146 -7.839 -18.586 1.00 96.81 361 THR A CA 1
ATOM 2956 C C . THR A 1 361 ? -19.257 -8.556 -17.820 1.00 96.81 361 THR A C 1
ATOM 2958 O O . THR A 1 361 ? -19.714 -8.075 -16.774 1.00 96.81 361 THR A O 1
ATOM 2961 N N . LEU A 1 362 ? -19.642 -9.739 -18.304 1.00 96.69 362 LEU A N 1
ATOM 2962 C CA . LEU A 1 362 ? -20.601 -10.625 -17.644 1.00 96.69 362 LEU A CA 1
ATOM 2963 C C . LEU A 1 362 ? -20.017 -11.202 -16.350 1.00 96.69 362 LEU A C 1
ATOM 2965 O O . LEU A 1 362 ? -18.814 -11.433 -16.247 1.00 96.69 362 LEU A O 1
ATOM 2969 N N . ILE A 1 363 ? -20.864 -11.497 -15.360 1.00 97.19 363 ILE A N 1
ATOM 2970 C CA . ILE A 1 363 ? -20.405 -11.962 -14.039 1.00 97.19 363 ILE A CA 1
ATOM 2971 C C . ILE A 1 363 ? -19.565 -13.248 -14.098 1.00 97.19 363 ILE A C 1
ATOM 2973 O O . ILE A 1 363 ? -18.566 -13.367 -13.388 1.00 97.19 363 ILE A O 1
ATOM 2977 N N . ARG A 1 364 ? -19.923 -14.181 -14.988 1.00 96.81 364 ARG A N 1
ATOM 2978 C CA . ARG A 1 364 ? -19.166 -15.420 -15.214 1.00 96.81 364 ARG A CA 1
ATOM 2979 C C . ARG A 1 364 ? -17.739 -15.121 -15.673 1.00 96.81 364 ARG A C 1
ATOM 2981 O O . ARG A 1 364 ? -16.791 -15.687 -15.133 1.00 96.81 364 ARG A O 1
ATOM 2988 N N . ASP A 1 365 ? -17.592 -14.201 -16.620 1.00 98.12 365 ASP A N 1
ATOM 2989 C CA . ASP A 1 365 ? -16.289 -13.816 -17.159 1.00 98.12 365 ASP A CA 1
ATOM 2990 C C . ASP A 1 365 ? -15.477 -13.042 -16.119 1.00 98.12 365 ASP A C 1
ATOM 2992 O O . ASP A 1 365 ? -14.275 -13.260 -15.989 1.00 98.12 365 ASP A O 1
ATOM 2996 N N . ARG A 1 366 ? -16.129 -12.214 -15.287 1.00 98.19 366 ARG A N 1
ATOM 2997 C CA . ARG A 1 366 ? -15.461 -11.546 -14.158 1.00 98.19 366 ARG A CA 1
ATOM 2998 C C . ARG A 1 366 ? -14.833 -12.547 -13.198 1.00 98.19 366 ARG A C 1
ATOM 3000 O O . ARG A 1 366 ? -13.681 -12.360 -12.811 1.00 98.19 366 ARG A O 1
ATOM 3007 N N . LEU A 1 367 ? -15.565 -13.603 -12.832 1.00 97.94 367 LEU A N 1
ATOM 3008 C CA . LEU A 1 367 ? -15.035 -14.676 -11.989 1.00 97.94 367 LEU A CA 1
ATOM 3009 C C . LEU A 1 367 ? -13.866 -15.386 -12.667 1.00 97.94 367 LEU A C 1
ATOM 3011 O O . LEU A 1 367 ? -12.827 -15.574 -12.036 1.00 97.94 367 LEU A O 1
ATOM 3015 N N . TYR A 1 368 ? -14.011 -15.732 -13.947 1.00 98.50 368 TYR A N 1
ATOM 3016 C CA . TYR A 1 368 ? -12.948 -16.372 -14.714 1.00 98.50 368 TYR A CA 1
ATOM 3017 C C . TYR A 1 368 ? -11.666 -15.527 -14.728 1.00 98.50 368 TYR A C 1
ATOM 3019 O O . TYR A 1 368 ? -10.596 -16.022 -14.370 1.00 98.50 368 TYR A O 1
ATOM 3027 N N . PHE A 1 369 ? -11.764 -14.239 -15.061 1.00 98.62 369 PHE A N 1
ATOM 3028 C CA . PHE A 1 369 ? -10.620 -13.329 -15.078 1.00 98.62 369 PHE A CA 1
ATOM 3029 C C . PHE A 1 369 ? -10.011 -13.149 -13.684 1.00 98.62 369 PHE A C 1
ATOM 3031 O O . PHE A 1 369 ? -8.801 -13.321 -13.525 1.00 98.62 369 PHE A O 1
ATOM 3038 N N . ALA A 1 370 ? -10.829 -12.879 -12.661 1.00 98.31 370 ALA A N 1
ATOM 3039 C CA . ALA A 1 370 ? -10.373 -12.696 -11.283 1.00 98.31 370 ALA A CA 1
ATOM 3040 C C . ALA A 1 370 ? -9.588 -13.914 -10.767 1.00 98.31 370 ALA A C 1
ATOM 3042 O O . ALA A 1 370 ? -8.469 -13.773 -10.263 1.00 98.31 370 ALA A O 1
ATOM 3043 N N . TRP A 1 371 ? -10.139 -15.118 -10.941 1.00 98.12 371 TRP A N 1
ATOM 3044 C CA . TRP A 1 371 ? -9.509 -16.353 -10.477 1.00 98.12 371 TRP A CA 1
ATOM 3045 C C . TRP A 1 371 ? -8.318 -16.777 -11.329 1.00 98.12 371 TRP A C 1
ATOM 3047 O O . TRP A 1 371 ? -7.354 -17.311 -10.779 1.00 98.12 371 TRP A O 1
ATOM 3057 N N . THR A 1 372 ? -8.309 -16.463 -12.627 1.00 98.50 372 THR A N 1
ATOM 3058 C CA . THR A 1 372 ? -7.121 -16.657 -13.470 1.00 98.50 372 THR A CA 1
ATOM 3059 C C . THR A 1 372 ? -5.944 -15.841 -12.941 1.00 98.50 372 THR A C 1
ATOM 3061 O O . THR A 1 372 ? -4.839 -16.367 -12.814 1.00 98.50 372 THR A O 1
ATOM 3064 N N . ILE A 1 373 ? -6.168 -14.579 -12.554 1.00 98.31 373 ILE A N 1
ATOM 3065 C CA . ILE A 1 373 ? -5.103 -13.747 -11.978 1.00 98.31 373 ILE A CA 1
ATOM 3066 C C . ILE A 1 373 ? -4.617 -14.335 -10.650 1.00 98.31 373 ILE A C 1
ATOM 3068 O O . ILE A 1 373 ? -3.409 -14.469 -10.458 1.00 98.31 373 ILE A O 1
ATOM 3072 N N . VAL A 1 374 ? -5.529 -14.725 -9.748 1.00 97.88 374 VAL A N 1
ATOM 3073 C CA . VAL A 1 374 ? -5.167 -15.360 -8.465 1.00 97.88 374 VAL A CA 1
ATOM 3074 C C . VAL A 1 374 ? -4.315 -16.604 -8.696 1.00 97.88 374 VAL A C 1
ATOM 3076 O O . VAL A 1 374 ? -3.245 -16.738 -8.098 1.00 97.88 374 VAL A O 1
ATOM 3079 N N . PHE A 1 375 ? -4.757 -17.492 -9.586 1.00 97.50 375 PHE A N 1
ATOM 3080 C CA . PHE A 1 375 ? -4.061 -18.730 -9.909 1.00 97.50 375 PHE A CA 1
ATOM 3081 C C . PHE A 1 375 ? -2.647 -18.463 -10.435 1.00 97.50 375 PHE A C 1
ATOM 3083 O O . PHE A 1 375 ? -1.674 -18.985 -9.884 1.00 97.50 375 PHE A O 1
ATOM 3090 N N . VAL A 1 376 ? -2.511 -17.580 -11.430 1.00 97.25 376 VAL A N 1
ATOM 3091 C CA . VAL A 1 376 ? -1.207 -17.231 -12.008 1.00 97.25 376 VAL A CA 1
ATOM 3092 C C . VAL A 1 376 ? -0.301 -16.563 -10.972 1.00 97.25 376 VAL A C 1
ATOM 3094 O O . VAL A 1 376 ? 0.871 -16.919 -10.869 1.00 97.25 376 VAL A O 1
ATOM 3097 N N . CYS A 1 377 ? -0.817 -15.649 -10.145 1.00 96.94 377 CYS A N 1
ATOM 3098 C CA . CYS A 1 377 ? -0.036 -15.012 -9.084 1.00 96.94 377 CYS A CA 1
ATOM 3099 C C . CYS A 1 377 ? 0.448 -16.008 -8.020 1.00 96.94 377 CYS A C 1
ATOM 3101 O O . CYS A 1 377 ? 1.590 -15.900 -7.566 1.00 96.94 377 CYS A O 1
ATOM 3103 N N . ARG A 1 378 ? -0.389 -16.971 -7.615 1.00 95.12 378 ARG A N 1
ATOM 3104 C CA . ARG A 1 378 ? -0.006 -18.017 -6.654 1.00 95.12 378 ARG A CA 1
ATOM 3105 C C . ARG A 1 378 ? 1.076 -18.927 -7.227 1.00 95.12 378 ARG A C 1
ATOM 3107 O O . ARG A 1 378 ? 2.075 -19.153 -6.546 1.00 95.12 378 ARG A O 1
ATOM 3114 N N . LEU A 1 379 ? 0.921 -19.379 -8.474 1.00 94.50 379 LEU A N 1
ATOM 3115 C CA . LEU A 1 379 ? 1.935 -20.178 -9.167 1.00 94.50 379 LEU A CA 1
ATOM 3116 C C . LEU A 1 379 ? 3.250 -19.418 -9.324 1.00 94.50 379 LEU A C 1
ATOM 3118 O O . LEU A 1 379 ? 4.306 -19.942 -8.983 1.00 94.50 379 LEU A O 1
ATOM 3122 N N . TRP A 1 380 ? 3.187 -18.164 -9.771 1.00 95.06 380 TRP A N 1
ATOM 3123 C CA . TRP A 1 380 ? 4.360 -17.311 -9.929 1.00 95.06 380 TRP A CA 1
ATOM 3124 C C . TRP A 1 380 ? 5.110 -17.155 -8.599 1.00 95.06 380 TRP A C 1
ATOM 3126 O O . TRP A 1 380 ? 6.318 -17.379 -8.527 1.00 95.06 380 TRP A O 1
ATOM 3136 N N . LYS A 1 381 ? 4.396 -16.865 -7.508 1.00 92.94 381 LYS A N 1
ATOM 3137 C CA . LYS A 1 381 ? 4.995 -16.749 -6.175 1.00 92.94 381 LYS A CA 1
ATOM 3138 C C . LYS A 1 381 ? 5.573 -18.074 -5.664 1.00 92.94 381 LYS A C 1
ATOM 3140 O O . LYS A 1 381 ? 6.638 -18.071 -5.047 1.00 92.94 381 LYS A O 1
ATOM 3145 N N . ALA A 1 382 ? 4.890 -19.195 -5.899 1.00 91.38 382 ALA A N 1
ATOM 3146 C CA . ALA A 1 382 ? 5.381 -20.522 -5.532 1.00 91.38 382 ALA A CA 1
ATOM 3147 C C . ALA A 1 382 ? 6.670 -20.865 -6.292 1.00 91.38 382 ALA A C 1
ATOM 3149 O O . ALA A 1 382 ? 7.651 -21.272 -5.673 1.00 91.38 382 ALA A O 1
ATOM 3150 N N . TRP A 1 383 ? 6.699 -20.609 -7.601 1.00 94.31 383 TRP A N 1
ATOM 3151 C CA . TRP A 1 383 ? 7.882 -20.792 -8.435 1.00 94.31 383 TRP A CA 1
ATOM 3152 C C . TRP A 1 383 ? 9.057 -19.926 -7.961 1.00 94.31 383 TRP A C 1
ATOM 3154 O O . TRP A 1 383 ? 10.133 -20.461 -7.718 1.00 94.31 383 TRP A O 1
ATOM 3164 N N . LEU A 1 384 ? 8.848 -18.630 -7.694 1.00 92.94 384 LEU A N 1
ATOM 3165 C CA . LEU A 1 384 ? 9.898 -17.751 -7.150 1.00 92.94 384 LEU A CA 1
ATOM 3166 C C . LEU A 1 384 ? 10.465 -18.263 -5.819 1.00 92.94 384 LEU A C 1
ATOM 3168 O O . LEU A 1 384 ? 11.658 -18.130 -5.547 1.00 92.94 384 LEU A O 1
ATOM 3172 N N . ASN A 1 385 ? 9.618 -18.849 -4.970 1.00 90.44 385 ASN A N 1
ATOM 3173 C CA . ASN A 1 385 ? 10.065 -19.433 -3.710 1.00 90.44 385 ASN A CA 1
ATOM 3174 C C . ASN A 1 385 ? 10.915 -20.689 -3.907 1.00 90.44 385 ASN A C 1
ATOM 3176 O O . ASN A 1 385 ? 11.786 -20.933 -3.071 1.00 90.44 385 ASN A O 1
ATOM 3180 N N . LEU A 1 386 ? 10.666 -21.455 -4.972 1.00 90.88 386 LEU A N 1
ATOM 3181 C CA . LEU A 1 386 ? 11.425 -22.651 -5.328 1.00 90.88 386 LEU A CA 1
ATOM 3182 C C . LEU A 1 386 ? 12.742 -22.323 -6.037 1.00 90.88 386 LEU A C 1
ATOM 3184 O O . LEU A 1 386 ? 13.755 -22.932 -5.702 1.00 90.88 386 LEU A O 1
ATOM 3188 N N . GLU A 1 387 ? 12.724 -21.366 -6.961 1.00 91.94 387 GLU A N 1
ATOM 3189 C CA . GLU A 1 387 ? 13.889 -20.953 -7.746 1.00 91.94 387 GLU A CA 1
ATOM 3190 C C . GLU A 1 387 ? 14.888 -20.187 -6.873 1.00 91.94 387 GLU A C 1
ATOM 3192 O O . GLU A 1 387 ? 16.060 -20.533 -6.754 1.00 91.94 387 GLU A O 1
ATOM 3197 N N . PHE A 1 388 ? 14.400 -19.183 -6.144 1.00 89.44 388 PHE A N 1
ATOM 3198 C CA . PHE A 1 388 ? 15.238 -18.291 -5.353 1.00 89.44 388 PHE A CA 1
ATOM 3199 C C . PHE A 1 388 ? 15.255 -18.677 -3.873 1.00 89.44 388 PHE A C 1
ATOM 3201 O O . PHE A 1 388 ? 15.156 -17.811 -3.003 1.00 89.44 388 PHE A O 1
ATOM 3208 N N . LYS A 1 389 ? 15.340 -19.974 -3.540 1.00 86.69 389 LYS A N 1
ATOM 3209 C CA . LYS A 1 389 ? 15.306 -20.465 -2.142 1.00 86.69 389 LYS A CA 1
ATOM 3210 C C . LYS A 1 389 ? 16.320 -19.771 -1.230 1.00 86.69 389 LYS A C 1
ATOM 3212 O O . LYS A 1 389 ? 15.968 -19.448 -0.100 1.00 86.69 389 LYS A O 1
ATOM 3217 N N . SER A 1 390 ? 17.521 -19.502 -1.741 1.00 88.94 390 SER A N 1
ATOM 3218 C CA . SER A 1 390 ? 18.633 -18.870 -1.018 1.00 88.94 390 SER A CA 1
ATOM 3219 C C . SER A 1 390 ? 18.454 -17.370 -0.763 1.00 88.94 390 SER A C 1
ATOM 3221 O O . SER A 1 390 ? 19.128 -16.815 0.103 1.00 88.94 390 SER A O 1
ATOM 3223 N N . LEU A 1 391 ? 17.557 -16.694 -1.489 1.00 89.06 391 LEU A N 1
ATOM 3224 C CA . LEU A 1 391 ? 17.347 -15.258 -1.328 1.00 89.06 391 LEU A CA 1
ATOM 3225 C C . LEU A 1 391 ? 16.449 -14.945 -0.128 1.00 89.06 391 LEU A C 1
ATOM 3227 O O . LEU A 1 391 ? 15.481 -15.649 0.164 1.00 89.06 391 LEU A O 1
ATOM 3231 N N . SER A 1 392 ? 16.717 -13.813 0.527 1.00 88.69 392 SER A N 1
ATOM 3232 C CA . SER A 1 392 ? 15.817 -13.272 1.549 1.00 88.69 392 SER A CA 1
ATOM 3233 C C . SER A 1 392 ? 14.445 -12.937 0.950 1.00 88.69 392 SER A C 1
ATOM 3235 O O . SER A 1 392 ? 14.346 -12.556 -0.219 1.00 88.69 392 SER A O 1
ATOM 3237 N N . GLN A 1 393 ? 13.377 -12.982 1.753 1.00 82.94 393 GLN A N 1
ATOM 3238 C CA . GLN A 1 393 ? 12.038 -12.610 1.276 1.00 82.94 393 GLN A CA 1
ATOM 3239 C C . GLN A 1 393 ? 11.993 -11.181 0.707 1.00 82.94 393 GLN A C 1
ATOM 3241 O O . GLN A 1 393 ? 11.306 -10.939 -0.281 1.00 82.94 393 GLN A O 1
ATOM 3246 N N . LYS A 1 394 ? 12.750 -10.243 1.295 1.00 83.69 394 LYS A N 1
ATOM 3247 C CA . LYS A 1 394 ? 12.838 -8.854 0.817 1.00 83.69 394 LYS A CA 1
ATOM 3248 C C . LYS A 1 394 ? 13.426 -8.782 -0.594 1.00 83.69 394 LYS A C 1
ATOM 3250 O O . LYS A 1 394 ? 12.959 -7.992 -1.403 1.00 83.69 394 LYS A O 1
ATOM 3255 N N . SER A 1 395 ? 14.414 -9.621 -0.891 1.00 86.81 395 SER A N 1
ATOM 3256 C CA . SER A 1 395 ? 15.008 -9.725 -2.225 1.00 86.81 395 SER A CA 1
ATOM 3257 C C . SER A 1 395 ? 14.047 -10.389 -3.212 1.00 86.81 395 SER A C 1
ATOM 3259 O O . SER A 1 395 ? 13.897 -9.900 -4.325 1.00 86.81 395 SER A O 1
ATOM 3261 N N . LYS A 1 396 ? 13.336 -11.452 -2.800 1.00 87.19 396 LYS A N 1
ATOM 3262 C CA . LYS A 1 396 ? 12.326 -12.122 -3.644 1.00 87.19 396 LYS A CA 1
ATOM 3263 C C . LYS A 1 396 ? 11.197 -11.182 -4.063 1.00 87.19 396 LYS A C 1
ATOM 3265 O O . LYS A 1 396 ? 10.707 -11.277 -5.183 1.00 87.19 396 LYS A O 1
ATOM 3270 N N . ASP A 1 397 ? 10.814 -10.249 -3.189 1.00 88.12 397 ASP A N 1
ATOM 3271 C CA . ASP A 1 397 ? 9.765 -9.268 -3.476 1.00 88.12 397 ASP A CA 1
ATOM 3272 C C . ASP A 1 397 ? 10.099 -8.391 -4.708 1.00 88.12 397 ASP A C 1
ATOM 3274 O O . ASP A 1 397 ? 9.176 -7.899 -5.358 1.00 88.12 397 ASP A O 1
ATOM 3278 N N . ASN A 1 398 ? 11.380 -8.224 -5.081 1.00 92.75 398 ASN A N 1
ATOM 3279 C CA . ASN A 1 398 ? 11.788 -7.481 -6.284 1.00 92.75 398 ASN A CA 1
ATOM 3280 C C . ASN A 1 398 ? 11.383 -8.164 -7.595 1.00 92.75 398 ASN A C 1
ATOM 3282 O O . ASN A 1 398 ? 11.117 -7.469 -8.573 1.00 92.75 398 ASN A O 1
ATOM 3286 N N . TYR A 1 399 ? 11.256 -9.491 -7.586 1.00 95.25 399 TYR A N 1
ATOM 3287 C CA . TYR A 1 399 ? 10.931 -10.297 -8.765 1.00 95.25 399 TYR A CA 1
ATOM 3288 C C . TYR A 1 399 ? 9.426 -10.502 -8.968 1.00 95.25 399 TYR A C 1
ATOM 3290 O O . TYR A 1 399 ? 9.009 -11.150 -9.926 1.00 95.25 399 TYR A O 1
ATOM 3298 N N . PHE A 1 400 ? 8.605 -9.953 -8.068 1.00 95.94 400 PHE A N 1
ATOM 3299 C CA . PHE A 1 400 ? 7.157 -10.117 -8.048 1.00 95.94 400 PHE A CA 1
ATOM 3300 C C . PHE A 1 400 ? 6.435 -8.765 -8.032 1.00 95.94 400 PHE A C 1
ATOM 3302 O O . PHE A 1 400 ? 7.012 -7.691 -7.799 1.00 95.94 400 PHE A O 1
ATOM 3309 N N . ILE A 1 401 ? 5.122 -8.821 -8.246 1.00 95.81 401 ILE A N 1
ATOM 3310 C CA . ILE A 1 401 ? 4.237 -7.689 -7.980 1.00 95.81 401 ILE A CA 1
ATOM 3311 C C . ILE A 1 401 ? 4.307 -7.267 -6.510 1.00 95.81 401 ILE A C 1
ATOM 3313 O O . ILE A 1 401 ? 4.668 -8.036 -5.617 1.00 95.81 401 ILE A O 1
ATOM 3317 N N . THR A 1 402 ? 3.929 -6.021 -6.236 1.00 92.62 402 THR A N 1
ATOM 3318 C CA . THR A 1 402 ? 3.952 -5.517 -4.861 1.00 92.62 402 THR A CA 1
ATOM 3319 C C . THR A 1 402 ? 2.993 -6.309 -3.966 1.00 92.62 402 THR A C 1
ATOM 3321 O O . THR A 1 402 ? 1.890 -6.674 -4.378 1.00 92.62 402 THR A O 1
ATOM 3324 N N . LYS A 1 403 ? 3.385 -6.534 -2.704 1.00 90.06 403 LYS A N 1
ATOM 3325 C CA . LYS A 1 403 ? 2.535 -7.200 -1.700 1.00 90.06 403 LYS A CA 1
ATOM 3326 C C . LYS A 1 403 ? 1.121 -6.604 -1.615 1.00 90.06 403 LYS A C 1
ATOM 3328 O O . LYS A 1 403 ? 0.179 -7.393 -1.574 1.00 90.06 403 LYS A O 1
ATOM 3333 N N . PRO A 1 404 ? 0.933 -5.266 -1.618 1.00 89.88 404 PRO A N 1
ATOM 3334 C CA . PRO A 1 404 ? -0.403 -4.689 -1.647 1.00 89.88 404 PRO A CA 1
ATOM 3335 C C . PRO A 1 404 ? -1.219 -5.103 -2.870 1.00 89.88 404 PRO A C 1
ATOM 3337 O O . PRO A 1 404 ? -2.346 -5.539 -2.694 1.00 89.88 404 PRO A O 1
ATOM 3340 N N . ALA A 1 405 ? -0.648 -5.039 -4.078 1.00 93.81 405 ALA A N 1
ATOM 3341 C CA . ALA A 1 405 ? -1.357 -5.440 -5.294 1.00 93.81 405 ALA A CA 1
ATOM 3342 C C . ALA A 1 405 ? -1.768 -6.921 -5.255 1.00 93.81 405 ALA A C 1
ATOM 3344 O O . ALA A 1 405 ? -2.919 -7.245 -5.533 1.00 93.81 405 ALA A O 1
ATOM 3345 N N . TYR A 1 406 ? -0.857 -7.802 -4.828 1.00 94.25 406 TYR A N 1
ATOM 3346 C CA . TYR A 1 406 ? -1.135 -9.233 -4.694 1.00 94.25 406 TYR A CA 1
ATOM 3347 C C . TYR A 1 406 ? -2.322 -9.516 -3.762 1.00 94.25 406 TYR A C 1
ATOM 3349 O O . TYR A 1 406 ? -3.257 -10.217 -4.140 1.00 94.25 406 TYR A O 1
ATOM 3357 N N . TYR A 1 407 ? -2.322 -8.945 -2.556 1.00 90.44 407 TYR A N 1
ATOM 3358 C CA . TYR A 1 407 ? -3.423 -9.171 -1.620 1.00 90.44 407 TYR A CA 1
ATOM 3359 C C . TYR A 1 407 ? -4.718 -8.471 -2.039 1.00 90.44 407 TYR A C 1
ATOM 3361 O O . TYR A 1 407 ? -5.786 -8.975 -1.714 1.00 90.44 407 TYR A O 1
ATOM 3369 N N . SER A 1 408 ? -4.656 -7.343 -2.753 1.00 93.31 408 SER A N 1
ATOM 3370 C CA . SER A 1 408 ? -5.861 -6.708 -3.293 1.00 93.31 408 SER A CA 1
ATOM 3371 C C . SER A 1 408 ? -6.569 -7.602 -4.312 1.00 93.31 408 SER A C 1
ATOM 3373 O O . SER A 1 408 ? -7.791 -7.683 -4.287 1.00 93.31 408 SER A O 1
ATOM 3375 N N . ILE A 1 409 ? -5.819 -8.312 -5.160 1.00 95.44 409 ILE A N 1
ATOM 3376 C CA . ILE A 1 409 ? -6.379 -9.289 -6.110 1.00 95.44 409 ILE A CA 1
ATOM 3377 C C . ILE A 1 409 ? -7.024 -10.451 -5.369 1.00 95.44 409 ILE A C 1
ATOM 3379 O O . ILE A 1 409 ? -8.161 -10.806 -5.657 1.00 95.44 409 ILE A O 1
ATOM 3383 N N . GLU A 1 410 ? -6.303 -11.016 -4.400 1.00 94.19 410 GLU A N 1
ATOM 3384 C CA . GLU A 1 410 ? -6.802 -12.106 -3.566 1.00 94.19 410 GLU A CA 1
ATOM 3385 C C . GLU A 1 410 ? -8.117 -11.710 -2.871 1.00 94.19 410 GLU A C 1
ATOM 3387 O O . GLU A 1 410 ? -9.110 -12.419 -3.006 1.00 94.19 410 GLU A O 1
ATOM 3392 N N . ILE A 1 411 ? -8.165 -10.547 -2.209 1.00 93.69 411 ILE A N 1
ATOM 3393 C CA . ILE A 1 411 ? -9.378 -10.039 -1.550 1.00 93.69 411 ILE A CA 1
ATOM 3394 C C . ILE A 1 411 ? -10.514 -9.856 -2.561 1.00 93.69 411 ILE A C 1
ATOM 3396 O O . ILE A 1 411 ? -11.600 -10.391 -2.350 1.00 93.69 411 ILE A O 1
ATOM 3400 N N . ASN A 1 412 ? -10.269 -9.154 -3.670 1.00 95.94 412 ASN A N 1
ATOM 3401 C CA . ASN A 1 412 ? -11.314 -8.858 -4.648 1.00 95.94 412 ASN A CA 1
ATOM 3402 C C . ASN A 1 412 ? -11.896 -10.125 -5.282 1.00 95.94 412 ASN A C 1
ATOM 3404 O O . ASN A 1 412 ? -13.109 -10.212 -5.438 1.00 95.94 412 ASN A O 1
ATOM 3408 N N . ALA A 1 413 ? -11.063 -11.111 -5.625 1.00 96.94 413 ALA A N 1
ATOM 3409 C CA . ALA A 1 413 ? -11.522 -12.360 -6.231 1.00 96.94 413 ALA A CA 1
ATOM 3410 C C . ALA A 1 413 ? -12.367 -13.200 -5.264 1.00 96.94 413 ALA A C 1
ATOM 3412 O O . ALA A 1 413 ? -13.416 -13.718 -5.650 1.00 96.94 413 ALA A O 1
ATOM 3413 N N . HIS A 1 414 ? -11.947 -13.301 -3.999 1.00 95.88 414 HIS A N 1
ATOM 3414 C CA . HIS A 1 414 ? -12.720 -14.045 -3.010 1.00 95.88 414 HIS A CA 1
ATOM 3415 C C . HIS A 1 414 ? -14.037 -13.346 -2.693 1.00 95.88 414 HIS A C 1
ATOM 3417 O O . HIS A 1 414 ? -15.071 -14.003 -2.659 1.00 95.88 414 HIS A O 1
ATOM 3423 N N . VAL A 1 415 ? -14.023 -12.024 -2.497 1.00 95.88 415 VAL A N 1
ATOM 3424 C CA . VAL A 1 415 ? -15.246 -11.274 -2.192 1.00 95.88 415 VAL A CA 1
ATOM 3425 C C . VAL A 1 415 ? -16.201 -11.269 -3.384 1.00 95.88 415 VAL A C 1
ATOM 3427 O O . VAL A 1 415 ? -17.405 -11.378 -3.185 1.00 95.88 415 VAL A O 1
ATOM 3430 N N . LEU A 1 416 ? -15.692 -11.229 -4.619 1.00 97.31 416 LEU A N 1
ATOM 3431 C CA . LEU A 1 416 ? -16.519 -11.394 -5.814 1.00 97.31 416 LEU A CA 1
ATOM 3432 C C . LEU A 1 416 ? -17.250 -12.743 -5.811 1.00 97.31 416 LEU A C 1
ATOM 3434 O O . LEU A 1 416 ? -18.455 -12.778 -6.037 1.00 97.31 416 LEU A O 1
ATOM 3438 N N . LEU A 1 417 ? -16.544 -13.843 -5.531 1.00 97.31 417 LEU A N 1
ATOM 3439 C CA . LEU A 1 417 ? -17.176 -15.160 -5.428 1.00 97.31 417 LEU A CA 1
ATOM 3440 C C . LEU A 1 417 ? -18.173 -15.218 -4.263 1.00 97.31 417 LEU A C 1
ATOM 3442 O O . LEU A 1 417 ? -19.269 -15.735 -4.442 1.00 97.31 417 LEU A O 1
ATOM 3446 N N . TYR A 1 418 ? -17.839 -14.619 -3.117 1.00 96.56 418 TYR A N 1
ATOM 3447 C CA . TYR A 1 418 ? -18.747 -14.503 -1.974 1.00 96.56 418 TYR A CA 1
ATOM 3448 C C . TYR A 1 418 ? -20.060 -13.810 -2.360 1.00 96.56 418 TYR A C 1
ATOM 3450 O O . TYR A 1 418 ? -21.137 -14.313 -2.061 1.00 96.56 418 TYR A O 1
ATOM 3458 N N . LEU A 1 419 ? -19.983 -12.671 -3.057 1.00 96.94 419 LEU A N 1
ATOM 3459 C CA . LEU A 1 419 ? -21.158 -11.934 -3.531 1.00 96.94 419 LEU A CA 1
ATOM 3460 C C . LEU A 1 419 ? -21.991 -12.762 -4.513 1.00 96.94 419 LEU A C 1
ATOM 3462 O O . LEU A 1 419 ? -23.215 -12.749 -4.434 1.00 96.94 419 LEU A O 1
ATOM 3466 N N . VAL A 1 420 ? -21.339 -13.495 -5.421 1.00 97.31 420 VAL A N 1
ATOM 3467 C CA . VAL A 1 420 ? -22.035 -14.384 -6.363 1.00 97.31 420 VAL A CA 1
ATOM 3468 C C . VAL A 1 420 ? -22.780 -15.491 -5.627 1.00 97.31 420 VAL A C 1
ATOM 3470 O O . VAL A 1 420 ? -23.928 -15.753 -5.970 1.00 97.31 420 VAL A O 1
ATOM 3473 N N . LEU A 1 421 ? -22.170 -16.098 -4.607 1.00 97.00 421 LEU A N 1
ATOM 3474 C CA . LEU A 1 421 ? -22.819 -17.125 -3.791 1.00 97.00 421 LEU A CA 1
ATOM 3475 C C . LEU A 1 421 ? -24.004 -16.553 -3.008 1.00 97.00 421 LEU A C 1
ATOM 3477 O O . LEU A 1 421 ? -25.087 -17.117 -3.081 1.00 97.00 421 LEU A O 1
ATOM 3481 N N . LEU A 1 422 ? -23.856 -15.379 -2.384 1.00 96.81 422 LEU A N 1
ATOM 3482 C CA . LEU A 1 422 ? -24.973 -14.713 -1.704 1.00 96.81 422 LEU A CA 1
ATOM 3483 C C . LEU A 1 422 ? -26.157 -14.442 -2.636 1.00 96.81 422 LEU A C 1
ATOM 3485 O O . LEU A 1 422 ? -27.304 -14.587 -2.225 1.00 96.81 422 LEU A O 1
ATOM 3489 N N . VAL A 1 423 ? -25.902 -14.033 -3.879 1.00 97.06 423 VAL A N 1
ATOM 3490 C CA . VAL A 1 423 ? -26.973 -13.820 -4.862 1.00 97.06 423 VAL A CA 1
ATOM 3491 C C . VAL A 1 423 ? -27.562 -15.145 -5.336 1.00 97.06 423 VAL A C 1
ATOM 3493 O O . VAL A 1 423 ? -28.776 -15.256 -5.481 1.00 97.06 423 VAL A O 1
ATOM 3496 N N . HIS A 1 424 ? -26.724 -16.157 -5.559 1.00 95.81 424 HIS A N 1
ATOM 3497 C CA . HIS A 1 424 ? -27.165 -17.485 -5.978 1.00 95.81 424 HIS A CA 1
ATOM 3498 C C . HIS A 1 424 ? -28.069 -18.157 -4.934 1.00 95.81 424 HIS A C 1
ATOM 3500 O O . HIS A 1 424 ? -29.073 -18.764 -5.296 1.00 95.81 424 HIS A O 1
ATOM 3506 N N . GLU A 1 425 ? -27.743 -17.996 -3.652 1.00 95.69 425 GLU A N 1
ATOM 3507 C CA . GLU A 1 425 ? -28.510 -18.500 -2.507 1.00 95.69 425 GLU A CA 1
ATOM 3508 C C . GLU A 1 425 ? -29.741 -17.632 -2.172 1.00 95.69 425 GLU A C 1
ATOM 3510 O O . GLU A 1 425 ? -30.545 -18.000 -1.320 1.00 95.69 425 GLU A O 1
ATOM 3515 N N . GLY A 1 426 ? -29.911 -16.478 -2.829 1.00 94.75 426 GLY A N 1
ATOM 3516 C CA . GLY A 1 426 ? -31.034 -15.561 -2.600 1.00 94.75 426 GLY A CA 1
ATOM 3517 C C . GLY A 1 426 ? -30.880 -14.627 -1.391 1.00 94.75 426 GLY A C 1
ATOM 3518 O O . GLY A 1 426 ? -31.815 -13.899 -1.062 1.00 94.75 426 GLY A O 1
ATOM 3519 N N . SER A 1 427 ? -29.708 -14.598 -0.753 1.00 94.38 427 SER A N 1
ATOM 3520 C CA . SER A 1 427 ? -29.376 -13.709 0.373 1.00 94.38 427 SER A CA 1
ATOM 3521 C C . SER A 1 427 ? -29.152 -12.249 -0.045 1.00 94.38 427 SER A C 1
ATOM 3523 O O . SER A 1 427 ? -29.262 -11.343 0.781 1.00 94.38 427 SER A O 1
ATOM 3525 N N . LEU A 1 428 ? -28.820 -12.001 -1.316 1.00 95.31 428 LEU A N 1
ATOM 3526 C CA . LEU A 1 428 ? -28.680 -10.663 -1.894 1.00 95.31 428 LEU A CA 1
ATOM 3527 C C . LEU A 1 428 ? -29.386 -10.565 -3.255 1.00 95.31 428 LEU A C 1
ATOM 3529 O O . LEU A 1 428 ? -29.463 -11.556 -3.981 1.00 95.31 428 LEU A O 1
ATOM 3533 N N . PRO A 1 429 ? -29.852 -9.368 -3.650 1.00 95.88 429 PRO A N 1
ATOM 3534 C CA . PRO A 1 429 ? -30.459 -9.167 -4.959 1.00 95.88 429 PRO A CA 1
ATOM 3535 C C . PRO A 1 429 ? -29.391 -9.139 -6.077 1.00 95.88 429 PRO A C 1
ATOM 3537 O O . PRO A 1 429 ? -28.250 -8.731 -5.810 1.00 95.88 429 PRO A O 1
ATOM 3540 N N . PRO A 1 430 ? -29.721 -9.522 -7.330 1.00 94.56 430 PRO A N 1
ATOM 3541 C CA . PRO A 1 430 ? -28.776 -9.565 -8.456 1.00 94.56 430 PRO A CA 1
ATOM 3542 C C . PRO A 1 430 ? -28.037 -8.251 -8.739 1.00 94.56 430 PRO A C 1
ATOM 3544 O O . PRO A 1 430 ? -26.893 -8.263 -9.194 1.00 94.56 430 PRO A O 1
ATOM 3547 N N . GLU A 1 431 ? -28.651 -7.112 -8.427 1.00 93.75 431 GLU A N 1
ATOM 3548 C CA . GLU A 1 431 ? -28.077 -5.770 -8.553 1.00 93.75 431 GLU A CA 1
ATOM 3549 C C . GLU A 1 431 ? -26.806 -5.598 -7.707 1.00 93.75 431 GLU A C 1
ATOM 3551 O O . GLU A 1 431 ? -25.936 -4.796 -8.048 1.00 93.75 431 GLU A O 1
ATOM 3556 N N . SER A 1 432 ? -26.637 -6.411 -6.659 1.00 92.75 432 SER A N 1
ATOM 3557 C CA . SER A 1 432 ? -25.417 -6.459 -5.840 1.00 92.75 432 SER A CA 1
ATOM 3558 C C . SER A 1 432 ? -24.176 -6.887 -6.638 1.00 92.75 432 SER A C 1
ATOM 3560 O O . SER A 1 432 ? -23.051 -6.672 -6.192 1.00 92.75 432 SER A O 1
ATOM 3562 N N . LEU A 1 433 ? -24.356 -7.467 -7.832 1.00 94.38 433 LEU A N 1
ATOM 3563 C CA . LEU A 1 433 ? -23.281 -7.882 -8.742 1.00 94.38 433 LEU A CA 1
ATOM 3564 C C . LEU A 1 433 ? -22.859 -6.785 -9.726 1.00 94.38 433 LEU A C 1
ATOM 3566 O O . LEU A 1 433 ? -22.104 -7.049 -10.665 1.00 94.38 433 LEU A O 1
ATOM 3570 N N . GLN A 1 434 ? -23.284 -5.537 -9.516 1.00 91.81 434 GLN A N 1
ATOM 3571 C CA . GLN A 1 434 ? -22.785 -4.377 -10.258 1.00 91.81 434 GLN A CA 1
ATOM 3572 C C . GLN A 1 434 ? -21.366 -3.987 -9.796 1.00 91.81 434 GLN A C 1
ATOM 3574 O O . GLN A 1 434 ? -21.126 -2.898 -9.279 1.00 91.81 434 GLN A O 1
ATOM 3579 N N . ILE A 1 435 ? -20.398 -4.884 -10.018 1.00 92.81 435 ILE A N 1
ATOM 3580 C CA . ILE A 1 435 ? -18.999 -4.785 -9.558 1.00 92.81 435 ILE A CA 1
ATOM 3581 C C . ILE A 1 435 ? -18.322 -3.428 -9.841 1.00 92.81 435 ILE A C 1
ATOM 3583 O O . ILE A 1 435 ? -17.647 -2.919 -8.945 1.00 92.81 435 ILE A O 1
ATOM 3587 N N . PRO A 1 436 ? -18.515 -2.775 -11.005 1.00 88.88 436 PRO A N 1
ATOM 3588 C CA . PRO A 1 436 ? -17.911 -1.465 -11.264 1.00 88.88 436 PRO A CA 1
ATOM 3589 C C . PRO A 1 436 ? -18.316 -0.359 -10.270 1.00 88.88 436 PRO A C 1
ATOM 3591 O O . PRO A 1 436 ? -17.588 0.627 -10.119 1.00 88.88 436 PRO A O 1
ATOM 3594 N N . LEU A 1 437 ? -19.457 -0.508 -9.581 1.00 87.38 437 LEU A N 1
ATOM 3595 C CA . LEU A 1 437 ? -19.927 0.446 -8.570 1.00 87.38 437 LEU A CA 1
ATOM 3596 C C . LEU A 1 437 ? -19.159 0.361 -7.246 1.00 87.38 437 LEU A C 1
ATOM 3598 O O . LEU A 1 437 ? -19.207 1.305 -6.465 1.00 87.38 437 LEU A O 1
ATOM 3602 N N . PHE A 1 438 ? -18.392 -0.706 -7.011 1.00 86.31 438 PHE A N 1
ATOM 3603 C CA . PHE A 1 438 ? -17.547 -0.858 -5.820 1.00 86.31 438 PHE A CA 1
ATOM 3604 C C . PHE A 1 438 ? -16.203 -0.108 -5.938 1.00 86.31 438 PHE A C 1
ATOM 3606 O O . PHE A 1 438 ? -15.269 -0.360 -5.175 1.00 86.31 438 PHE A O 1
ATOM 3613 N N . SER A 1 439 ? -16.074 0.803 -6.908 1.00 83.06 439 SER A N 1
ATOM 3614 C CA . SER A 1 439 ? -14.903 1.667 -7.086 1.00 83.06 439 SER A CA 1
ATOM 3615 C C . SER A 1 439 ? -15.104 3.034 -6.427 1.00 83.06 439 SER A C 1
ATOM 3617 O O . SER A 1 439 ? -16.226 3.523 -6.310 1.00 83.06 439 SER A O 1
ATOM 3619 N N . ASN A 1 440 ? -14.014 3.718 -6.060 1.00 79.75 440 ASN A N 1
ATOM 3620 C CA . ASN A 1 440 ? -14.107 5.071 -5.500 1.00 79.75 440 ASN A CA 1
ATOM 3621 C C . ASN A 1 440 ? -14.168 6.166 -6.582 1.00 79.75 440 ASN A C 1
ATOM 3623 O O . ASN A 1 440 ? -13.975 7.342 -6.268 1.00 79.75 440 ASN A O 1
ATOM 3627 N N . GLN A 1 441 ? -14.436 5.822 -7.848 1.00 77.44 441 GLN A N 1
ATOM 3628 C CA . GLN A 1 441 ? -14.439 6.789 -8.954 1.00 77.44 441 GLN A CA 1
ATOM 3629 C C . GLN A 1 441 ? -15.493 7.884 -8.778 1.00 77.44 441 GLN A C 1
ATOM 3631 O O . GLN A 1 441 ? -15.214 9.054 -9.035 1.00 77.44 441 GLN A O 1
ATOM 3636 N N . SER A 1 442 ? -16.678 7.541 -8.268 1.00 74.75 442 SER A N 1
ATOM 3637 C CA . SER A 1 442 ? -17.715 8.528 -7.943 1.00 74.75 442 SER A CA 1
ATOM 3638 C C . SER A 1 442 ? -17.224 9.527 -6.892 1.00 74.75 442 SER A C 1
ATOM 3640 O O . SER A 1 442 ? -17.416 10.732 -7.045 1.00 74.75 442 SER A O 1
ATOM 3642 N N . CYS A 1 443 ? -16.510 9.046 -5.870 1.00 73.38 443 CYS A N 1
ATOM 3643 C CA . CYS A 1 443 ? -15.893 9.902 -4.862 1.00 73.38 443 CYS A CA 1
ATOM 3644 C C . CYS A 1 443 ? -14.833 10.811 -5.497 1.00 73.38 443 CYS A C 1
ATOM 3646 O O . CYS A 1 443 ? -14.875 12.022 -5.296 1.00 73.38 443 CYS A O 1
ATOM 3648 N N . GLU A 1 444 ? -13.910 10.269 -6.300 1.00 72.75 444 GLU A N 1
ATOM 3649 C CA . GLU A 1 444 ? -12.887 11.075 -6.983 1.00 72.75 444 GLU A CA 1
ATOM 3650 C C . GLU A 1 444 ? -13.493 12.137 -7.909 1.00 72.75 444 GLU A C 1
ATOM 3652 O O . GLU A 1 444 ? -13.008 13.272 -7.935 1.00 72.75 444 GLU A O 1
ATOM 3657 N N . SER A 1 445 ? -14.580 11.810 -8.612 1.00 76.38 445 SER A N 1
ATOM 3658 C CA . SER A 1 445 ? -15.338 12.765 -9.422 1.00 76.38 445 SER A CA 1
ATOM 3659 C C . SER A 1 445 ? -15.882 13.908 -8.567 1.00 76.38 445 SER A C 1
ATOM 3661 O O . SER A 1 445 ? -15.662 15.069 -8.906 1.00 76.38 445 SER A O 1
ATOM 3663 N N . ILE A 1 446 ? -16.508 13.600 -7.426 1.00 75.62 446 ILE A N 1
ATOM 3664 C CA . ILE A 1 446 ? -16.980 14.616 -6.474 1.00 75.62 446 ILE A CA 1
ATOM 3665 C C . ILE A 1 446 ? -15.813 15.502 -6.023 1.00 75.62 446 ILE A C 1
ATOM 3667 O O . ILE A 1 446 ? -15.929 16.721 -6.060 1.00 75.62 446 ILE A O 1
ATOM 3671 N N . PHE A 1 447 ? -14.650 14.937 -5.685 1.00 70.38 447 PHE A N 1
ATOM 3672 C CA . PHE A 1 447 ? -13.481 15.738 -5.297 1.00 70.38 447 PHE A CA 1
ATOM 3673 C C . PHE A 1 447 ? -12.921 16.599 -6.428 1.00 70.38 447 PHE A C 1
ATOM 3675 O O . PHE A 1 447 ? -12.406 17.689 -6.172 1.00 70.38 447 PHE A O 1
ATOM 3682 N N . ARG A 1 448 ? -12.957 16.126 -7.676 1.00 74.88 448 ARG A N 1
ATOM 3683 C CA . ARG A 1 448 ? -12.572 16.940 -8.837 1.00 74.88 448 ARG A CA 1
ATOM 3684 C C . ARG A 1 448 ? -13.528 18.115 -9.011 1.00 74.88 448 ARG A C 1
ATOM 3686 O O . ARG A 1 448 ? -13.055 19.240 -9.150 1.00 74.88 448 ARG A O 1
ATOM 3693 N N . SER A 1 449 ? -14.833 17.868 -8.925 1.00 75.81 449 SER A N 1
ATOM 3694 C CA . SER A 1 449 ? -15.853 18.916 -8.958 1.00 75.81 449 SER A CA 1
ATOM 3695 C C . SER A 1 449 ? -15.663 19.907 -7.809 1.00 75.81 449 SER A C 1
ATOM 3697 O O . SER A 1 449 ? -15.576 21.105 -8.053 1.00 75.81 449 SER A O 1
ATOM 3699 N N . SER A 1 450 ? -15.461 19.438 -6.576 1.00 72.50 450 SER A N 1
ATOM 3700 C CA . SER A 1 450 ? -15.216 20.312 -5.424 1.00 72.50 450 SER A CA 1
ATOM 3701 C C . SER A 1 450 ? -13.958 21.167 -5.585 1.00 72.50 450 SER A C 1
ATOM 3703 O O . SER A 1 450 ? -13.984 22.353 -5.279 1.00 72.50 450 SER A O 1
ATOM 3705 N N . ARG A 1 451 ? -12.862 20.614 -6.122 1.00 72.06 451 ARG A N 1
ATOM 3706 C CA . ARG A 1 451 ? -11.644 21.395 -6.410 1.00 72.06 451 ARG A CA 1
ATOM 3707 C C . ARG A 1 451 ? -11.864 22.444 -7.497 1.00 72.06 451 ARG A C 1
ATOM 3709 O O . ARG A 1 451 ? -11.329 23.540 -7.380 1.00 72.06 451 ARG A O 1
ATOM 3716 N N . SER A 1 452 ? -12.685 22.155 -8.508 1.00 76.62 452 SER A N 1
ATOM 3717 C CA . SER A 1 452 ? -13.025 23.143 -9.545 1.00 76.62 452 SER A CA 1
ATOM 3718 C C . SER A 1 452 ? -13.820 24.342 -9.012 1.00 76.62 452 SER A C 1
ATOM 3720 O O . SER A 1 452 ? -13.851 25.386 -9.651 1.00 76.62 452 SER A O 1
ATOM 3722 N N . LEU A 1 453 ? -14.420 24.208 -7.824 1.00 73.25 453 LEU A N 1
ATOM 3723 C CA . LEU A 1 453 ? -15.121 25.285 -7.122 1.00 73.25 453 LEU A CA 1
ATOM 3724 C C . LEU A 1 453 ? -14.194 26.123 -6.218 1.00 73.25 453 LEU A C 1
ATOM 3726 O O . LEU A 1 453 ? -14.673 27.058 -5.573 1.00 73.25 453 LEU A O 1
ATOM 3730 N N . THR A 1 454 ? -12.896 25.799 -6.153 1.00 69.06 454 THR A N 1
ATOM 3731 C CA . THR A 1 454 ? -11.865 26.580 -5.443 1.00 69.06 454 THR A CA 1
ATOM 3732 C C . THR A 1 454 ? -11.012 27.400 -6.416 1.00 69.06 454 THR A C 1
ATOM 3734 O O . THR A 1 454 ? -11.023 27.149 -7.619 1.00 69.06 454 THR A O 1
ATOM 3737 N N . GLY A 1 455 ? -10.287 28.408 -5.913 1.00 67.31 455 GLY A N 1
ATOM 3738 C CA . GLY A 1 455 ? -9.439 29.269 -6.749 1.00 67.31 455 GLY A CA 1
ATOM 3739 C C . GLY A 1 455 ? -8.405 28.478 -7.562 1.00 67.31 455 GLY A C 1
ATOM 3740 O O . GLY A 1 455 ? -7.923 27.440 -7.117 1.00 67.31 455 GLY A O 1
ATOM 3741 N N . THR A 1 456 ? -8.018 28.998 -8.730 1.00 58.03 456 THR A N 1
ATOM 3742 C CA . THR A 1 456 ? -7.172 28.338 -9.753 1.00 58.03 456 THR A CA 1
ATOM 3743 C C . THR A 1 456 ? -5.795 27.851 -9.280 1.00 58.03 456 THR A C 1
ATOM 3745 O O . THR A 1 456 ? -5.135 27.109 -10.002 1.00 58.03 456 THR A O 1
ATOM 3748 N N . GLN A 1 457 ? -5.362 28.228 -8.075 1.00 55.75 457 GLN A N 1
ATOM 3749 C CA . GLN A 1 457 ? -4.090 27.819 -7.469 1.00 55.75 457 GLN A CA 1
ATOM 3750 C C . GLN A 1 457 ? -4.249 26.954 -6.205 1.00 55.75 457 GLN A C 1
ATOM 3752 O O . GLN A 1 457 ? -3.250 26.528 -5.629 1.00 55.75 457 GLN A O 1
ATOM 3757 N N . SER A 1 458 ? -5.479 26.671 -5.758 1.00 52.09 458 SER A N 1
ATOM 3758 C CA . SER A 1 458 ? -5.728 25.828 -4.586 1.00 52.09 458 SER A CA 1
ATOM 3759 C C . SER A 1 458 ? -6.033 24.394 -5.007 1.00 52.09 458 SER A C 1
ATOM 3761 O O . SER A 1 458 ? -6.985 24.122 -5.730 1.00 52.09 458 SER A O 1
ATOM 3763 N N . THR A 1 459 ? -5.247 23.443 -4.509 1.00 56.97 459 THR A N 1
ATOM 3764 C CA . THR A 1 459 ? -5.573 22.009 -4.585 1.00 56.97 459 THR A CA 1
ATOM 3765 C C . THR A 1 459 ? -6.413 21.542 -3.395 1.00 56.97 459 THR A C 1
ATOM 3767 O O . THR A 1 459 ? -6.878 20.399 -3.384 1.00 56.97 459 THR A O 1
ATOM 3770 N N . MET A 1 460 ? -6.625 22.416 -2.405 1.00 59.31 460 MET A N 1
ATOM 3771 C CA . MET A 1 460 ? -7.375 22.126 -1.189 1.00 59.31 460 MET A CA 1
ATOM 3772 C C . MET A 1 460 ? -8.822 22.589 -1.319 1.00 59.31 460 MET A C 1
ATOM 3774 O O . MET A 1 460 ? -9.080 23.745 -1.651 1.00 59.31 460 MET A O 1
ATOM 3778 N N . VAL A 1 461 ? -9.756 21.690 -1.000 1.00 56.31 461 VAL A N 1
ATOM 3779 C CA . VAL A 1 461 ? -11.173 22.025 -0.820 1.00 56.31 461 VAL A CA 1
ATOM 3780 C C . VAL A 1 461 ? -11.302 22.761 0.514 1.00 56.31 461 VAL A C 1
ATOM 3782 O O . VAL A 1 461 ? -11.193 22.146 1.571 1.00 56.31 461 VAL A O 1
ATOM 3785 N N . ASN A 1 462 ? -11.476 24.080 0.459 1.00 62.72 462 ASN A N 1
ATOM 3786 C CA . ASN A 1 462 ? -11.500 24.976 1.621 1.00 62.72 462 ASN A CA 1
ATOM 3787 C C . ASN A 1 462 ? -12.916 25.424 2.024 1.00 62.72 462 ASN A C 1
ATOM 3789 O O . ASN A 1 462 ? -13.064 26.375 2.787 1.00 62.72 462 ASN A O 1
ATOM 3793 N N . PHE A 1 463 ? -13.949 24.757 1.514 1.00 63.53 463 PHE A N 1
ATOM 3794 C CA . PHE A 1 463 ? -15.344 25.045 1.826 1.00 63.53 463 PHE A CA 1
ATOM 3795 C C . PHE A 1 463 ? -16.061 23.774 2.277 1.00 63.53 463 PHE A C 1
ATOM 3797 O O . PHE A 1 463 ? -15.718 22.659 1.874 1.00 63.53 463 PHE A O 1
ATOM 3804 N N . THR A 1 464 ? -17.087 23.939 3.103 1.00 59.41 464 THR A N 1
ATOM 3805 C CA . THR A 1 464 ? -18.050 22.871 3.369 1.00 59.41 464 THR A CA 1
ATOM 3806 C C . THR A 1 464 ? -19.124 22.901 2.287 1.00 59.41 464 THR A C 1
ATOM 3808 O O . THR A 1 464 ? -19.471 23.968 1.780 1.00 59.41 464 THR A O 1
ATOM 3811 N N . VAL A 1 465 ? -19.676 21.736 1.930 1.00 57.16 465 VAL A N 1
ATOM 3812 C CA . VAL A 1 465 ? -20.790 21.653 0.966 1.00 57.16 465 VAL A CA 1
ATOM 3813 C C . VAL A 1 465 ? -21.933 22.583 1.398 1.00 57.16 465 VAL A C 1
ATOM 3815 O O . VAL A 1 465 ? -22.441 23.343 0.583 1.00 57.16 465 VAL A O 1
ATOM 3818 N N . MET A 1 466 ? -22.241 22.614 2.699 1.00 51.31 466 MET A N 1
ATOM 3819 C CA . MET A 1 466 ? -23.220 23.532 3.294 1.00 51.31 466 MET A CA 1
ATOM 3820 C C . MET A 1 466 ? -22.880 25.014 3.064 1.00 51.31 466 MET A C 1
ATOM 3822 O O . MET A 1 466 ? -23.754 25.762 2.643 1.00 51.31 466 MET A O 1
ATOM 3826 N N . GLY A 1 467 ? -21.624 25.424 3.277 1.00 56.34 467 GLY A N 1
ATOM 3827 C CA . GLY A 1 467 ? -21.189 26.815 3.108 1.00 56.34 467 GLY A CA 1
ATOM 3828 C C . GLY A 1 467 ? -21.285 27.314 1.663 1.00 56.34 467 GLY A C 1
ATOM 3829 O O . GLY A 1 467 ? -21.653 28.459 1.426 1.00 56.34 467 GLY A O 1
ATOM 3830 N N . LYS A 1 468 ? -21.031 26.438 0.681 1.00 56.78 468 LYS A N 1
ATOM 3831 C CA . LYS A 1 468 ? -21.213 26.762 -0.744 1.00 56.78 468 LYS A CA 1
ATOM 3832 C C . LYS A 1 468 ? -22.687 26.879 -1.134 1.00 56.78 468 LYS A C 1
ATOM 3834 O O . LYS A 1 468 ? -23.028 27.750 -1.923 1.00 56.78 468 LYS A O 1
ATOM 3839 N N . PHE A 1 469 ? -23.564 26.027 -0.597 1.00 52.19 469 PHE A N 1
ATOM 3840 C CA . PHE A 1 469 ? -25.001 26.120 -0.880 1.00 52.19 469 PHE A CA 1
ATOM 3841 C C . PHE A 1 469 ? -25.638 27.381 -0.282 1.00 52.19 469 PHE A C 1
ATOM 3843 O O . PHE A 1 469 ? -26.500 27.967 -0.930 1.00 52.19 469 PHE A O 1
ATOM 3850 N N . SER A 1 470 ? -25.172 27.853 0.880 1.00 52.31 470 SER A N 1
ATOM 3851 C CA . SER A 1 470 ? -25.618 29.132 1.458 1.00 52.31 470 SER A CA 1
ATOM 3852 C C . SER A 1 470 ? -25.155 30.375 0.689 1.00 52.31 470 SER A C 1
ATOM 3854 O O . SER A 1 470 ? -25.726 31.437 0.877 1.00 52.31 470 SER A O 1
ATOM 3856 N N . GLU A 1 471 ? -24.139 30.270 -0.176 1.00 54.16 471 GLU A N 1
ATOM 3857 C CA . GLU A 1 471 ? -23.750 31.360 -1.091 1.00 54.16 471 GLU A CA 1
ATOM 3858 C C . GLU A 1 471 ? -24.585 31.376 -2.384 1.00 54.16 471 GLU A C 1
ATOM 3860 O O . GLU A 1 471 ? -24.603 32.377 -3.096 1.00 54.16 471 GLU A O 1
ATOM 3865 N N . ILE A 1 472 ? -25.229 30.253 -2.726 1.00 53.91 472 ILE A N 1
ATOM 3866 C CA . ILE A 1 472 ? -25.913 30.041 -4.014 1.00 53.91 472 ILE A CA 1
ATOM 3867 C C . ILE A 1 472 ? -27.433 30.213 -3.886 1.00 53.91 472 ILE A C 1
ATOM 3869 O O . ILE A 1 472 ? -28.095 30.531 -4.873 1.00 53.91 472 ILE A O 1
ATOM 3873 N N . ILE A 1 473 ? -27.990 30.017 -2.691 1.00 42.22 473 ILE A N 1
ATOM 3874 C CA . ILE A 1 473 ? -29.406 30.265 -2.413 1.00 42.22 473 ILE A CA 1
ATOM 3875 C C . ILE A 1 473 ? -29.498 31.615 -1.684 1.00 42.22 473 ILE A C 1
ATOM 3877 O O . ILE A 1 473 ? -29.021 31.682 -0.550 1.00 42.22 473 ILE A O 1
ATOM 3881 N N . PRO A 1 474 ? -30.024 32.674 -2.332 1.00 45.00 474 PRO A N 1
ATOM 3882 C CA . PRO A 1 474 ? -30.179 33.991 -1.715 1.00 45.00 474 PRO A CA 1
ATOM 3883 C C . PRO A 1 474 ? -31.159 33.994 -0.538 1.00 45.00 474 PRO A C 1
ATOM 3885 O O . PRO A 1 474 ? -32.101 33.163 -0.536 1.00 45.00 474 PRO A O 1
#

Solvent-accessible surface area (backbone atoms only — not comparable to full-atom values): 27362 Å² total; per-residue (Å²): 122,83,81,75,69,58,78,87,69,74,79,78,61,95,59,54,79,73,33,48,47,70,61,29,38,52,49,38,26,73,73,72,29,63,67,59,22,52,49,34,56,73,73,65,45,38,28,52,69,55,52,74,69,50,91,62,80,67,71,64,72,76,62,90,44,82,89,46,49,71,55,43,66,75,46,28,45,78,44,98,87,72,49,71,44,71,35,65,68,58,56,50,54,55,52,51,53,54,49,56,53,53,56,52,51,55,58,60,58,54,61,61,51,58,56,55,50,51,54,52,52,50,55,53,38,70,73,34,65,60,57,35,51,52,53,50,55,50,63,75,64,63,64,84,58,84,86,75,46,68,65,55,57,43,52,52,38,18,54,59,25,69,79,39,61,89,91,64,64,65,78,57,69,69,51,53,51,49,49,49,48,40,29,70,76,53,31,65,64,51,33,50,50,52,34,71,65,37,66,61,52,45,84,87,52,76,75,54,47,59,51,49,51,25,34,75,44,39,44,96,39,80,58,94,86,60,77,63,65,77,48,90,80,33,48,68,52,91,72,67,86,84,47,79,89,61,60,68,56,52,47,38,69,68,87,68,67,57,43,48,65,63,40,44,23,54,55,50,50,47,52,57,30,94,76,42,57,33,48,51,84,99,35,55,33,49,51,64,59,57,52,46,48,59,71,68,46,88,54,51,89,67,44,68,61,54,78,74,60,65,45,67,85,60,64,78,51,48,68,34,50,55,42,65,35,27,72,50,34,40,53,56,27,62,74,34,76,79,29,41,28,30,29,53,56,35,50,47,47,35,28,51,41,42,35,40,52,47,79,86,54,51,72,71,56,18,52,53,30,32,47,50,46,45,52,52,52,51,51,52,53,52,48,50,54,64,74,47,58,88,52,54,71,77,61,53,48,31,34,46,75,55,70,68,52,55,52,39,48,49,42,36,36,50,45,50,51,50,53,51,46,25,33,73,73,64,78,38,63,74,76,77,68,52,51,50,70,64,40,60,59,67,58,52,50,51,52,52,55,49,32,71,75,37,61,100,86,45,89,59,72,88,70,52,74,67,62,55,50,62,73,71,52,131

Radius of gyration: 36.71 Å; Cα contacts (8 Å, |Δi|>4): 471; chains: 1; bounding box: 91×67×102 Å

Sequence (474 aa):
MQSLILANTLVLPSDIFLLKNDSFYSYVKEAVGEVPASYLKFLGINSVDCLLRVDDIFSFVSIDSPEFNDLKSKLAFQLNNGAFVVRPGFKHILNNFIQILRDKQKNNSSRNHDEQQKEEIFNIVQKHSLLRSLVYFYQVNNINDFSTSFLCCLIENTIDNLMKSKNHYHYKKPIIDFSISLYILGGRTTYEFVRNNLICALPNCDGKYLRSMKLLLGFFATLPNINLTSDDKCFQIDIPDEWSWYFLRRRQLLLFLQDATHLATKWRNRLLSDIADLTIGNKKANMIHLENIVKTYNNKFDHGLVMSDFDPSDRQNYRSCEKISSNEALAILESNHDAYATFLHIKLLRYIIDAFINKSTLIRDRLYFAWTIVFVCRLWKAWLNLEFKSLSQKSKDNYFITKPAYYSIEINAHVLLYLVLLVHEGSLPPESLQIPLFSNQSCESIFRSSRSLTGTQSTMVNFTVMGKFSEIIP

Secondary structure (DSSP, 8-state):
-TTSSGGG-----TTGGG-BTHHHHHHHHHHH-HHHHHHHHHTT--BHHHHHT-S-TTGGGG---HHHHHHHHHHEEEPTTS-EEE-HHHHHHHHHHHHHHHHHHHHHHHHHHHHHHHHHHHHHHHH-HHHHHHHHHHHHTT---TTT-HHHHHHHHHHHHHTS-GGG----HHHHHHHHHHHHHHHHHHHHHHHHHSTTTS---HHHHHHHHHHHHTSS---TT--GGG-TT-EE----TT-TT--S-SEES------HHHHHHHHHHHHT-TT---EETTEE--THHHHHHHHH---HHHH---GGGG-SS-TT-HHHHHHHTSHHHHHHHHH-GGGHHHHHHHHHHHHHHHHHT-TT--HHHHHHHHHHHHHHHHHHHHHHHHHTTTS-HHHHGGGS--HHHHHHHHHHHHHHHHHHHHHHTTSS-GGGG-GGGGSTHHHHHHHHHHHHTS-TT--S--S-HHHHHHHH--

pLDDT: mean 84.3, std 13.93, range [27.5, 98.62]